Protein AF-A0A0V1HFT9-F1 (afdb_monomer_lite)

InterPro domains:
  IPR051173 Voltage-dependent calcium channel subunit alpha-2/delta [PTHR10166] (4-482)

Foldseek 3Di:
DDDPADFQKDKDKDFDADPNHTDGIDIDIDTVVVVCVVPDCLNQPLPKDKWKAFLQQFTSDDQQQQQDDPRHGDPCSRVQHPLNSWDALPWFDDPQDTPDDRDSVDPVSNVQNQLPVFADQPDKDWTWTWAAQQGRHDQLFIDIFTWIKGKHRDPPHRMMMIMTHGPLAPDADDQDDPPPVQPPLPQDCLLLPDDQKAFAQPDDQFQDDPPCVVDDRSRVLSVQVVVCNVPVDRDPRRVVNVVLNSLVSVVSVVCSCVQVVCVVVCPPPLLLQWFKKWKFWSSRMIGMDGHDRPFWDQDDDPPPDPDDDPDPPPDPPDDQAAADDCCVVPRRRSSDSLNSVQVSPPVFAKFKAWDPRYKIFGHPPDPSQPQPPVRIFTKMKIKHWDWDADPVRDIHTTIMIMTIGTVSSVQVVVCVVVVNQQEAPHPDWDFDAGLLQFTCATRDDPPDPDRSPRHRDRNVPPPPPDDVPVVVVVVVVCVSCRSRDDDD

Secondary structure (DSSP, 8-state):
--------EEEEEEEEEETTEEEEEEEEEEEHHHHHHHS-HHHH-SS-EEEEE-TTSBEEE-TT---EETTEEPTTGGG-BHHHHS-BTT--EETTEESSPP-TT-HHHHHHHH-SS--STT--EEEEEEEE-S-TT--S-EEEEEEEEEEEEPTTSS-EEEEEEEGGG---PPPSPTTSS-TTSS--GGGG-SSSEEE-TT--SSPPPTT-TTS-HHHHHHHHHHHHHHHSS--GGGGGGHHHHHHHHHHHHHTTTHHHHHHHT--S-GGGTEEEEEEEETTSEEEEEE---TTEEPPPPTT-------------S--SSPPPPHHHH--SGGGSHHHHHHTT-TT-PPEEEEEEEEEEEEPTT-SS-TT-TTSEEEEEEEEEEEEEE-TTS-EEEEEEEEEEEEHHHHHHHHHHHTTT-SSTT-SS--EEE-TTSBEEEEPPPTT---GGGTTTSBGGGS-----TTHHHHHHHHHHHHTTT----

pLDDT: mean 77.64, std 15.95, range [25.2, 95.81]

Structure (mmCIF, N/CA/C/O backbone):
data_AF-A0A0V1HFT9-F1
#
_entry.id   AF-A0A0V1HFT9-F1
#
loop_
_atom_site.group_PDB
_atom_site.id
_atom_site.type_symbol
_atom_site.label_atom_id
_atom_site.label_alt_id
_atom_site.label_comp_id
_atom_site.label_asym_id
_atom_site.label_entity_id
_atom_site.label_seq_id
_atom_site.pdbx_PDB_ins_code
_atom_site.Cartn_x
_atom_site.Cartn_y
_atom_site.Cartn_z
_atom_site.occupancy
_atom_site.B_iso_or_equiv
_atom_site.auth_seq_id
_atom_site.auth_comp_id
_atom_site.auth_asym_id
_atom_site.auth_atom_id
_atom_site.pdbx_PDB_model_num
ATOM 1 N N . LEU A 1 1 ? 16.742 17.425 6.602 1.00 25.20 1 LEU A N 1
ATOM 2 C CA . LEU A 1 1 ? 17.777 16.704 7.379 1.00 25.20 1 LEU A CA 1
ATOM 3 C C . LEU A 1 1 ? 17.781 15.254 6.920 1.00 25.20 1 LEU A C 1
ATOM 5 O O . LEU A 1 1 ? 17.008 14.452 7.423 1.00 25.20 1 LEU A O 1
ATOM 9 N N . PHE A 1 2 ? 18.576 14.947 5.895 1.00 28.16 2 PHE A N 1
ATOM 10 C CA . PHE A 1 2 ? 18.801 13.571 5.465 1.00 28.16 2 PHE A CA 1
ATOM 11 C C . PHE A 1 2 ? 19.602 12.878 6.567 1.00 28.16 2 PHE A C 1
ATOM 13 O O . PHE A 1 2 ? 20.740 13.265 6.831 1.00 28.16 2 PHE A O 1
ATOM 20 N N . SER A 1 3 ? 19.019 11.889 7.245 1.00 28.28 3 SER A N 1
ATOM 21 C CA . SER A 1 3 ? 19.842 10.941 7.991 1.00 28.28 3 SER A CA 1
ATOM 22 C C . SER A 1 3 ? 20.821 10.331 6.993 1.00 28.28 3 SER A C 1
ATOM 24 O O . SER A 1 3 ? 20.383 9.889 5.930 1.00 28.28 3 SER A O 1
ATOM 26 N N . GLN A 1 4 ? 22.115 10.318 7.310 1.00 36.06 4 GLN A N 1
ATOM 27 C CA . GLN A 1 4 ? 23.112 9.516 6.602 1.00 36.06 4 GLN A CA 1
ATOM 28 C C . GLN A 1 4 ? 22.692 8.039 6.674 1.00 36.06 4 GLN A C 1
ATOM 30 O O . GLN A 1 4 ? 23.063 7.310 7.588 1.00 36.06 4 GLN A O 1
ATOM 35 N N . GLY A 1 5 ? 21.825 7.622 5.756 1.00 50.22 5 GLY A N 1
ATOM 36 C CA . GLY A 1 5 ? 21.406 6.246 5.559 1.00 50.22 5 GLY A CA 1
ATOM 37 C C . GLY A 1 5 ? 22.239 5.651 4.437 1.00 50.22 5 GLY A C 1
ATOM 38 O O . GLY A 1 5 ? 22.484 6.313 3.431 1.00 50.22 5 GLY A O 1
ATOM 39 N N . ALA A 1 6 ? 22.695 4.413 4.608 1.00 59.25 6 ALA A N 1
ATOM 40 C CA . ALA A 1 6 ? 23.321 3.676 3.521 1.00 59.25 6 ALA A CA 1
ATOM 41 C C . ALA A 1 6 ? 22.320 3.534 2.359 1.00 59.25 6 ALA A C 1
ATOM 43 O O . ALA A 1 6 ? 21.200 3.062 2.557 1.00 59.25 6 ALA A O 1
ATOM 44 N N . VAL A 1 7 ? 22.721 3.960 1.160 1.00 70.06 7 VAL A N 1
ATOM 45 C CA . VAL A 1 7 ? 21.919 3.856 -0.067 1.00 70.06 7 VAL A CA 1
ATOM 46 C C . VAL A 1 7 ? 22.499 2.740 -0.928 1.00 70.06 7 VAL A C 1
ATOM 48 O O . VAL A 1 7 ? 23.716 2.641 -1.073 1.00 70.06 7 VAL A O 1
ATOM 51 N N . LEU A 1 8 ? 21.634 1.888 -1.485 1.00 76.31 8 LEU A N 1
ATOM 52 C CA . LEU A 1 8 ? 22.060 0.862 -2.432 1.00 76.31 8 LEU A CA 1
ATOM 53 C C . LEU A 1 8 ? 22.387 1.481 -3.790 1.00 76.31 8 LEU A C 1
ATOM 55 O O . LEU A 1 8 ? 21.601 2.253 -4.348 1.00 76.31 8 LEU A O 1
ATOM 59 N N . VAL A 1 9 ? 23.529 1.078 -4.334 1.00 82.44 9 VAL A N 1
ATOM 60 C CA . VAL A 1 9 ? 24.065 1.569 -5.600 1.00 82.44 9 VAL A CA 1
ATOM 61 C C . VAL A 1 9 ? 24.451 0.375 -6.461 1.00 82.44 9 VAL A C 1
ATOM 63 O O . VAL A 1 9 ? 25.120 -0.539 -5.980 1.00 82.44 9 VAL A O 1
ATOM 66 N N . ALA A 1 10 ? 24.054 0.399 -7.730 1.00 78.38 10 ALA A N 1
ATOM 67 C CA . ALA A 1 10 ? 24.589 -0.499 -8.744 1.00 78.38 10 ALA A CA 1
ATOM 68 C C . ALA A 1 10 ? 25.705 0.225 -9.499 1.00 78.38 10 ALA A C 1
ATOM 70 O O . ALA A 1 10 ? 25.502 1.335 -9.989 1.00 78.38 10 ALA A O 1
ATOM 71 N N . THR A 1 11 ? 26.874 -0.402 -9.607 1.00 79.62 11 THR A N 1
ATOM 72 C CA . THR A 1 11 ? 28.014 0.155 -10.342 1.00 79.62 11 THR A CA 1
ATOM 73 C C . THR A 1 11 ? 28.309 -0.714 -11.550 1.00 79.62 11 THR A C 1
ATOM 75 O O . THR A 1 11 ? 28.636 -1.890 -11.404 1.00 79.62 11 THR A O 1
ATOM 78 N N . VAL A 1 12 ? 28.229 -0.130 -12.742 1.00 78.81 12 VAL A N 1
ATOM 79 C CA . VAL A 1 12 ? 28.719 -0.751 -13.974 1.00 78.81 12 VAL A CA 1
ATOM 80 C C . VAL A 1 12 ? 30.182 -0.369 -14.139 1.00 78.81 12 VAL A C 1
ATOM 82 O O . VAL A 1 12 ? 30.527 0.808 -14.058 1.00 78.81 12 VAL A O 1
ATOM 85 N N . ALA A 1 13 ? 31.044 -1.357 -14.359 1.00 83.69 13 ALA A N 1
ATOM 86 C CA . ALA A 1 13 ? 32.485 -1.172 -14.450 1.00 83.69 13 ALA A CA 1
ATOM 87 C C . ALA A 1 13 ? 33.016 -1.660 -15.803 1.00 83.69 13 ALA A C 1
ATOM 89 O O . ALA A 1 13 ? 32.684 -2.758 -16.243 1.00 83.69 13 ALA A O 1
ATOM 90 N N . PHE A 1 14 ? 33.866 -0.856 -16.440 1.00 84.94 14 PHE A N 1
ATOM 91 C CA . PHE A 1 14 ? 34.505 -1.169 -17.716 1.00 84.94 14 PHE A CA 1
ATOM 92 C C . PHE A 1 14 ? 36.032 -1.162 -17.570 1.00 84.94 14 PHE A C 1
ATOM 94 O O . PHE A 1 14 ? 36.584 -0.196 -17.027 1.00 84.94 14 PHE A O 1
ATOM 101 N N . PRO A 1 15 ? 36.742 -2.202 -18.048 1.00 91.06 15 PRO A N 1
ATOM 102 C CA . PRO A 1 15 ? 38.197 -2.205 -18.046 1.00 91.06 15 PRO A CA 1
ATOM 103 C C . PRO A 1 15 ? 38.730 -1.214 -19.087 1.00 91.06 15 PRO A C 1
ATOM 105 O O . PRO A 1 15 ? 38.275 -1.177 -20.229 1.00 91.06 15 PRO A O 1
ATOM 108 N N . VAL A 1 16 ? 39.735 -0.433 -18.704 1.00 91.75 16 VAL A N 1
ATOM 109 C CA . VAL A 1 16 ? 40.476 0.452 -19.604 1.00 91.75 16 VAL A CA 1
ATOM 110 C C . VAL A 1 16 ? 41.733 -0.278 -20.047 1.00 91.75 16 VAL A C 1
ATOM 112 O O . VAL A 1 16 ? 42.623 -0.548 -19.239 1.00 91.75 16 VAL A O 1
ATOM 115 N N . VAL A 1 17 ? 41.811 -0.593 -21.336 1.00 92.62 17 VAL A N 1
ATOM 116 C CA . VAL A 1 17 ? 42.964 -1.251 -21.957 1.00 92.62 17 VAL A CA 1
ATOM 117 C C . VAL A 1 17 ? 43.566 -0.294 -22.980 1.00 92.62 17 VAL A C 1
ATOM 119 O O . VAL A 1 17 ? 42.849 0.251 -23.815 1.00 92.62 17 VAL A O 1
ATOM 122 N N . ALA A 1 18 ? 44.878 -0.066 -22.903 1.00 91.38 18 ALA A N 1
ATOM 123 C CA . ALA A 1 18 ? 45.607 0.774 -23.853 1.00 91.38 18 ALA A CA 1
ATOM 124 C C . ALA A 1 18 ? 46.942 0.122 -24.227 1.00 91.38 18 ALA A C 1
ATOM 126 O O . ALA A 1 18 ? 47.750 -0.185 -23.341 1.00 91.38 18 ALA A O 1
ATOM 127 N N . ASN A 1 19 ? 47.176 -0.036 -25.533 1.00 90.19 19 ASN A N 1
ATOM 128 C CA . ASN A 1 19 ? 48.292 -0.793 -26.118 1.00 90.19 19 ASN A CA 1
ATOM 129 C C . ASN A 1 19 ? 48.362 -2.225 -25.563 1.00 90.19 19 ASN A C 1
ATOM 131 O O . ASN A 1 19 ? 49.387 -2.614 -25.008 1.00 90.19 19 ASN A O 1
ATOM 135 N N . ASP A 1 20 ? 47.235 -2.946 -25.606 1.00 88.56 20 ASP A N 1
ATOM 136 C CA . ASP A 1 20 ? 47.078 -4.320 -25.092 1.00 88.56 20 ASP A CA 1
ATOM 137 C C . ASP A 1 20 ? 47.471 -4.516 -23.616 1.00 88.56 20 ASP A C 1
ATOM 139 O O . ASP A 1 20 ? 47.645 -5.631 -23.130 1.00 88.56 20 ASP A O 1
ATOM 143 N N . SER A 1 21 ? 47.580 -3.417 -22.869 1.00 91.38 21 SER A N 1
ATOM 144 C CA . SER A 1 21 ? 47.931 -3.404 -21.456 1.00 91.38 21 SER A CA 1
ATOM 145 C C . SER A 1 21 ? 46.777 -2.830 -20.644 1.00 91.38 21 SER A C 1
ATOM 147 O O . SER A 1 21 ? 46.258 -1.750 -20.945 1.00 91.38 21 SER A O 1
ATOM 149 N N . PHE A 1 22 ? 46.374 -3.562 -19.606 1.00 94.31 22 PHE A N 1
ATOM 150 C CA . PHE A 1 22 ? 45.382 -3.113 -18.636 1.00 94.31 22 PHE A CA 1
ATOM 151 C C . PHE A 1 22 ? 45.878 -1.860 -17.903 1.00 94.31 22 PHE A C 1
ATOM 153 O O . PHE A 1 22 ? 46.981 -1.840 -17.355 1.00 94.31 22 PHE A O 1
ATOM 160 N N . ARG A 1 23 ? 45.061 -0.805 -17.898 1.00 93.69 23 ARG A N 1
ATOM 161 C CA . ARG A 1 23 ? 45.379 0.496 -17.287 1.00 93.69 23 ARG A CA 1
ATOM 162 C C . ARG A 1 23 ? 44.550 0.797 -16.050 1.00 93.69 23 ARG A C 1
ATOM 164 O O . ARG A 1 23 ? 44.986 1.584 -15.218 1.00 93.69 23 ARG A O 1
ATOM 171 N N . GLY A 1 24 ? 43.375 0.194 -15.928 1.00 92.25 24 GLY A N 1
ATOM 172 C CA . GLY A 1 24 ? 42.487 0.416 -14.797 1.00 92.25 24 GLY A CA 1
ATOM 173 C C . GLY A 1 24 ? 41.043 0.070 -15.123 1.00 92.25 24 GLY A C 1
ATOM 174 O O . GLY A 1 24 ? 40.759 -0.600 -16.113 1.00 92.25 24 GLY A O 1
ATOM 175 N N . VAL A 1 25 ? 40.130 0.544 -14.282 1.00 93.12 25 VAL A N 1
ATOM 176 C CA . VAL A 1 25 ? 38.687 0.327 -14.410 1.00 93.12 25 VAL A CA 1
ATOM 177 C C . VAL A 1 25 ? 37.981 1.665 -14.248 1.00 93.12 25 VAL A C 1
ATOM 179 O O . VAL A 1 25 ? 38.280 2.411 -13.318 1.00 93.12 25 VAL A O 1
ATOM 182 N N . VAL A 1 26 ? 37.039 1.961 -15.139 1.00 91.38 26 VAL A N 1
ATOM 183 C CA . VAL A 1 26 ? 36.111 3.086 -14.986 1.00 91.38 26 VAL A CA 1
ATOM 184 C C . VAL A 1 26 ? 34.778 2.531 -14.514 1.00 91.38 26 VAL A C 1
ATOM 186 O O . VAL A 1 26 ? 34.257 1.593 -15.110 1.00 91.38 26 VAL A O 1
ATOM 189 N N . GLY A 1 27 ? 34.239 3.100 -13.439 1.00 85.25 27 GLY A N 1
ATOM 190 C CA . GLY A 1 27 ? 32.936 2.742 -12.891 1.00 85.25 27 GLY A CA 1
ATOM 191 C C . GLY A 1 27 ? 31.939 3.886 -13.035 1.00 85.25 27 GLY A C 1
ATOM 192 O O . GLY A 1 27 ? 32.286 5.038 -12.782 1.00 85.25 27 GLY A O 1
ATOM 193 N N . ALA A 1 28 ? 30.704 3.565 -13.406 1.00 84.69 28 ALA A N 1
ATOM 194 C CA . ALA A 1 28 ? 29.562 4.466 -13.337 1.00 84.69 28 ALA A CA 1
ATOM 195 C C . ALA A 1 28 ? 28.514 3.863 -12.399 1.00 84.69 28 ALA A C 1
ATOM 197 O O . ALA A 1 28 ? 28.135 2.701 -12.544 1.00 84.69 28 ALA A O 1
ATOM 198 N N . SER A 1 29 ? 28.070 4.653 -11.427 1.00 81.56 29 SER A N 1
ATOM 199 C CA . SER A 1 29 ? 27.176 4.223 -10.356 1.00 81.56 29 SER A CA 1
ATOM 200 C C . SER A 1 29 ? 25.797 4.855 -10.514 1.00 81.56 29 SER A C 1
ATOM 202 O O . SER A 1 29 ? 25.705 6.064 -10.706 1.00 81.56 29 SER A O 1
ATOM 204 N N . ALA A 1 30 ? 24.743 4.050 -10.391 1.00 80.50 30 ALA A N 1
ATOM 205 C CA . ALA A 1 30 ? 23.351 4.490 -10.371 1.00 80.50 30 ALA A CA 1
ATOM 206 C C . ALA A 1 30 ? 22.687 4.076 -9.054 1.00 80.50 30 ALA A C 1
ATOM 208 O O . ALA A 1 30 ? 22.981 3.008 -8.500 1.00 80.50 30 ALA A O 1
ATOM 209 N N . LEU A 1 31 ? 21.784 4.911 -8.542 1.00 83.19 31 LEU A N 1
ATOM 210 C CA . LEU A 1 31 ? 21.034 4.568 -7.335 1.00 83.19 31 LEU A CA 1
ATOM 211 C C . LEU A 1 31 ? 19.989 3.505 -7.683 1.00 83.19 31 LEU A C 1
ATOM 213 O O . LEU A 1 31 ? 19.251 3.649 -8.656 1.00 83.19 31 LEU A O 1
ATOM 217 N N . ILE A 1 32 ? 19.838 2.469 -6.854 1.00 78.50 32 ILE A N 1
ATOM 218 C CA . ILE A 1 32 ? 18.778 1.463 -7.069 1.00 78.50 32 ILE A CA 1
ATOM 219 C C . ILE A 1 32 ? 17.377 2.107 -7.042 1.00 78.50 32 ILE A C 1
ATOM 221 O O . ILE A 1 32 ? 16.451 1.629 -7.697 1.00 78.50 32 ILE A O 1
ATOM 225 N N . THR A 1 33 ? 17.220 3.235 -6.347 1.00 75.38 33 THR A N 1
ATOM 226 C CA . THR A 1 33 ? 15.979 4.022 -6.343 1.00 75.38 33 THR A CA 1
ATOM 227 C C . THR A 1 33 ? 15.624 4.597 -7.715 1.00 75.38 33 THR A C 1
ATOM 229 O O . THR A 1 33 ? 14.448 4.791 -7.998 1.00 75.38 33 THR A O 1
ATOM 232 N N . GLU A 1 34 ? 16.596 4.844 -8.596 1.00 77.06 34 GLU A N 1
ATOM 233 C CA . GLU A 1 34 ? 16.318 5.289 -9.970 1.00 77.06 34 GLU A CA 1
ATOM 234 C C . GLU A 1 34 ? 15.735 4.149 -10.812 1.00 77.06 34 GLU A C 1
ATOM 236 O O . GLU A 1 34 ? 14.819 4.369 -11.600 1.00 77.06 34 GLU A O 1
ATOM 241 N N . LEU A 1 35 ? 16.186 2.909 -10.587 1.00 71.88 35 LEU A N 1
ATOM 242 C CA . LEU A 1 35 ? 15.607 1.729 -11.240 1.00 71.88 35 LEU A CA 1
ATOM 243 C C . LEU A 1 35 ? 14.148 1.517 -10.812 1.00 71.88 35 LEU A C 1
ATOM 245 O O . LEU A 1 35 ? 13.301 1.195 -11.642 1.00 71.88 35 LEU A O 1
ATOM 249 N N . GLN A 1 36 ? 13.830 1.778 -9.539 1.00 70.56 36 GLN A N 1
ATOM 250 C CA . GLN A 1 36 ? 12.453 1.733 -9.029 1.00 70.56 36 GLN A CA 1
ATOM 251 C C . GLN A 1 36 ? 11.529 2.738 -9.731 1.00 70.56 36 GLN A C 1
ATOM 253 O O . GLN A 1 36 ? 10.351 2.450 -9.936 1.00 70.56 36 GLN A O 1
ATOM 258 N N . GLN A 1 37 ? 12.048 3.900 -10.139 1.00 74.25 37 GLN A N 1
ATOM 259 C CA . GLN A 1 37 ? 11.255 4.913 -10.841 1.00 74.25 37 GLN A CA 1
ATOM 260 C C . GLN A 1 37 ? 10.885 4.508 -12.274 1.00 74.25 37 GLN A C 1
ATOM 262 O O . GLN A 1 37 ? 9.925 5.052 -12.818 1.00 74.25 37 GLN A O 1
ATOM 267 N N . MET A 1 38 ? 11.598 3.554 -12.884 1.00 73.94 38 MET A N 1
ATOM 268 C CA . MET A 1 38 ? 11.296 3.071 -14.239 1.00 73.94 38 MET A CA 1
ATOM 269 C C . MET A 1 38 ? 10.081 2.135 -14.287 1.00 73.94 38 MET A C 1
ATOM 271 O O . MET A 1 38 ? 9.458 1.999 -15.338 1.00 73.94 38 MET A O 1
ATOM 275 N N . ALA A 1 39 ? 9.732 1.507 -13.163 1.00 77.75 39 ALA A N 1
ATOM 276 C CA . ALA A 1 39 ? 8.598 0.595 -13.043 1.00 77.75 39 ALA A CA 1
ATOM 277 C C . ALA A 1 39 ? 7.739 0.959 -11.818 1.00 77.75 39 ALA A C 1
ATOM 279 O O . ALA A 1 39 ? 7.680 0.218 -10.834 1.00 77.75 39 ALA A O 1
ATOM 280 N N . PRO A 1 40 ? 7.098 2.138 -11.836 1.00 81.69 40 PRO A N 1
ATOM 281 C CA . PRO A 1 40 ? 6.421 2.661 -10.666 1.00 81.69 40 PRO A CA 1
ATOM 282 C C . PRO A 1 40 ? 5.089 1.949 -10.417 1.00 81.69 40 PRO A C 1
ATOM 284 O O . PRO A 1 40 ? 4.390 1.527 -11.341 1.00 81.69 40 PRO A O 1
ATOM 287 N N . LEU A 1 41 ? 4.685 1.881 -9.151 1.00 81.62 41 LEU A N 1
ATOM 288 C CA . LEU A 1 41 ? 3.490 1.144 -8.737 1.00 81.62 41 LEU A CA 1
ATOM 289 C C . LEU A 1 41 ? 2.190 1.677 -9.364 1.00 81.62 41 LEU A C 1
ATOM 291 O O . LEU A 1 41 ? 1.328 0.873 -9.702 1.00 81.62 41 LEU A O 1
ATOM 295 N N . TYR A 1 42 ? 2.063 2.983 -9.648 1.00 83.12 42 TYR A N 1
ATOM 296 C CA . TYR A 1 42 ? 0.896 3.501 -10.391 1.00 83.12 42 TYR A CA 1
ATOM 297 C C . TYR A 1 42 ? 0.754 2.935 -11.808 1.00 83.12 42 TYR A C 1
ATOM 299 O O . TYR A 1 42 ? -0.328 3.010 -12.397 1.00 83.12 42 TYR A O 1
ATOM 307 N N . MET A 1 43 ? 1.828 2.390 -12.382 1.00 83.81 43 MET A N 1
ATOM 308 C CA . MET A 1 43 ? 1.769 1.658 -13.642 1.00 83.81 43 MET A CA 1
ATOM 309 C C . MET A 1 43 ? 1.564 0.164 -13.425 1.00 83.81 43 MET A C 1
ATOM 311 O O . MET A 1 43 ? 0.952 -0.466 -14.278 1.00 83.81 43 MET A O 1
ATOM 315 N N . LEU A 1 44 ? 2.067 -0.420 -12.334 1.00 85.94 44 LEU A N 1
ATOM 316 C CA . LEU A 1 44 ? 2.061 -1.871 -12.122 1.00 85.94 44 LEU A CA 1
ATOM 317 C C . LEU A 1 44 ? 0.831 -2.395 -11.365 1.00 85.94 44 LEU A C 1
ATOM 319 O O . LEU A 1 44 ? 0.425 -3.532 -11.591 1.00 85.94 44 LEU A O 1
ATOM 323 N N . GLY A 1 45 ? 0.198 -1.612 -10.502 1.00 84.44 45 GLY A N 1
ATOM 324 C CA . GLY A 1 45 ? -0.737 -2.167 -9.521 1.00 84.44 45 GLY A CA 1
ATOM 325 C C . GLY A 1 45 ? -0.100 -2.294 -8.141 1.00 84.44 45 GLY A C 1
ATOM 326 O O . GLY A 1 45 ? 1.116 -2.237 -7.986 1.00 84.44 45 GLY A O 1
ATOM 327 N N . THR A 1 46 ? -0.933 -2.510 -7.126 1.00 83.25 46 THR A N 1
ATOM 328 C CA . THR A 1 46 ? -0.506 -2.572 -5.718 1.00 83.25 46 THR A CA 1
ATOM 329 C C . THR A 1 46 ? 0.361 -3.785 -5.388 1.00 83.25 46 THR A C 1
ATOM 331 O O . THR A 1 46 ? 1.263 -3.679 -4.560 1.00 83.25 46 THR A O 1
ATOM 334 N N . HIS A 1 47 ? 0.081 -4.937 -6.002 1.00 86.50 47 HIS A N 1
ATOM 335 C CA . HIS A 1 47 ? 0.750 -6.207 -5.686 1.00 86.50 47 HIS A CA 1
ATOM 336 C C . HIS A 1 47 ? 1.664 -6.717 -6.798 1.00 86.50 47 HIS A C 1
ATOM 338 O O . HIS A 1 47 ? 2.428 -7.651 -6.579 1.00 86.50 47 HIS A O 1
ATOM 344 N N . SER A 1 48 ? 1.603 -6.114 -7.988 1.00 90.50 48 SER A N 1
ATOM 345 C CA . SER A 1 48 ? 2.570 -6.403 -9.047 1.00 90.50 48 SER A CA 1
ATOM 346 C C . SER A 1 48 ? 3.871 -5.668 -8.770 1.00 90.50 48 SER A C 1
ATOM 348 O O . SER A 1 48 ? 3.866 -4.531 -8.295 1.00 90.50 48 SER A O 1
ATOM 350 N N . TYR A 1 49 ? 4.988 -6.283 -9.123 1.00 90.62 49 TYR A N 1
ATOM 351 C CA . TYR A 1 49 ? 6.293 -5.674 -8.924 1.00 90.62 49 TYR A CA 1
ATOM 352 C C . TYR A 1 49 ? 7.299 -6.156 -9.952 1.00 90.62 49 TYR A C 1
ATOM 354 O O . TYR A 1 49 ? 7.165 -7.225 -10.546 1.00 90.62 49 TYR A O 1
ATOM 362 N N . THR A 1 50 ? 8.337 -5.352 -10.140 1.00 92.38 50 THR A N 1
ATOM 363 C CA . THR A 1 50 ? 9.502 -5.737 -10.924 1.00 92.38 50 THR A CA 1
ATOM 364 C C . THR A 1 50 ? 10.683 -6.043 -10.028 1.00 92.38 50 THR A C 1
ATOM 366 O O . THR A 1 50 ? 10.820 -5.476 -8.940 1.00 92.38 50 THR A O 1
ATOM 369 N N . PHE A 1 51 ? 11.565 -6.893 -10.526 1.00 91.88 51 PHE A N 1
ATOM 370 C CA . PHE A 1 51 ? 12.834 -7.200 -9.894 1.00 91.88 51 PHE A CA 1
ATOM 371 C C . PHE A 1 51 ? 13.895 -7.489 -10.954 1.00 91.88 51 PHE A C 1
ATOM 373 O O . PHE A 1 51 ? 13.578 -7.777 -12.111 1.00 91.88 51 PHE A O 1
ATOM 380 N N . ILE A 1 52 ? 15.159 -7.371 -10.565 1.00 91.00 52 ILE A N 1
ATOM 381 C CA . ILE A 1 52 ? 16.310 -7.607 -11.437 1.00 91.00 52 ILE A CA 1
ATOM 382 C C . ILE A 1 52 ? 17.182 -8.674 -10.796 1.00 91.00 52 ILE A C 1
ATOM 384 O O . ILE A 1 52 ? 17.497 -8.574 -9.607 1.00 91.00 52 ILE A O 1
ATOM 388 N N . VAL A 1 53 ? 17.602 -9.650 -11.598 1.00 91.81 53 VAL A N 1
ATOM 389 C CA . VAL A 1 53 ? 18.603 -10.643 -11.199 1.00 91.81 53 VAL A CA 1
ATOM 390 C C . VAL A 1 53 ? 19.838 -10.580 -12.089 1.00 91.81 53 VAL A C 1
ATOM 392 O O . VAL A 1 53 ? 19.753 -10.182 -13.255 1.00 91.81 53 VAL A O 1
ATOM 395 N N . ASP A 1 54 ? 20.981 -10.968 -11.535 1.00 90.38 54 ASP A N 1
ATOM 396 C CA . ASP A 1 54 ? 22.211 -11.190 -12.291 1.00 90.38 54 ASP A CA 1
ATOM 397 C C . ASP A 1 54 ? 22.244 -12.584 -12.950 1.00 90.38 54 ASP A C 1
ATOM 399 O O . ASP A 1 54 ? 21.316 -13.388 -12.823 1.00 90.38 54 ASP A O 1
ATOM 403 N N . ASN A 1 55 ? 23.345 -12.883 -13.641 1.00 90.06 55 ASN A N 1
ATOM 404 C CA . ASN A 1 55 ? 23.551 -14.157 -14.326 1.00 90.06 55 ASN A CA 1
ATOM 405 C C . ASN A 1 55 ? 23.851 -15.351 -13.405 1.00 90.06 55 ASN A C 1
ATOM 407 O O . ASN A 1 55 ? 24.019 -16.469 -13.888 1.00 90.06 55 ASN A O 1
ATOM 411 N N . ASN A 1 56 ? 23.926 -15.131 -12.093 1.00 90.69 56 ASN A N 1
ATOM 412 C CA . ASN A 1 56 ? 24.010 -16.188 -11.088 1.00 90.69 56 ASN A CA 1
ATOM 413 C C . ASN A 1 56 ? 22.639 -16.470 -10.449 1.00 90.69 56 ASN A C 1
ATOM 415 O O . ASN A 1 56 ? 22.496 -17.450 -9.715 1.00 90.69 56 ASN A O 1
ATOM 419 N N . GLY A 1 57 ? 21.622 -15.648 -10.737 1.00 90.19 57 GLY A N 1
ATOM 420 C CA . GLY A 1 57 ? 20.313 -15.690 -10.082 1.00 90.19 57 GLY A CA 1
ATOM 421 C C . GLY A 1 57 ? 20.241 -14.857 -8.798 1.00 90.19 57 GLY A C 1
ATOM 422 O O . GLY A 1 57 ? 19.255 -14.965 -8.064 1.00 90.19 57 GLY A O 1
ATOM 423 N N . TYR A 1 58 ? 21.248 -14.022 -8.524 1.00 91.19 58 TYR A N 1
ATOM 424 C CA . TYR A 1 58 ? 21.262 -13.136 -7.366 1.00 91.19 58 TYR A CA 1
ATOM 425 C C . TYR A 1 58 ? 20.450 -11.875 -7.617 1.00 91.19 58 TYR A C 1
ATOM 427 O O . TYR A 1 58 ? 20.500 -11.261 -8.685 1.00 91.19 58 TYR A O 1
ATOM 435 N N . VAL A 1 59 ? 19.707 -11.467 -6.596 1.00 89.62 59 VAL A N 1
ATOM 436 C CA . VAL A 1 59 ? 18.801 -10.326 -6.648 1.00 89.62 59 VAL A CA 1
ATOM 437 C C . VAL A 1 59 ? 19.590 -9.018 -6.579 1.00 89.62 59 VAL A C 1
ATOM 439 O O . VAL A 1 59 ? 20.173 -8.673 -5.553 1.00 89.62 59 VAL A O 1
ATOM 442 N N . VAL A 1 60 ? 19.539 -8.241 -7.661 1.00 87.75 60 VAL A N 1
ATOM 443 C CA . VAL A 1 60 ? 20.086 -6.875 -7.733 1.00 87.75 60 VAL A CA 1
ATOM 444 C C . VAL A 1 60 ? 19.078 -5.867 -7.179 1.00 87.75 60 VAL A C 1
ATOM 446 O O . VAL A 1 60 ? 19.430 -4.935 -6.456 1.00 87.75 60 VAL A O 1
ATOM 449 N N . HIS A 1 61 ? 17.800 -6.058 -7.507 1.00 87.62 61 HIS A N 1
ATOM 450 C CA . HIS A 1 61 ? 16.692 -5.234 -7.031 1.00 87.62 61 HIS A CA 1
ATOM 451 C C . HIS A 1 61 ? 15.458 -6.106 -6.835 1.00 87.62 61 HIS A C 1
ATOM 453 O O . HIS A 1 61 ? 15.128 -6.890 -7.713 1.00 87.62 61 HIS A O 1
ATOM 459 N N . HIS A 1 62 ? 14.778 -5.944 -5.701 1.00 87.69 62 HIS A N 1
ATOM 460 C CA . HIS A 1 62 ? 13.467 -6.527 -5.416 1.00 87.69 62 HIS A CA 1
ATOM 461 C C . HIS A 1 62 ? 12.787 -5.694 -4.313 1.00 87.69 62 HIS A C 1
ATOM 463 O O . HIS A 1 62 ? 13.491 -5.232 -3.408 1.00 87.69 62 HIS A O 1
ATOM 469 N N . PRO A 1 63 ? 11.453 -5.492 -4.311 1.00 85.62 63 PRO A N 1
ATOM 470 C CA . PRO A 1 63 ? 10.785 -4.671 -3.290 1.00 85.62 63 PRO A CA 1
ATOM 471 C C . PRO A 1 63 ? 10.969 -5.170 -1.851 1.00 85.62 63 PRO A C 1
ATOM 473 O O . PRO A 1 63 ? 10.933 -4.378 -0.911 1.00 85.62 63 PRO A O 1
ATOM 476 N N . GLN A 1 64 ? 11.170 -6.477 -1.670 1.00 80.69 64 GLN A N 1
ATOM 477 C CA . GLN A 1 64 ? 11.416 -7.095 -0.362 1.00 80.69 64 GLN A CA 1
ATOM 478 C C . GLN A 1 64 ? 12.901 -7.306 -0.047 1.00 80.69 64 GLN A C 1
ATOM 480 O O . GLN A 1 64 ? 13.215 -7.816 1.029 1.00 80.69 64 GLN A O 1
ATOM 485 N N . LEU A 1 65 ? 13.820 -6.885 -0.928 1.00 80.69 65 LEU A N 1
ATOM 486 C CA . LEU A 1 65 ? 15.247 -6.922 -0.622 1.00 80.69 65 LEU A CA 1
ATOM 487 C C . LEU A 1 65 ? 15.534 -5.972 0.546 1.00 80.69 65 LEU A C 1
ATOM 489 O O . LEU A 1 65 ? 15.353 -4.759 0.456 1.00 80.69 65 LEU A O 1
ATOM 493 N N . ARG A 1 66 ? 15.987 -6.545 1.664 1.00 77.88 66 ARG A N 1
ATOM 494 C CA . ARG A 1 66 ? 16.292 -5.827 2.911 1.00 77.88 66 ARG A CA 1
ATOM 495 C C . ARG A 1 66 ? 17.794 -5.880 3.170 1.00 77.88 66 ARG A C 1
ATOM 497 O O . ARG A 1 66 ? 18.233 -6.719 3.960 1.00 77.88 66 ARG A O 1
ATOM 504 N N . PRO A 1 67 ? 18.581 -5.007 2.521 1.00 75.12 67 PRO A N 1
ATOM 505 C CA . PRO A 1 67 ? 20.042 -5.044 2.588 1.00 75.12 67 PRO A CA 1
ATOM 506 C C . PRO A 1 67 ? 20.586 -4.676 3.969 1.00 75.12 67 PRO A C 1
ATOM 508 O O . PRO A 1 67 ? 21.695 -5.065 4.321 1.00 75.12 67 PRO A O 1
ATOM 511 N N . LEU A 1 68 ? 19.815 -3.922 4.756 1.00 75.75 68 LEU A N 1
ATOM 512 C CA . LEU A 1 68 ? 20.226 -3.410 6.055 1.00 75.75 68 LEU A CA 1
ATOM 513 C C . LEU A 1 68 ? 19.439 -4.084 7.183 1.00 75.75 68 LEU A C 1
ATOM 515 O O . LEU A 1 68 ? 18.241 -4.343 7.068 1.00 75.75 68 LEU A O 1
ATOM 519 N N . TYR A 1 69 ? 20.109 -4.312 8.306 1.00 69.44 69 TYR A N 1
ATOM 520 C CA . TYR A 1 69 ? 19.522 -4.658 9.593 1.00 69.44 69 TYR A CA 1
ATOM 521 C C . TYR A 1 69 ? 20.131 -3.763 10.670 1.00 69.44 69 TYR A C 1
ATOM 523 O O . TYR A 1 69 ? 21.351 -3.685 10.801 1.00 69.44 69 TYR A O 1
ATOM 531 N N . MET A 1 70 ? 19.287 -3.041 11.415 1.00 71.44 70 MET A N 1
ATOM 532 C CA . MET A 1 70 ? 19.726 -2.065 12.428 1.00 71.44 70 MET A CA 1
ATOM 533 C C . MET A 1 70 ? 20.788 -1.076 11.897 1.00 71.44 70 MET A C 1
ATOM 535 O O . MET A 1 70 ? 21.763 -0.760 12.576 1.00 71.44 70 MET A O 1
ATOM 539 N N . GLY A 1 71 ? 20.626 -0.625 10.647 1.00 74.44 71 GLY A N 1
ATOM 540 C CA . GLY A 1 71 ? 21.545 0.305 9.978 1.00 74.44 71 GLY A CA 1
ATOM 541 C C . GLY A 1 71 ? 22.848 -0.313 9.456 1.00 74.44 71 GLY A C 1
ATOM 542 O O . GLY A 1 71 ? 23.644 0.396 8.848 1.00 74.44 71 GLY A O 1
ATOM 543 N N . LYS A 1 72 ? 23.074 -1.618 9.646 1.00 76.06 72 LYS A N 1
ATOM 544 C CA . LYS A 1 72 ? 24.254 -2.337 9.145 1.00 76.06 72 LYS A CA 1
ATOM 545 C C . LYS A 1 72 ? 23.887 -3.230 7.970 1.00 76.06 72 LYS A C 1
ATOM 547 O O . LYS A 1 72 ? 22.810 -3.816 7.968 1.00 76.06 72 LYS A O 1
ATOM 552 N N . ALA A 1 73 ? 24.783 -3.361 6.995 1.00 77.12 73 ALA A N 1
ATOM 553 C CA . ALA A 1 73 ? 24.600 -4.314 5.906 1.00 77.12 73 ALA A CA 1
ATOM 554 C C . ALA A 1 73 ? 24.485 -5.740 6.463 1.00 77.12 73 ALA A C 1
ATOM 556 O O . ALA A 1 73 ? 25.296 -6.152 7.297 1.00 77.12 73 ALA A O 1
ATOM 557 N N . LYS A 1 74 ? 23.470 -6.481 6.018 1.00 75.56 74 LYS A N 1
ATOM 558 C CA . LYS A 1 74 ? 23.351 -7.905 6.327 1.00 75.56 74 LYS A CA 1
ATOM 559 C C . LYS A 1 74 ? 24.484 -8.664 5.628 1.00 75.56 74 LYS A C 1
ATOM 561 O O . LYS A 1 74 ? 24.815 -8.319 4.495 1.00 75.56 74 LYS A O 1
ATOM 566 N N . PRO A 1 75 ? 25.071 -9.699 6.246 1.00 74.06 75 PRO A N 1
ATOM 567 C CA . PRO A 1 75 ? 25.966 -10.601 5.529 1.00 74.06 75 PRO A CA 1
ATOM 568 C C . PRO A 1 75 ? 25.283 -11.134 4.265 1.00 74.06 75 PRO A C 1
ATOM 570 O O . PRO A 1 75 ? 24.085 -11.405 4.294 1.00 74.06 75 PRO A O 1
ATOM 573 N N . HIS A 1 76 ? 26.035 -11.264 3.170 1.00 75.44 76 HIS A N 1
ATOM 574 C CA . HIS A 1 76 ? 25.561 -11.878 1.920 1.00 75.44 76 HIS A CA 1
ATOM 575 C C . HIS A 1 76 ? 24.337 -11.213 1.265 1.00 75.44 76 HIS A C 1
ATOM 577 O O . HIS A 1 76 ? 23.718 -11.802 0.385 1.00 75.44 76 HIS A O 1
ATOM 583 N N . TYR A 1 77 ? 23.994 -9.967 1.624 1.00 73.56 77 TYR A N 1
ATOM 584 C CA . TYR A 1 77 ? 22.847 -9.275 1.015 1.00 73.56 77 TYR A CA 1
ATOM 585 C C . TYR A 1 77 ? 22.969 -9.113 -0.511 1.00 73.56 77 TYR A C 1
ATOM 587 O O . TYR A 1 77 ? 21.960 -8.983 -1.195 1.00 73.56 77 TYR A O 1
ATOM 595 N N . ASN A 1 78 ? 24.203 -9.085 -1.021 1.00 78.75 78 ASN A N 1
ATOM 596 C CA . ASN A 1 78 ? 24.559 -8.928 -2.430 1.00 78.75 78 ASN A CA 1
ATOM 597 C C . ASN A 1 78 ? 24.635 -10.259 -3.196 1.00 78.75 78 ASN A C 1
ATOM 599 O O . ASN A 1 78 ? 24.842 -10.242 -4.403 1.00 78.75 78 ASN A O 1
ATOM 603 N N . SER A 1 79 ? 24.503 -11.390 -2.505 1.00 85.56 79 SER A N 1
ATOM 604 C CA . SER A 1 79 ? 24.465 -12.738 -3.082 1.00 85.56 79 SER A CA 1
ATOM 605 C C . SER A 1 79 ? 23.193 -13.477 -2.660 1.00 85.56 79 SER A C 1
ATOM 607 O O . SER A 1 79 ? 23.204 -14.693 -2.508 1.00 85.56 79 SER A O 1
ATOM 609 N N . MET A 1 80 ? 22.129 -12.720 -2.381 1.00 85.12 80 MET A N 1
ATOM 610 C CA . MET A 1 80 ? 20.820 -13.250 -2.021 1.00 85.12 80 MET A CA 1
ATOM 611 C C . MET A 1 80 ? 20.142 -13.792 -3.270 1.00 85.12 80 MET A C 1
ATOM 613 O O . MET A 1 80 ? 19.996 -13.074 -4.263 1.00 85.12 80 MET A O 1
ATOM 617 N N . ASP A 1 81 ? 19.715 -15.040 -3.206 1.00 87.75 81 ASP A N 1
ATOM 618 C CA . ASP A 1 81 ? 19.093 -15.711 -4.330 1.00 87.75 81 ASP A CA 1
ATOM 619 C C . ASP A 1 81 ? 17.623 -15.333 -4.528 1.00 87.75 81 ASP A C 1
ATOM 621 O O . ASP A 1 81 ? 16.907 -15.079 -3.559 1.00 87.75 81 ASP A O 1
ATOM 625 N N . ILE A 1 82 ? 17.124 -15.358 -5.767 1.00 88.62 82 ILE A N 1
ATOM 626 C CA . ILE A 1 82 ? 15.690 -15.152 -6.015 1.00 88.62 82 ILE A CA 1
ATOM 627 C C . ILE A 1 82 ? 14.820 -16.229 -5.349 1.00 88.62 82 ILE A C 1
ATOM 629 O O . ILE A 1 82 ? 13.769 -15.899 -4.805 1.00 88.62 82 ILE A O 1
ATOM 633 N N . MET A 1 83 ? 15.267 -17.488 -5.321 1.00 84.56 83 MET A N 1
ATOM 634 C CA . MET A 1 83 ? 14.523 -18.593 -4.697 1.00 84.56 83 MET A CA 1
ATOM 635 C C . MET A 1 83 ? 14.624 -18.588 -3.164 1.00 84.56 83 MET A C 1
ATOM 637 O O . MET A 1 83 ? 13.814 -19.220 -2.492 1.00 84.56 83 MET A O 1
ATOM 641 N N . GLU A 1 84 ? 15.591 -17.859 -2.599 1.00 81.75 84 GLU A N 1
ATOM 642 C CA . GLU A 1 84 ? 15.661 -17.569 -1.160 1.00 81.75 84 GLU A CA 1
ATOM 643 C C . GLU A 1 84 ? 14.784 -16.367 -0.783 1.00 81.75 84 GLU A C 1
ATOM 645 O O . GLU A 1 84 ? 14.188 -16.341 0.294 1.00 81.75 84 GLU A O 1
ATOM 650 N N . MET A 1 85 ? 14.718 -15.360 -1.661 1.00 83.62 85 MET A N 1
ATOM 651 C CA . MET A 1 85 ? 13.932 -14.144 -1.456 1.00 83.62 85 MET A CA 1
ATOM 652 C C . MET A 1 85 ? 12.429 -14.419 -1.514 1.00 83.62 85 MET A C 1
ATOM 654 O O . MET A 1 85 ? 11.683 -13.975 -0.641 1.00 83.62 85 MET A O 1
ATOM 658 N N . GLU A 1 86 ? 11.983 -15.116 -2.558 1.00 86.31 86 GLU A N 1
ATOM 659 C CA . GLU A 1 86 ? 10.577 -15.437 -2.778 1.00 86.31 86 GLU A CA 1
ATOM 660 C C . GLU A 1 86 ? 10.270 -16.834 -2.247 1.00 86.31 86 GLU A C 1
ATOM 662 O O . GLU A 1 86 ? 10.375 -17.839 -2.951 1.00 86.31 86 GLU A O 1
ATOM 667 N N . VAL A 1 87 ? 9.884 -16.898 -0.973 1.00 80.50 87 VAL A N 1
ATOM 668 C CA . VAL A 1 87 ? 9.609 -18.185 -0.339 1.00 80.50 87 VAL A CA 1
ATOM 669 C C . VAL A 1 87 ? 8.306 -18.780 -0.865 1.00 80.50 87 VAL A C 1
ATOM 671 O O . VAL A 1 87 ? 7.258 -18.127 -0.869 1.00 80.50 87 VAL A O 1
ATOM 674 N N . LEU A 1 88 ? 8.380 -20.045 -1.273 1.00 81.69 88 LEU A N 1
ATOM 675 C CA . LEU A 1 88 ? 7.245 -20.833 -1.732 1.00 81.69 88 LEU A CA 1
ATOM 676 C C . LEU A 1 88 ? 6.186 -21.034 -0.643 1.00 81.69 88 LEU A C 1
ATOM 678 O O . LEU A 1 88 ? 6.500 -21.271 0.521 1.00 81.69 88 LEU A O 1
ATOM 682 N N . ALA A 1 89 ? 4.918 -20.994 -1.043 1.00 80.06 89 ALA A N 1
ATOM 683 C CA . ALA A 1 89 ? 3.780 -21.109 -0.133 1.00 80.06 89 ALA A CA 1
ATOM 684 C C . ALA A 1 89 ? 3.517 -22.517 0.420 1.00 80.06 89 ALA A C 1
ATOM 686 O O . ALA A 1 89 ? 2.763 -22.652 1.379 1.00 80.06 89 ALA A O 1
ATOM 687 N N . ASP A 1 90 ? 4.056 -23.559 -0.209 1.00 74.50 90 ASP A N 1
ATOM 688 C CA . ASP A 1 90 ? 3.969 -24.943 0.268 1.00 74.50 90 ASP A CA 1
ATOM 689 C C . ASP A 1 90 ? 5.085 -25.295 1.263 1.00 74.50 90 ASP A C 1
ATOM 691 O O . ASP A 1 90 ? 5.086 -26.388 1.833 1.00 74.50 90 ASP A O 1
ATOM 695 N N . ASN A 1 91 ? 6.022 -24.374 1.490 1.00 66.38 91 ASN A N 1
ATOM 696 C CA . ASN A 1 91 ? 7.074 -24.552 2.469 1.00 66.38 91 ASN A CA 1
ATOM 697 C C . ASN A 1 91 ? 6.525 -24.361 3.889 1.00 66.38 91 ASN A C 1
ATOM 699 O O . ASN A 1 91 ? 5.633 -23.550 4.135 1.00 66.38 91 ASN A O 1
ATOM 703 N N . TYR A 1 92 ? 7.078 -25.108 4.835 1.00 66.88 92 TYR A N 1
ATOM 704 C CA . TYR A 1 92 ? 6.728 -25.032 6.249 1.00 66.88 92 TYR A CA 1
ATOM 705 C C . TYR A 1 92 ? 7.994 -25.149 7.093 1.00 66.88 92 TYR A C 1
ATOM 707 O O . TYR A 1 92 ? 9.052 -25.544 6.605 1.00 66.88 92 TYR A O 1
ATOM 715 N N . LEU A 1 93 ? 7.904 -24.783 8.370 1.00 61.19 93 LEU A N 1
ATOM 716 C CA . LEU A 1 93 ? 9.030 -24.907 9.288 1.00 61.19 93 LEU A CA 1
ATOM 717 C C . LEU A 1 93 ? 9.029 -26.287 9.950 1.00 61.19 93 LEU A C 1
ATOM 719 O O . LEU A 1 93 ? 8.060 -26.678 10.601 1.00 61.19 93 LEU A O 1
ATOM 723 N N . GLU A 1 94 ? 10.149 -26.992 9.849 1.00 59.97 94 GLU A N 1
ATOM 724 C CA . GLU A 1 94 ? 10.425 -28.225 10.578 1.00 59.97 94 GLU A CA 1
ATOM 725 C C . GLU A 1 94 ? 11.674 -28.019 11.441 1.00 59.97 94 GLU A C 1
ATOM 727 O O . GLU A 1 94 ? 12.756 -27.704 10.948 1.00 59.97 94 GLU A O 1
ATOM 732 N N . ASN A 1 95 ? 11.522 -28.127 12.766 1.00 63.62 95 ASN A N 1
ATOM 733 C CA . ASN A 1 95 ? 12.603 -27.912 13.740 1.00 63.62 95 ASN A CA 1
ATOM 734 C C . ASN A 1 95 ? 13.350 -26.567 13.581 1.00 63.62 95 ASN A C 1
ATOM 736 O O . ASN A 1 95 ? 14.548 -26.476 13.841 1.00 63.62 95 ASN A O 1
ATOM 740 N N . GLY A 1 96 ? 12.641 -25.514 13.161 1.00 58.12 96 GLY A N 1
ATOM 741 C CA . GLY A 1 96 ? 13.203 -24.169 12.985 1.00 58.12 96 GLY A CA 1
ATOM 742 C C . GLY A 1 96 ? 13.966 -23.953 11.674 1.00 58.12 96 GLY A C 1
ATOM 743 O O . GLY A 1 96 ? 14.558 -22.893 11.501 1.00 58.12 96 GLY A O 1
ATOM 744 N N . SER A 1 97 ? 13.946 -24.920 10.754 1.00 56.97 97 SER A N 1
ATOM 745 C CA . SER A 1 97 ? 14.458 -24.785 9.383 1.00 56.97 97 SER A CA 1
ATOM 746 C C . SER A 1 97 ? 13.324 -24.961 8.373 1.00 56.97 97 SER A C 1
ATOM 748 O O . SER A 1 97 ? 12.299 -25.557 8.697 1.00 56.97 97 SER A O 1
ATOM 750 N N . LEU A 1 98 ? 13.489 -24.439 7.154 1.00 62.22 98 LEU A N 1
ATOM 751 C CA . LEU A 1 98 ? 12.558 -24.728 6.059 1.00 62.22 98 LEU A CA 1
ATOM 752 C C . LEU A 1 98 ? 12.582 -26.230 5.765 1.00 62.22 98 LEU A C 1
ATOM 754 O O . LEU A 1 98 ? 13.654 -26.803 5.566 1.00 62.22 98 LEU A O 1
ATOM 758 N N . ALA A 1 99 ? 11.408 -26.854 5.762 1.00 66.88 99 ALA A N 1
ATOM 759 C CA . ALA A 1 99 ? 11.262 -28.282 5.516 1.00 66.88 99 ALA A CA 1
ATOM 760 C C . ALA A 1 99 ? 11.601 -28.636 4.067 1.00 66.88 99 ALA A C 1
ATOM 762 O O . ALA A 1 99 ? 12.271 -29.636 3.813 1.00 66.88 99 ALA A O 1
ATOM 763 N N . ASN A 1 100 ? 11.199 -27.776 3.127 1.00 70.25 100 ASN A N 1
ATOM 764 C CA . ASN A 1 100 ? 11.597 -27.891 1.733 1.00 70.25 100 ASN A CA 1
ATOM 765 C C . ASN A 1 100 ? 12.847 -27.028 1.508 1.00 70.25 100 ASN A C 1
ATOM 767 O O . ASN A 1 100 ? 12.776 -25.803 1.679 1.00 70.25 100 ASN A O 1
ATOM 771 N N . PRO A 1 101 ? 13.990 -27.628 1.125 1.00 74.00 101 PRO A N 1
ATOM 772 C CA . PRO A 1 101 ? 15.168 -26.875 0.718 1.00 74.00 101 PRO A CA 1
ATOM 773 C C . PRO A 1 101 ? 14.848 -25.929 -0.440 1.00 74.00 101 PRO A C 1
ATOM 775 O O . PRO A 1 101 ? 13.960 -26.195 -1.251 1.00 74.00 101 PRO A O 1
ATOM 778 N N . VAL A 1 102 ? 15.605 -24.839 -0.535 1.00 75.69 102 VAL A N 1
ATOM 779 C CA . VAL A 1 102 ? 15.502 -23.909 -1.661 1.00 75.69 102 VAL A CA 1
ATOM 780 C C . VAL A 1 102 ? 15.879 -24.636 -2.956 1.00 75.69 102 VAL A C 1
ATOM 782 O O . VAL A 1 102 ? 16.958 -25.223 -3.057 1.00 75.69 102 VAL A O 1
ATOM 785 N N . ASP A 1 103 ? 14.992 -24.592 -3.951 1.00 83.69 103 ASP A N 1
ATOM 786 C CA . ASP A 1 103 ? 15.232 -25.182 -5.269 1.00 83.69 103 ASP A CA 1
ATOM 787 C C . ASP A 1 103 ? 16.053 -24.231 -6.152 1.00 83.69 103 ASP A C 1
ATOM 789 O O . ASP A 1 103 ? 15.525 -23.440 -6.938 1.00 83.69 103 ASP A O 1
ATOM 793 N N . TYR A 1 104 ? 17.378 -24.308 -6.021 1.00 86.44 104 TYR A N 1
ATOM 794 C CA . TYR A 1 104 ? 18.308 -23.545 -6.858 1.00 86.44 104 TYR A CA 1
ATOM 795 C C . TYR A 1 104 ? 18.363 -24.035 -8.320 1.00 86.44 104 TYR A C 1
ATOM 797 O O . TYR A 1 104 ? 18.997 -23.369 -9.137 1.00 86.44 104 TYR A O 1
ATOM 805 N N . ASP A 1 105 ? 17.718 -25.152 -8.683 1.00 86.69 105 ASP A N 1
ATOM 806 C CA . ASP A 1 105 ? 17.638 -25.649 -10.070 1.00 86.69 105 ASP A CA 1
ATOM 807 C C . ASP A 1 105 ? 16.268 -25.372 -10.717 1.00 86.69 105 ASP A C 1
ATOM 809 O O . ASP A 1 105 ? 15.953 -25.890 -11.793 1.00 86.69 105 ASP A O 1
ATOM 813 N N . SER A 1 106 ? 15.451 -24.517 -10.090 1.00 89.44 106 SER A N 1
ATOM 814 C CA . SER A 1 106 ? 14.114 -24.221 -10.591 1.00 89.44 106 SER A CA 1
ATOM 815 C C . SER A 1 106 ? 14.149 -23.659 -12.015 1.00 89.44 106 SER A C 1
ATOM 817 O O . SER A 1 106 ? 15.000 -22.842 -12.389 1.00 89.44 106 SER A O 1
ATOM 819 N N . ASP A 1 107 ? 13.175 -24.073 -12.828 1.00 89.38 107 ASP A N 1
ATOM 820 C CA . ASP A 1 107 ? 13.044 -23.613 -14.210 1.00 89.38 107 ASP A CA 1
ATOM 821 C C . ASP A 1 107 ? 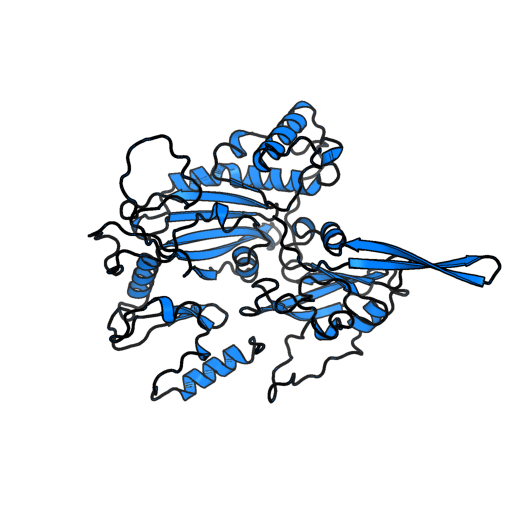13.006 -22.084 -14.300 1.00 89.38 107 ASP A C 1
ATOM 823 O O . ASP A 1 107 ? 13.713 -21.504 -15.125 1.00 89.38 107 ASP A O 1
ATOM 827 N N . LEU A 1 108 ? 12.228 -21.429 -13.431 1.00 89.62 108 LEU A N 1
ATOM 828 C CA . LEU A 1 108 ? 12.142 -19.970 -13.372 1.00 89.62 108 LEU A CA 1
ATOM 829 C C . LEU A 1 108 ? 13.528 -19.356 -13.149 1.00 89.62 108 LEU A C 1
ATOM 831 O O . LEU A 1 108 ? 13.962 -18.511 -13.933 1.00 89.62 108 LEU A O 1
ATOM 835 N N . ARG A 1 109 ? 14.250 -19.813 -12.122 1.00 92.06 109 ARG A N 1
ATOM 836 C CA . ARG A 1 109 ? 15.561 -19.267 -11.769 1.00 92.06 109 ARG A CA 1
ATOM 837 C C . ARG A 1 109 ? 16.594 -19.491 -12.871 1.00 92.06 109 ARG A C 1
ATOM 839 O O . ARG A 1 109 ? 17.318 -18.553 -13.197 1.00 92.06 109 ARG A O 1
ATOM 846 N N . ARG A 1 110 ? 16.621 -20.667 -13.510 1.00 90.00 110 ARG A N 1
ATOM 847 C CA . ARG A 1 110 ? 17.505 -20.936 -14.661 1.00 90.00 110 ARG A CA 1
ATOM 848 C C . ARG A 1 110 ? 17.273 -19.962 -15.815 1.00 90.00 110 ARG A C 1
ATOM 850 O O . ARG A 1 110 ? 18.230 -19.438 -16.373 1.00 90.00 110 ARG A O 1
ATOM 857 N N . HIS A 1 111 ? 16.014 -19.684 -16.155 1.00 88.44 111 HIS A N 1
ATOM 858 C CA . HIS A 1 111 ? 15.695 -18.777 -17.263 1.00 88.44 111 HIS A CA 1
ATOM 859 C C . HIS A 1 111 ? 15.967 -17.309 -16.924 1.00 88.44 111 HIS A C 1
ATOM 861 O O . HIS A 1 111 ? 16.338 -16.533 -17.806 1.00 88.44 111 HIS A O 1
ATOM 867 N N . LEU A 1 112 ? 15.782 -16.926 -15.660 1.00 89.81 112 LEU A N 1
ATOM 868 C CA . LEU A 1 112 ? 16.139 -15.598 -15.177 1.00 89.81 112 LEU A CA 1
ATOM 869 C C . LEU A 1 112 ? 17.663 -15.386 -15.195 1.00 89.81 112 LEU A C 1
ATOM 871 O O . LEU A 1 112 ? 18.116 -14.341 -15.657 1.00 89.81 112 LEU A O 1
ATOM 875 N N . ALA A 1 113 ? 18.442 -16.379 -14.758 1.00 90.06 113 ALA A N 1
ATOM 876 C CA . ALA A 1 113 ? 19.904 -16.313 -14.711 1.00 90.06 113 ALA A CA 1
ATOM 877 C C . ALA A 1 113 ? 20.570 -16.412 -16.097 1.00 90.06 113 ALA A C 1
ATOM 879 O O . ALA A 1 113 ? 21.624 -15.824 -16.308 1.00 90.06 113 ALA A O 1
ATOM 880 N N . ASP A 1 114 ? 19.971 -17.114 -17.064 1.00 84.31 114 ASP A N 1
ATOM 881 C CA . ASP A 1 114 ? 20.579 -17.256 -18.395 1.00 84.31 114 ASP A CA 1
ATOM 882 C C . ASP A 1 114 ? 20.752 -15.903 -19.107 1.00 84.31 114 ASP A C 1
ATOM 884 O O . ASP A 1 114 ? 21.752 -15.693 -19.786 1.00 84.31 114 ASP A O 1
ATOM 888 N N . GLY A 1 115 ? 19.807 -14.963 -18.952 1.00 65.81 115 GLY A N 1
ATOM 889 C CA . GLY A 1 115 ? 19.898 -13.576 -19.450 1.00 65.81 115 GLY A CA 1
ATOM 890 C C . GLY A 1 115 ? 20.002 -13.391 -20.977 1.00 65.81 115 GLY A C 1
ATOM 891 O O . GLY A 1 115 ? 19.717 -12.308 -21.487 1.00 65.81 115 GLY A O 1
ATOM 892 N N . VAL A 1 116 ? 20.367 -14.436 -21.725 1.00 61.00 116 VAL A N 1
ATOM 893 C CA . VAL A 1 116 ? 20.763 -14.402 -23.138 1.00 61.00 116 VAL A CA 1
ATOM 894 C C . VAL A 1 116 ? 19.713 -15.067 -24.035 1.00 61.00 116 VAL A C 1
ATOM 896 O O . VAL A 1 116 ? 19.413 -14.526 -25.106 1.00 61.00 116 VAL A O 1
ATOM 899 N N . SER A 1 117 ? 19.091 -16.177 -23.610 1.00 56.31 117 SER A N 1
ATOM 900 C CA . SER A 1 117 ? 18.049 -16.884 -24.387 1.00 56.31 117 SER A CA 1
ATOM 901 C C . SER A 1 117 ? 16.634 -16.316 -24.199 1.00 56.31 117 SER A C 1
ATOM 903 O O . SER A 1 117 ? 15.675 -16.810 -24.788 1.00 56.31 117 SER A O 1
ATOM 905 N N . SER A 1 118 ? 16.478 -15.253 -23.409 1.00 55.06 118 SER A N 1
ATOM 906 C CA . SER A 1 118 ? 15.197 -14.664 -22.992 1.00 55.06 118 SER A CA 1
ATOM 907 C C . SER A 1 118 ? 14.790 -13.428 -23.810 1.00 55.06 118 SER A C 1
ATOM 909 O O . SER A 1 118 ? 14.267 -12.452 -23.271 1.00 55.06 118 SER A O 1
ATOM 911 N N . LYS A 1 119 ? 15.048 -13.428 -25.127 1.00 55.94 119 LYS A N 1
ATOM 912 C CA . LYS A 1 119 ? 14.777 -12.258 -25.987 1.00 55.94 119 LYS A CA 1
ATOM 913 C C . LYS A 1 119 ? 13.288 -11.984 -26.223 1.00 55.94 119 LYS A C 1
ATOM 915 O O . LYS A 1 119 ? 12.955 -10.816 -26.452 1.00 55.94 119 LYS A O 1
ATOM 920 N N . ASP A 1 120 ? 12.429 -12.995 -26.079 1.00 55.94 120 ASP A N 1
ATOM 921 C CA . ASP A 1 120 ? 10.976 -12.899 -26.247 1.00 55.94 120 ASP A CA 1
ATOM 922 C C . ASP A 1 120 ? 10.226 -13.330 -24.969 1.00 55.94 120 ASP A C 1
ATOM 924 O O . ASP A 1 120 ? 10.598 -14.313 -24.329 1.00 55.94 120 ASP A O 1
ATOM 928 N N . PHE A 1 121 ? 9.128 -12.637 -24.625 1.00 64.31 121 PHE A N 1
ATOM 929 C CA . PHE A 1 121 ? 8.211 -12.968 -23.511 1.00 64.31 121 PHE A CA 1
ATOM 930 C C . PHE A 1 121 ? 7.378 -14.246 -23.778 1.00 64.31 121 PHE A C 1
ATOM 932 O O . PHE A 1 121 ? 6.168 -14.277 -23.543 1.00 64.31 121 PHE A O 1
ATOM 939 N N . LEU A 1 122 ? 7.979 -15.291 -24.347 1.00 64.25 122 LEU A N 1
ATOM 940 C CA . LEU A 1 122 ? 7.250 -16.476 -24.810 1.00 64.25 122 LEU A CA 1
ATOM 941 C C . LEU A 1 122 ? 6.906 -17.425 -23.665 1.00 64.25 122 LEU A C 1
ATOM 943 O O . LEU A 1 122 ? 5.802 -17.969 -23.630 1.00 64.25 122 LEU A O 1
ATOM 947 N N . ARG A 1 123 ? 7.833 -17.621 -22.721 1.00 79.00 123 ARG A N 1
ATOM 948 C CA . ARG A 1 123 ? 7.640 -18.540 -21.599 1.00 79.00 123 ARG A CA 1
ATOM 949 C C . ARG A 1 123 ? 7.215 -17.768 -20.356 1.00 79.00 123 ARG A C 1
ATOM 951 O O . ARG A 1 123 ? 7.873 -16.815 -19.953 1.00 79.00 123 ARG A O 1
ATOM 958 N N . LYS A 1 124 ? 6.103 -18.196 -19.761 1.00 85.75 124 LYS A N 1
ATOM 959 C CA . LYS A 1 124 ? 5.606 -17.699 -18.477 1.00 85.75 124 LYS A CA 1
ATOM 960 C C . LYS A 1 124 ? 5.836 -18.766 -17.424 1.00 85.75 124 LYS A C 1
ATOM 962 O O . LYS A 1 124 ? 5.672 -19.953 -17.711 1.00 85.75 124 LYS A O 1
ATOM 967 N N . PHE A 1 125 ? 6.167 -18.333 -16.222 1.00 90.19 125 PHE A N 1
ATOM 968 C CA . PHE A 1 125 ? 6.239 -19.204 -15.057 1.00 90.19 125 PHE A CA 1
ATOM 969 C C . PHE A 1 125 ? 5.202 -18.759 -14.046 1.00 90.19 125 PHE A C 1
ATOM 971 O O . PHE A 1 125 ? 4.917 -17.567 -13.951 1.00 90.19 125 PHE A O 1
ATOM 978 N N . SER A 1 126 ? 4.654 -19.710 -13.304 1.00 92.69 126 SER A N 1
ATOM 979 C CA . SER A 1 126 ? 3.731 -19.420 -12.217 1.00 92.69 126 SER A CA 1
ATOM 980 C C . SER A 1 126 ? 4.305 -19.967 -10.925 1.00 92.69 126 SER A C 1
ATOM 982 O O . SER A 1 126 ? 4.763 -21.108 -10.892 1.00 92.69 126 SER A O 1
ATOM 984 N N . GLN A 1 127 ? 4.275 -19.159 -9.872 1.00 91.19 127 GLN A N 1
ATOM 985 C CA . GLN A 1 127 ? 4.737 -19.560 -8.550 1.00 91.19 127 GLN A CA 1
ATOM 986 C C . GLN A 1 127 ? 3.829 -18.958 -7.487 1.00 91.19 127 GLN A C 1
ATOM 988 O O . GLN A 1 127 ? 3.395 -17.810 -7.597 1.00 91.19 127 GLN A O 1
ATOM 993 N N . LYS A 1 128 ? 3.519 -19.753 -6.465 1.00 90.50 128 LYS A N 1
ATOM 994 C CA . LYS A 1 128 ? 2.767 -19.293 -5.304 1.00 90.50 12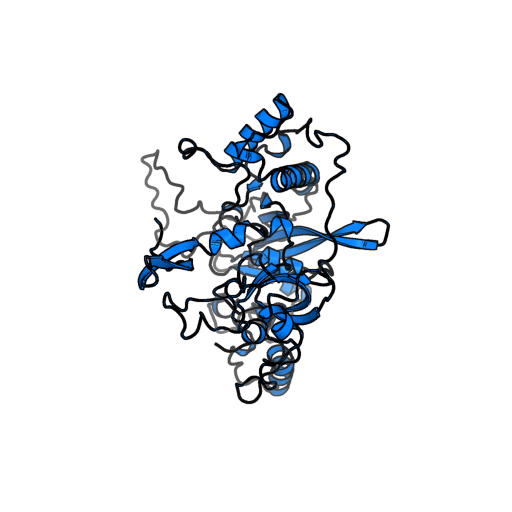8 LYS A CA 1
ATOM 995 C C . LYS A 1 128 ? 3.745 -18.986 -4.185 1.00 90.50 128 LYS A C 1
ATOM 997 O O . LYS A 1 128 ? 4.414 -19.896 -3.697 1.00 90.50 128 LYS A O 1
ATOM 1002 N N . ILE A 1 129 ? 3.809 -17.722 -3.794 1.00 86.00 129 ILE A N 1
ATOM 1003 C CA . ILE A 1 129 ? 4.802 -17.216 -2.847 1.00 86.00 129 ILE A CA 1
ATOM 1004 C C . ILE A 1 129 ? 4.140 -16.625 -1.606 1.00 86.00 129 ILE A C 1
ATOM 1006 O O . ILE A 1 129 ? 2.935 -16.351 -1.594 1.00 86.00 129 ILE A O 1
ATOM 1010 N N . ILE A 1 130 ? 4.947 -16.398 -0.576 1.00 82.50 130 ILE A N 1
ATOM 1011 C CA . ILE A 1 130 ? 4.562 -15.665 0.628 1.00 82.50 130 ILE A CA 1
ATOM 1012 C C . ILE A 1 130 ? 5.076 -14.225 0.528 1.00 82.50 130 ILE A C 1
ATOM 1014 O O . ILE A 1 130 ? 6.273 -13.985 0.387 1.00 82.50 130 ILE A O 1
ATOM 1018 N N . TRP A 1 131 ? 4.172 -13.252 0.633 1.00 83.00 131 TRP A N 1
ATOM 1019 C CA . TRP A 1 131 ? 4.458 -11.833 0.447 1.00 83.00 131 TRP A CA 1
ATOM 1020 C C . TRP A 1 131 ? 4.214 -11.008 1.714 1.00 83.00 131 TRP A C 1
ATOM 1022 O O . TRP A 1 131 ? 3.084 -10.854 2.175 1.00 83.00 131 TRP A O 1
ATOM 1032 N N . ALA A 1 132 ? 5.264 -10.397 2.261 1.00 81.44 132 ALA A N 1
ATOM 1033 C CA . ALA A 1 132 ? 5.166 -9.481 3.392 1.00 81.44 132 ALA A CA 1
ATOM 1034 C C . ALA A 1 132 ? 4.556 -8.120 3.011 1.00 81.44 132 ALA A C 1
ATOM 1036 O O . ALA A 1 132 ? 5.032 -7.445 2.094 1.00 81.44 132 ALA A O 1
ATOM 1037 N N . CYS A 1 133 ? 3.554 -7.678 3.779 1.00 79.38 133 CYS A N 1
ATOM 1038 C CA . CYS A 1 133 ? 2.798 -6.446 3.510 1.00 79.38 133 CYS A CA 1
ATOM 1039 C C . CYS A 1 133 ? 3.122 -5.266 4.443 1.00 79.38 133 CYS A C 1
ATOM 1041 O O . CYS A 1 133 ? 2.915 -4.118 4.053 1.00 79.38 133 CYS A O 1
ATOM 1043 N N . ASP A 1 134 ? 3.660 -5.495 5.647 1.00 69.19 134 ASP A N 1
ATOM 1044 C CA . ASP A 1 134 ? 3.888 -4.428 6.647 1.00 69.19 134 ASP A CA 1
ATOM 1045 C C . ASP A 1 134 ? 5.148 -3.562 6.390 1.00 69.19 134 ASP A C 1
ATOM 1047 O O . ASP A 1 134 ? 5.685 -2.920 7.298 1.00 69.19 134 ASP A O 1
ATOM 1051 N N . GLY A 1 135 ? 5.631 -3.521 5.146 1.00 65.12 135 GLY A N 1
ATOM 1052 C CA . GLY A 1 135 ? 6.777 -2.713 4.724 1.00 65.12 135 GLY A CA 1
ATOM 1053 C C . GLY A 1 135 ? 8.149 -3.351 4.981 1.00 65.12 135 GLY A C 1
ATOM 1054 O O . GLY A 1 135 ? 8.275 -4.481 5.446 1.00 65.12 135 GLY A O 1
ATOM 1055 N N . SER A 1 136 ? 9.215 -2.611 4.660 1.00 56.72 136 SER A N 1
ATOM 1056 C CA . SER A 1 136 ? 10.597 -3.125 4.605 1.00 56.72 136 SER A CA 1
ATOM 1057 C C . SER A 1 136 ? 11.179 -3.555 5.955 1.00 56.72 136 SER A C 1
ATOM 1059 O O . SER A 1 136 ? 12.120 -4.342 5.999 1.00 56.72 136 SER A O 1
ATOM 1061 N 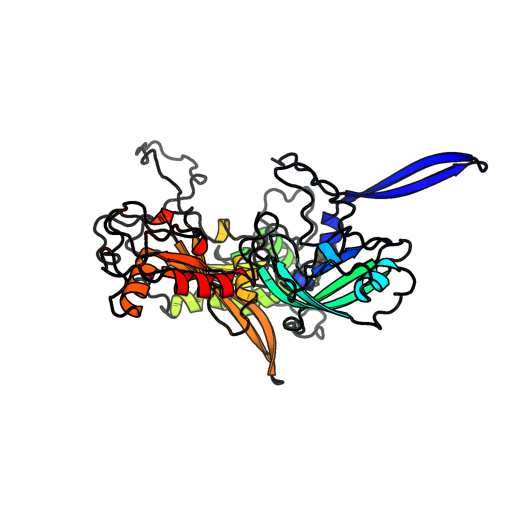N . ASN A 1 137 ? 10.638 -3.047 7.062 1.00 56.00 137 ASN A N 1
ATOM 1062 C CA . ASN A 1 137 ? 11.208 -3.245 8.399 1.00 56.00 137 ASN A CA 1
ATOM 1063 C C . ASN A 1 137 ? 10.362 -4.173 9.276 1.00 56.00 137 ASN A C 1
ATOM 1065 O O . ASN A 1 137 ? 10.681 -4.365 10.447 1.00 56.00 137 ASN A O 1
ATOM 1069 N N . ASN A 1 138 ? 9.280 -4.732 8.734 1.00 65.56 138 ASN A N 1
ATOM 1070 C CA . ASN A 1 138 ? 8.329 -5.520 9.499 1.00 65.56 138 ASN A CA 1
ATOM 1071 C C . ASN A 1 138 ? 7.890 -6.759 8.703 1.00 65.56 138 ASN A C 1
ATOM 1073 O O . ASN A 1 138 ? 7.792 -6.717 7.478 1.00 65.56 138 ASN A O 1
ATOM 1077 N N . LEU A 1 139 ? 7.710 -7.880 9.396 1.00 70.00 139 LEU A N 1
ATOM 1078 C CA . LEU A 1 139 ? 7.274 -9.172 8.838 1.00 70.00 139 LEU A CA 1
ATOM 1079 C C . LEU A 1 139 ? 6.075 -9.723 9.617 1.00 70.00 139 LEU A C 1
ATOM 1081 O O . LEU A 1 139 ? 5.896 -10.928 9.704 1.00 70.00 139 LEU A O 1
ATOM 1085 N N . ARG A 1 140 ? 5.285 -8.846 10.249 1.00 72.25 140 ARG A N 1
ATOM 1086 C CA . ARG A 1 140 ? 4.146 -9.273 11.070 1.00 72.25 140 ARG A CA 1
ATOM 1087 C C . ARG A 1 140 ? 3.077 -9.975 10.228 1.00 72.25 140 ARG A C 1
ATOM 1089 O O . ARG A 1 140 ? 2.560 -10.997 10.654 1.00 72.25 140 ARG A O 1
ATOM 1096 N N . ARG A 1 141 ? 2.763 -9.445 9.045 1.00 78.44 141 ARG A N 1
ATOM 1097 C CA . ARG A 1 141 ? 1.693 -9.943 8.173 1.00 78.44 141 ARG A CA 1
ATOM 1098 C C . ARG A 1 141 ? 2.219 -10.315 6.799 1.00 78.44 141 ARG A C 1
ATOM 1100 O O . ARG A 1 141 ? 2.914 -9.512 6.156 1.00 78.44 141 ARG A O 1
ATOM 1107 N N . VAL A 1 142 ? 1.863 -11.513 6.350 1.00 81.62 142 VAL A N 1
ATOM 1108 C CA . VAL A 1 142 ? 2.326 -12.097 5.094 1.00 81.62 142 VAL A CA 1
ATOM 1109 C C . VAL A 1 142 ? 1.170 -12.793 4.372 1.00 81.62 142 VAL A C 1
ATOM 1111 O O . VAL A 1 142 ? 0.442 -13.583 4.953 1.00 81.62 142 VAL A O 1
ATOM 1114 N N . TYR A 1 143 ? 0.995 -12.512 3.089 1.00 82.62 143 TYR A N 1
ATOM 1115 C CA . TYR A 1 143 ? -0.131 -13.007 2.300 1.00 82.62 143 TYR A CA 1
ATOM 1116 C C . TYR A 1 143 ? 0.351 -13.979 1.231 1.00 82.62 143 TYR A C 1
ATOM 1118 O O . TYR A 1 143 ? 1.487 -13.893 0.772 1.00 82.62 143 TYR A O 1
ATOM 1126 N N . LEU A 1 144 ? -0.513 -14.904 0.821 1.00 85.75 144 LEU A N 1
ATOM 1127 C CA . LEU A 1 144 ? -0.212 -15.775 -0.309 1.00 85.75 144 LEU A CA 1
ATOM 1128 C C . LEU A 1 144 ? -0.474 -15.029 -1.610 1.00 85.75 144 LEU A C 1
ATOM 1130 O O . LEU A 1 144 ? -1.557 -14.480 -1.790 1.00 85.75 144 LEU A O 1
ATOM 1134 N N . GLN A 1 145 ? 0.485 -15.076 -2.528 1.00 88.19 145 GLN A N 1
ATOM 1135 C CA . GLN A 1 145 ? 0.364 -14.442 -3.833 1.00 88.19 145 GLN A CA 1
ATOM 1136 C C . GLN A 1 145 ? 0.670 -15.458 -4.936 1.00 88.19 145 GLN A C 1
ATOM 1138 O O . GLN A 1 145 ? 1.751 -16.046 -4.968 1.00 88.19 145 GLN A O 1
ATOM 1143 N N . ASN A 1 146 ? -0.291 -15.679 -5.836 1.00 92.62 146 ASN A N 1
ATOM 1144 C CA . ASN A 1 146 ? -0.099 -16.497 -7.034 1.00 92.62 146 ASN A CA 1
ATOM 1145 C C . ASN A 1 146 ? 0.433 -15.604 -8.155 1.00 92.62 146 ASN A C 1
ATOM 1147 O O . ASN A 1 146 ? -0.341 -14.903 -8.806 1.00 92.62 146 ASN A O 1
ATOM 1151 N N . ASN A 1 147 ? 1.741 -15.624 -8.381 1.00 94.00 147 ASN A N 1
ATOM 1152 C CA . ASN A 1 147 ? 2.387 -14.784 -9.378 1.00 94.00 147 ASN A CA 1
ATOM 1153 C C . ASN A 1 147 ? 2.559 -15.499 -10.709 1.00 94.00 147 ASN A C 1
ATOM 1155 O O . ASN A 1 147 ? 2.995 -16.648 -10.756 1.00 94.00 147 ASN A O 1
ATOM 1159 N N . VAL A 1 148 ? 2.308 -14.764 -11.790 1.00 94.06 148 VAL A N 1
ATOM 1160 C CA . VAL A 1 148 ? 2.759 -15.088 -13.143 1.00 94.06 148 VAL A CA 1
ATOM 1161 C C . VAL A 1 148 ? 3.944 -14.187 -13.480 1.00 94.06 148 VAL A C 1
ATOM 1163 O O . VAL A 1 148 ? 3.824 -12.961 -13.483 1.00 94.06 148 VAL A O 1
ATOM 1166 N N . TYR A 1 149 ? 5.082 -14.799 -13.785 1.00 92.69 149 TYR A N 1
ATOM 1167 C CA . TYR A 1 149 ? 6.345 -14.125 -14.056 1.00 92.69 149 TYR A CA 1
ATOM 1168 C C . TYR A 1 149 ? 6.544 -13.939 -15.555 1.00 92.69 149 TYR A C 1
ATOM 1170 O O . TYR A 1 149 ? 6.512 -14.892 -16.342 1.00 92.69 149 TYR A O 1
ATOM 1178 N N . TYR A 1 150 ? 6.795 -12.691 -15.926 1.00 90.19 150 TYR A N 1
ATOM 1179 C CA . TYR A 1 150 ? 7.202 -12.247 -17.251 1.00 90.19 150 TYR A CA 1
ATOM 1180 C C . TYR A 1 150 ? 8.627 -11.728 -17.137 1.00 90.19 150 TYR A C 1
ATOM 1182 O O . TYR A 1 150 ? 8.915 -10.969 -16.221 1.00 90.19 150 TYR A O 1
ATOM 1190 N N . TYR A 1 151 ? 9.530 -12.098 -18.036 1.00 88.88 151 TYR A N 1
ATOM 1191 C CA . TYR A 1 151 ? 10.929 -11.703 -17.901 1.00 88.88 151 TYR A CA 1
ATOM 1192 C C . TYR A 1 151 ? 11.599 -11.488 -19.251 1.00 88.88 151 TYR A C 1
ATOM 1194 O O . TYR A 1 151 ? 11.139 -11.994 -20.277 1.00 88.88 151 TYR A O 1
ATOM 1202 N N . ARG A 1 152 ? 12.683 -10.711 -19.234 1.00 87.94 152 ARG A N 1
ATOM 1203 C CA . ARG A 1 152 ? 13.518 -10.429 -20.399 1.00 87.94 152 ARG A CA 1
ATOM 1204 C C . ARG A 1 152 ? 14.937 -10.057 -19.979 1.00 87.94 152 ARG A C 1
ATOM 1206 O O . ARG A 1 152 ? 15.117 -9.307 -19.019 1.00 87.94 152 ARG A O 1
ATOM 1213 N N . GLY A 1 153 ? 15.930 -10.512 -20.738 1.00 86.75 153 GLY A N 1
ATOM 1214 C CA . GLY A 1 153 ? 17.305 -10.026 -20.619 1.00 86.75 153 GLY A CA 1
ATOM 1215 C C . GLY A 1 153 ? 17.405 -8.523 -20.901 1.00 86.75 153 GLY A C 1
ATOM 1216 O O . GLY A 1 153 ? 16.776 -8.007 -21.832 1.00 86.75 153 GLY A O 1
ATOM 1217 N N . ILE A 1 154 ? 18.188 -7.807 -20.098 1.00 84.19 154 ILE A N 1
ATOM 1218 C CA . ILE A 1 154 ? 18.487 -6.390 -20.309 1.00 84.19 154 ILE A CA 1
ATOM 1219 C C . ILE A 1 154 ? 19.592 -6.295 -21.365 1.00 84.19 154 ILE A C 1
ATOM 1221 O O . ILE A 1 154 ? 20.678 -6.852 -21.217 1.00 84.19 154 ILE A O 1
ATOM 1225 N N . ASN A 1 155 ? 19.324 -5.563 -22.447 1.00 82.12 155 ASN A N 1
ATOM 1226 C CA . ASN A 1 155 ? 20.287 -5.409 -23.534 1.00 82.12 155 ASN A CA 1
ATOM 1227 C C . ASN A 1 155 ? 21.627 -4.852 -23.028 1.00 82.12 155 ASN A C 1
ATOM 1229 O O . ASN A 1 155 ? 21.659 -3.883 -22.271 1.00 82.12 155 ASN A O 1
ATOM 1233 N N . ASN A 1 156 ? 22.726 -5.421 -23.529 1.00 79.25 156 ASN A N 1
ATOM 1234 C CA . ASN A 1 156 ? 24.107 -5.056 -23.187 1.00 79.25 156 ASN A CA 1
ATOM 1235 C C . ASN A 1 156 ? 24.497 -5.292 -21.716 1.00 79.25 156 ASN A C 1
ATOM 1237 O O . ASN A 1 156 ? 25.510 -4.758 -21.265 1.00 79.25 156 ASN A O 1
ATOM 1241 N N . THR A 1 157 ? 23.737 -6.098 -20.973 1.00 79.81 157 THR A N 1
ATOM 1242 C CA . THR A 1 157 ? 24.130 -6.586 -19.647 1.00 79.81 157 THR A CA 1
ATOM 1243 C C . THR A 1 157 ? 23.918 -8.099 -19.561 1.00 79.81 157 THR A C 1
ATOM 1245 O O . THR A 1 157 ? 23.367 -8.716 -20.470 1.00 79.81 157 THR A O 1
ATOM 1248 N N . LEU A 1 158 ? 24.391 -8.705 -18.470 1.00 83.81 158 LEU A N 1
ATOM 1249 C CA . LEU A 1 158 ? 24.127 -10.109 -18.135 1.00 83.81 158 LEU A CA 1
ATOM 1250 C C . LEU A 1 158 ? 22.918 -10.260 -17.194 1.00 83.81 158 LEU A C 1
ATOM 1252 O O . LEU A 1 158 ? 22.736 -11.306 -16.585 1.00 83.81 158 LEU A O 1
ATOM 1256 N N . MET A 1 159 ? 22.133 -9.197 -17.010 1.00 87.19 159 MET A N 1
ATOM 1257 C CA . MET A 1 159 ? 21.033 -9.157 -16.048 1.00 87.19 159 MET A CA 1
ATOM 1258 C C . MET A 1 159 ? 19.691 -9.375 -16.741 1.00 87.19 159 MET A C 1
ATOM 1260 O O . MET A 1 159 ? 19.502 -8.975 -17.891 1.00 87.19 159 MET A O 1
ATOM 1264 N N . SER A 1 160 ? 18.726 -9.915 -16.004 1.00 88.94 160 SER A N 1
ATOM 1265 C CA . SER A 1 160 ? 17.338 -10.047 -16.451 1.00 88.94 160 SER A CA 1
ATOM 1266 C C . SER A 1 160 ? 16.417 -9.155 -15.634 1.00 88.94 160 SER A C 1
ATOM 1268 O O . SER A 1 160 ? 16.508 -9.112 -14.408 1.00 88.94 160 SER A O 1
ATOM 1270 N N . LEU A 1 161 ? 15.495 -8.477 -16.316 1.00 89.50 161 LEU A N 1
ATOM 1271 C CA . LEU A 1 161 ? 14.355 -7.802 -15.707 1.00 89.50 161 LEU A CA 1
ATOM 1272 C C . LEU A 1 161 ? 13.172 -8.768 -15.682 1.00 89.50 161 LEU A C 1
ATOM 1274 O O . LEU A 1 161 ? 12.810 -9.337 -16.714 1.00 89.50 161 LEU A O 1
ATOM 1278 N N . ALA A 1 162 ? 12.536 -8.898 -14.527 1.00 91.00 162 ALA A N 1
ATOM 1279 C CA . ALA A 1 162 ? 11.316 -9.663 -14.352 1.00 91.00 162 ALA A CA 1
ATOM 1280 C C . ALA A 1 162 ? 10.183 -8.782 -13.818 1.00 91.00 162 ALA A C 1
ATOM 1282 O O . ALA A 1 162 ? 10.407 -7.814 -13.093 1.00 91.00 162 ALA A O 1
ATOM 1283 N N . LEU A 1 163 ? 8.962 -9.139 -14.195 1.00 91.56 163 LEU A N 1
ATOM 1284 C CA . LEU A 1 163 ? 7.697 -8.579 -13.755 1.00 91.56 163 LEU A CA 1
ATOM 1285 C C . LEU A 1 163 ? 6.854 -9.730 -13.202 1.00 91.56 163 LEU A C 1
ATOM 1287 O O . LEU A 1 163 ? 6.445 -10.621 -13.951 1.00 91.56 163 LEU A O 1
ATOM 1291 N N . ALA A 1 164 ? 6.589 -9.690 -11.902 1.00 93.31 164 ALA A N 1
ATOM 1292 C CA . ALA A 1 164 ? 5.655 -10.580 -11.234 1.00 93.31 164 ALA A CA 1
ATOM 1293 C C . ALA A 1 164 ? 4.266 -9.931 -11.229 1.00 93.31 164 ALA A C 1
ATOM 1295 O O . ALA A 1 164 ? 4.093 -8.816 -10.726 1.00 93.31 164 ALA A O 1
ATOM 1296 N N . VAL A 1 165 ? 3.284 -10.621 -11.814 1.00 92.38 165 VAL A N 1
ATOM 1297 C CA . VAL A 1 165 ? 1.885 -10.181 -11.845 1.00 92.38 165 VAL A CA 1
ATOM 1298 C C . VAL A 1 165 ? 1.022 -11.199 -11.097 1.00 92.38 165 VAL A C 1
ATOM 1300 O O . VAL A 1 165 ? 0.875 -12.321 -11.591 1.00 92.38 165 VAL A O 1
ATOM 1303 N N . PRO A 1 166 ? 0.438 -10.831 -9.945 1.00 90.88 166 PRO A N 1
ATOM 1304 C CA . PRO A 1 166 ? -0.585 -11.631 -9.289 1.00 90.88 166 PRO A CA 1
ATOM 1305 C C . PRO A 1 166 ? -1.747 -11.968 -10.234 1.00 90.88 166 PRO A C 1
ATOM 1307 O O . PRO A 1 166 ? -2.229 -11.099 -10.968 1.00 90.88 166 PRO A O 1
ATOM 1310 N N . GLU A 1 167 ? -2.224 -13.213 -10.221 1.00 86.69 167 GLU A N 1
ATOM 1311 C CA . GLU A 1 167 ? -3.329 -13.656 -11.086 1.00 86.69 167 GLU A CA 1
ATOM 1312 C C . GLU A 1 167 ? -4.629 -12.869 -10.866 1.00 86.69 167 GLU A C 1
ATOM 1314 O O . GLU A 1 167 ? -5.362 -12.609 -11.823 1.00 86.69 167 GLU A O 1
ATOM 1319 N N . ASP A 1 168 ? -4.879 -12.460 -9.628 1.00 79.00 168 ASP A N 1
ATOM 1320 C CA . ASP A 1 168 ? -6.018 -11.662 -9.173 1.00 79.00 168 ASP A CA 1
ATOM 1321 C C . ASP A 1 168 ? -5.895 -10.165 -9.518 1.00 79.00 168 ASP A C 1
ATOM 1323 O O . ASP A 1 168 ? -6.888 -9.442 -9.525 1.00 79.00 168 ASP A O 1
ATOM 1327 N N . SER A 1 169 ? -4.703 -9.704 -9.904 1.00 78.81 169 SER A N 1
ATOM 1328 C CA . SER A 1 169 ? -4.427 -8.324 -10.337 1.00 78.81 169 SER A CA 1
ATOM 1329 C C . SER A 1 169 ? -4.251 -8.190 -11.858 1.00 78.81 169 SER A C 1
ATOM 1331 O O . SER A 1 169 ? -3.581 -7.272 -12.340 1.00 78.81 169 SER A O 1
ATOM 1333 N N . ARG A 1 170 ? -4.835 -9.107 -12.643 1.00 79.75 170 ARG A N 1
ATOM 1334 C CA . ARG A 1 170 ? -4.680 -9.139 -14.110 1.00 79.75 170 ARG A CA 1
ATOM 1335 C C . ARG A 1 170 ? -5.310 -7.936 -14.818 1.00 79.75 170 ARG A C 1
ATOM 1337 O O . ARG A 1 170 ? -4.786 -7.495 -15.842 1.00 79.75 170 ARG A O 1
ATOM 1344 N N . TYR A 1 171 ? -6.437 -7.439 -14.317 1.00 86.38 171 TYR A N 1
ATOM 1345 C CA . TYR A 1 171 ? -7.196 -6.368 -14.958 1.00 86.38 171 TYR A CA 1
ATOM 1346 C C . TYR A 1 171 ? -6.943 -5.017 -14.301 1.00 86.38 171 TYR A C 1
ATOM 1348 O O . TYR A 1 171 ? -6.704 -4.909 -13.099 1.00 86.38 171 TYR A O 1
ATOM 1356 N N . ARG A 1 172 ? -7.026 -3.961 -15.110 1.00 85.88 172 ARG A N 1
ATOM 1357 C CA . ARG A 1 172 ? -6.926 -2.573 -14.662 1.00 85.88 172 ARG A CA 1
ATOM 1358 C C . ARG A 1 172 ? -7.991 -1.743 -15.348 1.00 85.88 172 ARG A C 1
ATOM 1360 O O . ARG A 1 172 ? -8.356 -2.006 -16.491 1.00 85.88 172 ARG A O 1
ATOM 1367 N N . ILE A 1 173 ? -8.437 -0.703 -14.658 1.00 86.44 173 ILE A N 1
ATOM 1368 C CA . ILE A 1 173 ? -9.366 0.271 -15.224 1.00 86.44 173 ILE A CA 1
ATOM 1369 C C . ILE A 1 173 ? -8.627 1.033 -16.323 1.00 86.44 173 ILE A C 1
ATOM 1371 O O . ILE A 1 173 ? -7.636 1.708 -16.041 1.00 86.44 173 ILE A O 1
ATOM 1375 N N . ALA A 1 174 ? -9.098 0.923 -17.561 1.00 81.81 174 ALA A N 1
ATOM 1376 C CA . ALA A 1 174 ? -8.598 1.737 -18.657 1.00 81.81 174 ALA A CA 1
ATOM 1377 C C . ALA A 1 174 ? -9.075 3.185 -18.490 1.00 81.81 174 ALA A C 1
ATOM 1379 O O . ALA A 1 174 ? -10.185 3.435 -18.022 1.00 81.81 174 ALA A O 1
ATOM 1380 N N . LEU A 1 175 ? -8.237 4.142 -18.883 1.00 79.88 175 LEU A N 1
ATOM 1381 C CA . LEU A 1 175 ? -8.684 5.525 -18.999 1.00 79.88 175 LEU A CA 1
ATOM 1382 C C . LEU A 1 175 ? -9.678 5.641 -20.164 1.00 79.88 175 LEU A C 1
ATOM 1384 O O . LEU A 1 175 ? -9.480 4.962 -21.179 1.00 79.88 175 LEU A O 1
ATOM 1388 N N . PRO A 1 176 ? -10.729 6.478 -20.049 1.00 70.25 176 PRO A N 1
ATOM 1389 C CA . PRO A 1 176 ? -11.628 6.765 -21.159 1.00 70.25 176 PRO A CA 1
ATOM 1390 C C . PRO A 1 176 ? -10.815 7.142 -22.400 1.00 70.25 176 PRO A C 1
ATOM 1392 O O . PRO A 1 176 ? -9.906 7.967 -22.340 1.00 70.25 176 PRO A O 1
ATOM 1395 N N . SER A 1 177 ? -11.102 6.473 -23.512 1.00 55.22 177 SER A N 1
ATOM 1396 C CA . SER A 1 177 ? -10.255 6.427 -24.702 1.00 55.22 177 SER A CA 1
ATOM 1397 C C . SER A 1 177 ? -9.772 7.794 -25.207 1.00 55.22 177 SER A C 1
ATOM 1399 O O . SER A 1 177 ? -10.565 8.657 -25.586 1.00 55.22 177 SER A O 1
ATOM 1401 N N . THR A 1 178 ? -8.453 7.869 -25.327 1.00 51.59 178 THR A N 1
ATOM 1402 C CA . THR A 1 178 ? -7.534 8.496 -26.298 1.00 51.59 178 THR A CA 1
ATOM 1403 C C . THR A 1 178 ? -8.041 8.972 -27.682 1.00 51.59 178 THR A C 1
ATOM 1405 O O . THR A 1 178 ? -7.220 9.412 -28.484 1.00 51.59 178 THR A O 1
ATOM 1408 N N . TYR A 1 179 ? -9.336 8.906 -28.025 1.00 48.22 179 TYR A N 1
ATOM 1409 C CA . TYR A 1 179 ? -9.868 9.410 -29.309 1.00 48.22 179 TYR A CA 1
ATOM 1410 C C . TYR A 1 179 ? -9.959 10.937 -29.365 1.00 48.22 179 TYR A C 1
ATOM 1412 O O . TYR A 1 179 ? -9.967 11.517 -30.450 1.00 48.22 179 TYR A O 1
ATOM 1420 N N . SER A 1 180 ? -10.001 11.597 -28.207 1.00 52.28 180 SER A N 1
ATOM 1421 C CA . SER A 1 180 ? -9.682 13.016 -28.126 1.00 52.28 180 SER A CA 1
ATOM 1422 C C . SER A 1 180 ? -8.174 13.141 -27.904 1.00 52.28 180 SER A C 1
ATOM 1424 O O . SER A 1 180 ? -7.680 12.575 -26.929 1.00 52.28 180 SER A O 1
ATOM 1426 N N . PRO A 1 181 ? -7.435 13.921 -28.716 1.00 54.56 181 PRO A N 1
ATOM 1427 C CA . PRO A 1 181 ? -6.045 14.260 -28.407 1.00 54.56 181 PRO A CA 1
ATOM 1428 C C . PRO A 1 181 ? -5.901 15.021 -27.072 1.00 54.56 181 PRO A C 1
ATOM 1430 O O . PRO A 1 181 ? -4.780 15.238 -26.621 1.00 54.56 181 PRO A O 1
ATOM 1433 N N . TYR A 1 182 ? -7.025 15.412 -26.448 1.00 58.84 182 TYR A N 1
ATOM 1434 C CA . TYR A 1 182 ? -7.125 16.124 -25.175 1.00 58.84 182 TYR A CA 1
ATOM 1435 C C . TYR A 1 182 ? -8.288 15.552 -24.333 1.00 58.84 182 TYR A C 1
ATOM 1437 O O . TYR A 1 182 ? -9.382 16.130 -24.341 1.00 58.84 182 TYR A O 1
ATOM 1445 N N . PRO A 1 183 ? -8.119 14.410 -23.639 1.00 60.19 183 PRO A N 1
ATOM 1446 C CA . PRO A 1 183 ? -9.208 13.774 -22.886 1.00 60.19 183 PRO A CA 1
ATOM 1447 C C . PRO A 1 183 ? -9.724 14.644 -21.727 1.00 60.19 183 PRO A C 1
ATOM 1449 O O . PRO A 1 183 ? -10.905 14.597 -21.408 1.00 60.19 183 PRO A O 1
ATOM 1452 N N . PHE A 1 184 ? -8.878 15.523 -21.176 1.00 64.94 184 PHE A N 1
ATOM 1453 C CA . PHE A 1 184 ? -9.207 16.394 -20.040 1.00 64.94 184 PHE A CA 1
ATOM 1454 C C . PHE A 1 184 ? -9.102 17.888 -20.380 1.00 64.94 184 PHE A C 1
ATOM 1456 O O . PHE A 1 184 ? -8.514 18.656 -19.628 1.00 64.94 184 PHE A O 1
ATOM 1463 N N . LYS A 1 185 ? -9.628 18.345 -21.525 1.00 62.59 185 LYS A N 1
ATOM 1464 C CA . LYS A 1 185 ? -9.595 19.786 -21.860 1.00 62.59 185 LYS A CA 1
ATOM 1465 C C . LYS A 1 185 ? -10.452 20.639 -20.904 1.00 62.59 185 LYS A C 1
ATOM 1467 O O . LYS A 1 185 ? -10.105 21.782 -20.614 1.00 62.59 185 LYS A O 1
ATOM 1472 N N . ASN A 1 186 ? -11.534 20.057 -20.385 1.00 74.69 186 ASN A N 1
ATOM 1473 C CA . ASN A 1 186 ? -12.509 20.716 -19.514 1.00 74.69 186 ASN A CA 1
ATOM 1474 C C . ASN A 1 186 ? -12.345 20.253 -18.057 1.00 74.69 186 ASN A C 1
ATOM 1476 O O . ASN A 1 186 ? -13.207 19.564 -17.521 1.00 74.69 186 ASN A O 1
ATOM 1480 N N . ILE A 1 187 ? -11.219 20.601 -17.432 1.00 87.44 187 ILE A N 1
ATOM 1481 C CA . ILE A 1 187 ? -10.974 20.310 -16.012 1.00 87.44 187 ILE A CA 1
ATOM 1482 C C . ILE A 1 187 ? -11.852 21.234 -15.165 1.00 87.44 187 ILE A C 1
ATOM 1484 O O . ILE A 1 187 ? -11.738 22.457 -15.271 1.00 87.44 187 ILE A O 1
ATOM 1488 N N . ASP A 1 188 ? -12.687 20.676 -14.287 1.00 90.94 188 ASP A N 1
ATOM 1489 C CA . ASP A 1 188 ? -13.359 21.476 -13.263 1.00 90.94 188 ASP A CA 1
ATOM 1490 C C . ASP A 1 188 ? -12.450 21.610 -12.035 1.00 90.94 188 ASP A C 1
ATOM 1492 O O . ASP A 1 188 ? -12.266 20.693 -11.236 1.00 90.94 188 ASP A O 1
ATOM 1496 N N . PHE A 1 189 ? -11.874 22.799 -11.855 1.00 91.56 189 PHE A N 1
ATOM 1497 C CA . PHE A 1 189 ? -10.973 23.081 -10.737 1.00 91.56 189 PHE A CA 1
ATOM 1498 C C . PHE A 1 189 ? -11.648 23.028 -9.361 1.00 91.56 189 PHE A C 1
ATOM 1500 O O . PHE A 1 189 ? -10.943 23.026 -8.349 1.00 91.56 189 PHE A O 1
ATOM 1507 N N . LYS A 1 190 ? -12.982 22.919 -9.284 1.00 90.94 190 LYS A N 1
ATOM 1508 C CA . LYS A 1 190 ? -13.675 22.616 -8.024 1.00 90.94 190 LYS A CA 1
ATOM 1509 C C . LYS A 1 190 ? -13.272 21.259 -7.455 1.00 90.94 190 LYS A C 1
ATOM 1511 O O . LYS A 1 190 ? -13.297 21.106 -6.235 1.00 90.94 190 LYS A O 1
ATOM 1516 N N . TRP A 1 191 ? -12.824 20.313 -8.285 1.00 91.31 191 TRP A N 1
ATOM 1517 C CA . TRP A 1 191 ? -12.329 19.008 -7.826 1.00 91.31 191 TRP A CA 1
ATOM 1518 C C . TRP A 1 191 ? -11.141 19.120 -6.866 1.00 91.31 191 TRP A C 1
ATOM 1520 O O . TRP A 1 191 ? -10.956 18.234 -6.032 1.00 91.31 191 TRP A O 1
ATOM 1530 N N . PHE A 1 192 ? -10.367 20.204 -6.983 1.00 92.00 192 PHE A N 1
ATOM 1531 C CA . PHE A 1 192 ? -9.177 20.508 -6.184 1.00 92.00 192 PHE A CA 1
ATOM 1532 C C . PHE A 1 192 ? -9.412 21.661 -5.198 1.00 92.00 192 PHE A C 1
ATOM 1534 O O . PHE A 1 192 ? -8.461 22.261 -4.695 1.00 92.00 192 PHE A O 1
ATOM 1541 N N . SER A 1 193 ? -10.673 22.017 -4.944 1.00 88.25 193 SER A N 1
ATOM 1542 C CA . SER A 1 193 ? -11.015 23.053 -3.973 1.00 88.25 193 SER A CA 1
ATOM 1543 C C . SER A 1 193 ? -10.951 22.527 -2.535 1.00 88.25 193 SER A C 1
ATOM 1545 O O . SER A 1 193 ? -11.169 21.346 -2.270 1.00 88.25 193 SER A O 1
ATOM 1547 N N . GLY A 1 194 ? -10.637 23.418 -1.591 1.00 86.88 194 GLY A N 1
ATOM 1548 C CA . GLY A 1 194 ? -10.515 23.072 -0.176 1.00 86.88 194 GLY A CA 1
ATOM 1549 C C . GLY A 1 194 ? -9.239 22.295 0.165 1.00 86.88 194 GLY A C 1
ATOM 1550 O O . GLY A 1 194 ? -8.291 22.229 -0.614 1.00 86.88 194 GLY A O 1
ATOM 1551 N N . THR A 1 195 ? -9.210 21.733 1.374 1.00 88.12 195 THR A N 1
ATOM 1552 C CA . THR A 1 195 ? -8.021 21.096 1.970 1.00 88.12 195 THR A CA 1
ATOM 1553 C C . THR A 1 195 ? -8.184 19.591 2.203 1.00 88.12 195 THR A C 1
ATOM 1555 O O . THR A 1 195 ? -7.250 18.955 2.696 1.00 88.12 195 THR A O 1
ATOM 1558 N N . ASN A 1 196 ? -9.330 19.023 1.809 1.00 91.50 196 ASN A N 1
ATOM 1559 C CA . ASN A 1 196 ? -9.773 17.640 2.043 1.00 91.50 196 ASN A CA 1
ATOM 1560 C C . ASN A 1 196 ? -9.190 16.616 1.055 1.00 91.50 196 ASN A C 1
ATOM 1562 O O . ASN A 1 196 ? -9.765 15.560 0.795 1.00 91.50 196 ASN A O 1
ATOM 1566 N N . TRP A 1 197 ? -8.030 16.927 0.482 1.00 93.25 197 TRP A N 1
ATOM 1567 C CA . TRP A 1 197 ? -7.329 16.045 -0.435 1.00 93.25 197 TRP A CA 1
ATOM 1568 C C . TRP A 1 197 ? -5.813 16.221 -0.323 1.00 93.25 197 TRP A C 1
ATOM 1570 O O . TRP A 1 197 ? -5.323 17.278 0.081 1.00 93.25 197 TRP A O 1
ATOM 1580 N N . ARG A 1 198 ? -5.061 15.168 -0.636 1.00 92.44 198 ARG A N 1
ATOM 1581 C CA . ARG A 1 198 ? -3.593 15.153 -0.676 1.00 92.44 198 ARG A CA 1
ATOM 1582 C C . ARG A 1 198 ? -3.101 14.337 -1.856 1.00 92.44 198 ARG A C 1
ATOM 1584 O O . ARG A 1 198 ? -3.784 13.407 -2.296 1.00 92.44 198 ARG A O 1
ATOM 1591 N N . LEU A 1 199 ? -1.906 14.670 -2.325 1.00 92.19 199 LEU A N 1
ATOM 1592 C CA . LEU A 1 199 ? -1.173 13.878 -3.304 1.00 92.19 199 LEU A CA 1
ATOM 1593 C C . LEU A 1 199 ? -0.051 13.092 -2.635 1.00 92.19 199 LEU A C 1
ATOM 1595 O O . LEU A 1 199 ? 0.498 13.497 -1.611 1.00 92.19 199 LEU A O 1
ATOM 1599 N N . HIS A 1 200 ? 0.329 11.985 -3.266 1.00 91.12 200 HIS A N 1
ATOM 1600 C CA . HIS A 1 200 ? 1.484 11.204 -2.851 1.00 91.12 200 HIS A CA 1
ATOM 1601 C C . HIS A 1 200 ? 2.752 12.085 -2.771 1.00 91.12 200 HIS A C 1
ATOM 1603 O O . HIS A 1 200 ? 3.199 12.612 -3.798 1.00 91.12 200 HIS A O 1
ATOM 1609 N N . PRO A 1 201 ? 3.391 12.221 -1.592 1.00 87.06 201 PRO A N 1
ATOM 1610 C CA . PRO A 1 201 ? 4.453 13.198 -1.365 1.00 87.06 201 PRO A CA 1
ATOM 1611 C C . PRO A 1 201 ? 5.742 12.861 -2.106 1.00 87.06 201 PRO A C 1
ATOM 1613 O O . PRO A 1 201 ? 6.486 13.770 -2.450 1.00 87.06 201 PRO A O 1
ATOM 1616 N N . ASP A 1 202 ? 6.004 11.588 -2.408 1.00 83.81 202 ASP A N 1
ATOM 1617 C CA . ASP A 1 202 ? 7.226 11.180 -3.117 1.00 83.81 202 ASP A CA 1
ATOM 1618 C C . ASP A 1 202 ? 7.067 11.173 -4.646 1.00 83.81 202 ASP A C 1
ATOM 1620 O O . ASP A 1 202 ? 8.052 11.076 -5.373 1.00 83.81 202 ASP A O 1
ATOM 1624 N N . TRP A 1 203 ? 5.843 11.302 -5.171 1.00 85.00 203 TRP A N 1
ATOM 1625 C CA . TRP A 1 203 ? 5.607 11.210 -6.613 1.00 85.00 203 TRP A CA 1
ATOM 1626 C C . TRP A 1 203 ? 5.708 12.574 -7.281 1.00 85.00 203 TRP A C 1
ATOM 1628 O O . TRP A 1 203 ? 5.403 13.613 -6.689 1.00 85.00 203 TRP A O 1
ATOM 1638 N N . HIS A 1 204 ? 6.162 12.574 -8.528 1.00 80.56 204 HIS A N 1
ATOM 1639 C CA . HIS A 1 204 ? 6.301 13.776 -9.335 1.00 80.56 204 HIS A CA 1
ATOM 1640 C C . HIS A 1 204 ? 5.320 13.712 -10.498 1.00 80.56 204 HIS A C 1
ATOM 1642 O O . HIS A 1 204 ? 5.269 12.722 -11.218 1.00 80.56 204 HIS A O 1
ATOM 1648 N N . TYR A 1 205 ? 4.561 14.789 -10.676 1.00 80.88 205 TYR A N 1
ATOM 1649 C CA . TYR A 1 205 ? 3.679 14.977 -11.830 1.00 80.88 205 TYR A CA 1
ATOM 1650 C C . TYR A 1 205 ? 4.348 15.853 -12.895 1.00 80.88 205 TYR A C 1
ATOM 1652 O O . TYR A 1 205 ? 4.002 15.804 -14.065 1.00 80.88 205 TYR A O 1
ATOM 1660 N N . CYS A 1 206 ? 5.358 16.628 -12.501 1.00 81.62 206 CYS A N 1
ATOM 1661 C CA . CYS A 1 206 ? 6.188 17.444 -13.374 1.00 81.62 206 CYS A CA 1
ATOM 1662 C C . CYS A 1 206 ? 7.615 17.478 -12.823 1.00 81.62 206 CYS A C 1
ATOM 1664 O O . CYS A 1 206 ? 7.811 17.396 -11.607 1.00 81.62 206 CYS A O 1
ATOM 1666 N N . ARG A 1 207 ? 8.616 17.632 -13.698 1.00 76.19 207 ARG A N 1
ATOM 1667 C CA . ARG A 1 207 ? 9.973 17.990 -13.267 1.00 76.19 207 ARG A CA 1
ATOM 1668 C C . ARG A 1 207 ? 9.913 19.406 -12.698 1.00 76.19 207 ARG A C 1
ATOM 1670 O O . ARG A 1 207 ? 9.535 20.339 -13.408 1.00 76.19 207 ARG A O 1
ATOM 1677 N N . ILE A 1 208 ? 10.229 19.506 -11.415 1.00 63.62 208 ILE A N 1
ATOM 1678 C CA . ILE A 1 208 ? 10.254 20.746 -10.643 1.00 63.62 208 ILE A CA 1
ATOM 1679 C C . ILE A 1 208 ? 11.519 21.519 -11.041 1.00 63.62 208 ILE A C 1
ATOM 1681 O O . ILE A 1 208 ? 12.564 20.893 -11.239 1.00 63.62 208 ILE A O 1
ATOM 1685 N N . ASN A 1 209 ? 11.421 22.838 -11.219 1.00 55.28 209 ASN A N 1
ATOM 1686 C CA . ASN A 1 209 ? 12.592 23.686 -11.447 1.00 55.28 209 ASN A CA 1
ATOM 1687 C C . ASN A 1 209 ? 13.160 24.136 -10.088 1.00 55.28 209 ASN A C 1
ATOM 1689 O O . ASN A 1 209 ? 12.405 24.261 -9.125 1.00 55.28 209 ASN A O 1
ATOM 1693 N N . ASP A 1 210 ? 14.462 24.422 -9.998 1.00 45.38 210 ASP A N 1
ATOM 1694 C CA . ASP A 1 210 ? 15.169 24.719 -8.729 1.00 45.38 210 ASP A CA 1
ATOM 1695 C C . ASP A 1 210 ? 14.637 25.959 -7.953 1.00 45.38 210 ASP A C 1
ATOM 1697 O O . ASP A 1 210 ? 15.132 26.298 -6.882 1.00 45.38 210 ASP A O 1
ATOM 1701 N N . SER A 1 211 ? 13.616 26.651 -8.464 1.00 51.81 211 SER A N 1
ATOM 1702 C CA . SER A 1 211 ? 12.961 27.825 -7.872 1.00 51.81 211 SER A CA 1
ATOM 1703 C C . SER A 1 211 ? 11.620 27.556 -7.164 1.00 51.81 211 SER A C 1
ATOM 1705 O O . SER A 1 211 ? 11.063 28.481 -6.580 1.00 51.81 211 SER A O 1
ATOM 1707 N N . ASP A 1 212 ? 11.093 26.327 -7.182 1.00 56.91 212 ASP A N 1
ATOM 1708 C CA . ASP A 1 212 ? 9.709 26.016 -6.759 1.00 56.91 212 ASP A CA 1
ATOM 1709 C C . ASP A 1 212 ? 9.573 25.580 -5.278 1.00 56.91 212 ASP A C 1
ATOM 1711 O O . ASP A 1 212 ? 8.534 25.068 -4.859 1.00 56.91 212 ASP A O 1
ATOM 1715 N N . TYR A 1 213 ? 10.611 25.763 -4.453 1.00 60.66 213 TYR A N 1
ATOM 1716 C CA . TYR A 1 213 ? 10.666 25.225 -3.081 1.00 60.66 213 TYR A CA 1
ATOM 1717 C C . TYR A 1 213 ? 9.624 25.793 -2.100 1.00 60.66 213 TYR A C 1
ATOM 1719 O O . TYR A 1 213 ? 9.434 25.214 -1.031 1.00 60.66 213 TYR A O 1
ATOM 1727 N N . SER A 1 214 ? 8.966 26.913 -2.416 1.00 71.69 214 SER A N 1
ATOM 1728 C CA . SER A 1 214 ? 7.959 27.524 -1.535 1.00 71.69 214 SER A CA 1
ATOM 1729 C C . SER A 1 214 ? 6.540 26.985 -1.733 1.00 71.69 214 SER A C 1
ATOM 1731 O O . SER A 1 214 ? 5.651 27.364 -0.974 1.00 71.69 214 SER A O 1
ATOM 1733 N N . MET A 1 215 ? 6.315 26.120 -2.726 1.00 78.00 215 MET A N 1
ATOM 1734 C CA . MET A 1 215 ? 4.990 25.616 -3.086 1.00 78.00 215 MET A CA 1
ATOM 1735 C C . MET A 1 215 ? 4.778 24.168 -2.652 1.00 78.00 215 MET A C 1
ATOM 1737 O O . MET A 1 215 ? 5.672 23.325 -2.751 1.00 78.00 215 MET A O 1
ATOM 1741 N N . THR A 1 216 ? 3.558 23.850 -2.224 1.00 84.12 216 THR A N 1
ATOM 1742 C CA . THR A 1 216 ? 3.151 22.457 -1.998 1.00 84.12 216 THR A CA 1
ATOM 1743 C C . THR A 1 216 ? 3.000 21.708 -3.325 1.00 84.12 216 THR A C 1
ATOM 1745 O O . THR A 1 216 ? 2.793 22.303 -4.388 1.00 84.12 216 THR A O 1
ATOM 1748 N N . LYS A 1 217 ? 3.077 20.371 -3.282 1.00 83.12 217 LYS A N 1
ATOM 1749 C CA . LYS A 1 217 ? 2.900 19.536 -4.482 1.00 83.12 217 LYS A CA 1
ATOM 1750 C C . LYS A 1 217 ? 1.500 19.681 -5.071 1.00 83.12 217 LYS A C 1
ATOM 1752 O O . LYS A 1 217 ? 1.348 19.688 -6.290 1.00 83.12 217 LYS A O 1
ATOM 1757 N N . GLU A 1 218 ? 0.501 19.822 -4.212 1.00 89.06 218 GLU A N 1
ATOM 1758 C CA . GLU A 1 218 ? -0.892 20.073 -4.557 1.00 89.06 218 GLU A CA 1
ATOM 1759 C C . GLU A 1 218 ? -1.050 21.395 -5.318 1.00 89.06 218 GLU A C 1
ATOM 1761 O O . GLU A 1 218 ? -1.644 21.418 -6.397 1.00 89.06 218 GLU A O 1
ATOM 1766 N N . GLU A 1 219 ? -0.469 22.484 -4.809 1.00 87.44 219 GLU A N 1
ATOM 1767 C CA . GLU A 1 219 ? -0.518 23.791 -5.473 1.00 87.44 219 GLU A CA 1
ATOM 1768 C C . GLU A 1 219 ? 0.210 23.765 -6.818 1.00 87.44 219 GLU A C 1
ATOM 1770 O O . GLU A 1 219 ? -0.337 24.216 -7.828 1.00 87.44 219 GLU A O 1
ATOM 1775 N N . ALA A 1 220 ? 1.418 23.193 -6.856 1.00 86.69 220 ALA A N 1
ATOM 1776 C CA . ALA A 1 220 ? 2.189 23.054 -8.086 1.00 86.69 220 ALA A CA 1
ATOM 1777 C C . ALA A 1 220 ? 1.425 22.231 -9.136 1.00 86.69 220 ALA A C 1
ATOM 1779 O O . ALA A 1 220 ? 1.401 22.590 -10.316 1.00 86.69 220 ALA A O 1
ATOM 1780 N N . PHE A 1 221 ? 0.758 21.150 -8.725 1.00 89.56 221 PHE A N 1
ATOM 1781 C CA . PHE A 1 221 ? -0.078 20.352 -9.617 1.00 89.56 221 PHE A CA 1
ATOM 1782 C C . PHE A 1 221 ? -1.229 21.183 -10.197 1.00 89.56 221 PHE A C 1
ATOM 1784 O O . PHE A 1 221 ? -1.382 21.245 -11.417 1.00 89.56 221 PHE A O 1
ATOM 1791 N N . VAL A 1 222 ? -1.990 21.889 -9.354 1.00 90.75 222 VAL A N 1
ATOM 1792 C CA . VAL A 1 222 ? -3.131 22.711 -9.795 1.00 90.75 222 VAL A CA 1
ATOM 1793 C C . VAL A 1 222 ? -2.700 23.811 -10.770 1.00 90.75 222 VAL A C 1
ATOM 1795 O O . VAL A 1 222 ? -3.380 24.022 -11.776 1.00 90.75 222 VAL A O 1
ATOM 1798 N N . ILE A 1 223 ? -1.569 24.484 -10.531 1.00 87.75 223 ILE A N 1
ATOM 1799 C CA . ILE A 1 223 ? -1.035 25.500 -11.457 1.00 87.75 223 ILE A CA 1
ATOM 1800 C C . ILE A 1 223 ? -0.709 24.887 -12.822 1.00 87.75 223 ILE A C 1
ATOM 1802 O O . ILE A 1 223 ? -1.128 25.422 -13.851 1.00 87.75 223 ILE A O 1
ATOM 1806 N N . ASN A 1 224 ? -0.021 23.743 -12.843 1.00 87.50 224 ASN A N 1
ATOM 1807 C CA . ASN A 1 224 ? 0.299 23.055 -14.093 1.00 87.50 224 ASN A CA 1
ATOM 1808 C C . ASN A 1 224 ? -0.970 22.613 -14.840 1.00 87.50 224 ASN A C 1
ATOM 1810 O O . ASN A 1 224 ? -1.029 22.710 -16.066 1.00 87.50 224 ASN A O 1
ATOM 1814 N N . MET A 1 225 ? -2.007 22.175 -14.121 1.00 89.31 225 MET A N 1
ATOM 1815 C CA . MET A 1 225 ? -3.271 21.769 -14.737 1.00 89.31 225 MET A CA 1
ATOM 1816 C C . MET A 1 225 ? -4.075 22.956 -15.284 1.00 89.31 225 MET A C 1
ATOM 1818 O O . MET A 1 225 ? -4.715 22.815 -16.325 1.00 89.31 225 MET A O 1
ATOM 1822 N N . ARG A 1 226 ? -4.005 24.144 -14.663 1.00 88.75 226 ARG A N 1
ATOM 1823 C CA . ARG A 1 226 ? -4.562 25.387 -15.244 1.00 88.75 226 ARG A CA 1
ATOM 1824 C C . ARG A 1 226 ? -3.897 25.719 -16.570 1.00 88.75 226 ARG A C 1
ATOM 1826 O O . ARG A 1 226 ? -4.590 25.893 -17.567 1.00 88.75 226 ARG A O 1
ATOM 1833 N N . HIS A 1 227 ? -2.566 25.686 -16.605 1.00 86.12 227 HIS A N 1
ATOM 1834 C CA . HIS A 1 227 ? -1.819 25.890 -17.843 1.00 86.12 227 HIS A CA 1
ATOM 1835 C C . HIS A 1 227 ? -2.183 24.854 -18.920 1.00 86.12 227 HIS A C 1
ATOM 1837 O O . HIS A 1 227 ? -2.341 25.198 -20.094 1.00 86.12 227 HIS A O 1
ATOM 1843 N N . TYR A 1 228 ? -2.359 23.587 -18.531 1.00 86.00 228 TYR A N 1
ATOM 1844 C CA . TYR A 1 228 ? -2.808 22.538 -19.445 1.00 86.00 228 TYR A CA 1
ATOM 1845 C C . TYR A 1 228 ? -4.213 22.812 -20.000 1.00 86.00 228 TYR A C 1
ATOM 1847 O O . TYR A 1 228 ? -4.415 22.686 -21.205 1.00 86.00 228 TYR A O 1
ATOM 1855 N N . SER A 1 229 ? -5.160 23.236 -19.160 1.00 87.12 229 SER A N 1
ATOM 1856 C CA . SER A 1 229 ? -6.529 23.566 -19.581 1.00 87.12 229 SER A CA 1
ATOM 1857 C C . SER A 1 229 ? -6.576 24.760 -20.546 1.00 87.12 229 SER A C 1
ATOM 1859 O O . SER A 1 229 ? -7.314 24.724 -21.530 1.00 87.12 229 SER A O 1
ATOM 1861 N N . GLU A 1 230 ? -5.735 25.776 -20.330 1.00 86.31 230 GLU A N 1
ATOM 1862 C CA . GLU A 1 230 ? -5.637 26.962 -21.193 1.00 86.31 230 GLU A CA 1
ATOM 1863 C C . GLU A 1 230 ? -4.980 26.663 -22.549 1.00 86.31 230 GLU A C 1
ATOM 1865 O O . GLU A 1 230 ? -5.455 27.104 -23.597 1.00 86.31 230 GLU A O 1
ATOM 1870 N N . THR A 1 231 ? -3.874 25.916 -22.546 1.00 85.12 231 THR A N 1
ATOM 1871 C CA . THR A 1 231 ? -3.068 25.669 -23.757 1.00 85.12 231 THR A CA 1
ATOM 1872 C C . THR A 1 231 ? -3.472 24.407 -24.514 1.00 85.12 231 THR A C 1
ATOM 1874 O O . THR A 1 231 ? -3.085 24.221 -25.672 1.00 85.12 231 THR A O 1
ATOM 1877 N N . GLY A 1 232 ? -4.202 23.507 -23.856 1.00 79.69 232 GLY A N 1
ATOM 1878 C CA . GLY A 1 232 ? -4.446 22.146 -24.313 1.00 79.69 232 GLY A CA 1
ATOM 1879 C C . GLY A 1 232 ? -3.180 21.291 -24.391 1.00 79.69 232 GLY A C 1
ATOM 1880 O O . GLY A 1 232 ? -3.206 20.258 -25.042 1.00 79.69 232 GLY A O 1
ATOM 1881 N N . ARG A 1 233 ? -2.037 21.688 -23.816 1.00 81.00 233 ARG A N 1
ATOM 1882 C CA . ARG A 1 233 ? -0.780 20.928 -23.943 1.00 81.00 233 ARG A CA 1
ATOM 1883 C C . ARG A 1 233 ? -0.113 20.710 -22.597 1.00 81.00 233 ARG A C 1
ATOM 1885 O O . ARG A 1 233 ? 0.132 21.657 -21.859 1.00 81.00 233 ARG A O 1
ATOM 1892 N N . ILE A 1 234 ? 0.198 19.451 -22.289 1.00 82.31 234 ILE A N 1
ATOM 1893 C CA . ILE A 1 234 ? 1.008 19.120 -21.117 1.00 82.31 234 ILE A CA 1
ATOM 1894 C C . ILE A 1 234 ? 2.392 19.739 -21.323 1.00 82.31 234 ILE A C 1
ATOM 1896 O O . ILE A 1 234 ? 3.010 19.579 -22.382 1.00 82.31 234 ILE A O 1
ATOM 1900 N N . ALA A 1 235 ? 2.869 20.481 -20.323 1.00 83.06 235 ALA A N 1
ATOM 1901 C CA . ALA A 1 235 ? 4.163 21.142 -20.390 1.00 83.06 235 ALA A CA 1
ATOM 1902 C C . ALA A 1 235 ? 5.292 20.114 -20.589 1.00 83.06 235 ALA A C 1
ATOM 1904 O O . ALA A 1 235 ? 5.230 18.986 -20.097 1.00 83.06 235 ALA A O 1
ATOM 1905 N N . ARG A 1 236 ? 6.355 20.489 -21.314 1.00 84.25 236 ARG A N 1
ATOM 1906 C CA . ARG A 1 236 ? 7.441 19.553 -21.679 1.00 84.25 236 ARG A CA 1
ATOM 1907 C C . ARG A 1 236 ? 8.103 18.898 -20.466 1.00 84.25 236 ARG A C 1
ATOM 1909 O O . ARG A 1 236 ? 8.472 17.731 -20.527 1.00 84.25 236 ARG A O 1
ATOM 1916 N N . ASN A 1 237 ? 8.233 19.631 -19.365 1.00 84.38 237 ASN A N 1
ATOM 1917 C CA . ASN A 1 237 ? 8.774 19.133 -18.100 1.00 84.38 237 ASN A CA 1
ATOM 1918 C C . ASN A 1 237 ? 7.837 18.134 -17.391 1.00 84.38 237 ASN A C 1
ATOM 1920 O O . ASN A 1 237 ? 8.291 17.414 -16.507 1.00 84.38 237 ASN A O 1
ATOM 1924 N N . CYS A 1 238 ? 6.569 18.048 -17.790 1.00 86.81 238 CYS A N 1
ATOM 1925 C CA . CYS A 1 238 ? 5.579 17.100 -17.278 1.00 86.81 238 CYS A CA 1
ATOM 1926 C C . CYS A 1 238 ? 5.344 15.901 -18.212 1.00 86.81 238 CYS A C 1
ATOM 1928 O O . CYS A 1 238 ? 4.696 14.937 -17.817 1.00 86.81 238 CYS A O 1
ATOM 1930 N N . ALA A 1 239 ? 5.885 15.924 -19.437 1.00 84.75 239 ALA A N 1
ATOM 1931 C CA . ALA A 1 239 ? 5.575 14.940 -20.478 1.00 84.75 239 ALA A CA 1
ATOM 1932 C C . ALA A 1 239 ? 5.847 13.482 -20.058 1.00 84.75 239 ALA A C 1
ATOM 1934 O O . ALA A 1 239 ? 5.071 12.592 -20.406 1.00 84.75 239 ALA A O 1
ATOM 1935 N N . LEU A 1 240 ? 6.896 13.241 -19.261 1.00 84.44 240 LEU A N 1
ATOM 1936 C CA . LEU A 1 240 ? 7.237 11.910 -18.734 1.00 84.44 240 LEU A CA 1
ATOM 1937 C C . LEU A 1 240 ? 6.169 11.335 -17.790 1.00 84.44 240 LEU A C 1
ATOM 1939 O O . LEU A 1 240 ? 6.095 10.123 -17.619 1.00 84.44 240 LEU A O 1
ATOM 1943 N N . TYR A 1 241 ? 5.332 12.190 -17.205 1.00 87.31 241 TYR A N 1
ATOM 1944 C CA . TYR A 1 241 ? 4.322 11.823 -16.216 1.00 87.31 241 TYR A CA 1
ATOM 1945 C C . TYR A 1 241 ? 2.896 11.920 -16.769 1.00 87.31 241 TYR A C 1
ATOM 1947 O O . TYR A 1 241 ? 1.943 11.863 -15.998 1.00 87.31 241 TYR A O 1
ATOM 1955 N N . THR A 1 242 ? 2.733 12.041 -18.093 1.00 86.44 242 THR A N 1
ATOM 1956 C CA . THR A 1 242 ? 1.425 12.192 -18.759 1.00 86.44 242 THR A CA 1
ATOM 1957 C C . THR A 1 242 ? 0.421 11.133 -18.306 1.00 86.44 242 THR A C 1
ATOM 1959 O O . THR A 1 242 ? -0.670 11.482 -17.872 1.00 86.44 242 THR A O 1
ATOM 1962 N N . TYR A 1 243 ? 0.818 9.856 -18.299 1.00 86.25 243 TYR A N 1
ATOM 1963 C CA . TYR A 1 243 ? -0.045 8.762 -17.844 1.00 86.25 243 TYR A CA 1
ATOM 1964 C C . TYR A 1 243 ? -0.525 8.951 -16.396 1.00 86.25 243 TYR A C 1
ATOM 1966 O O . TYR A 1 243 ? -1.703 8.769 -16.098 1.00 86.25 243 TYR A O 1
ATOM 1974 N N . LEU A 1 244 ? 0.381 9.339 -15.492 1.00 89.12 244 LEU A N 1
ATOM 1975 C CA . LEU A 1 244 ? 0.050 9.566 -14.087 1.00 89.12 244 LEU A CA 1
ATOM 1976 C C . LEU A 1 244 ? -0.866 10.786 -13.918 1.00 89.12 244 LEU A C 1
ATOM 1978 O O . LEU A 1 244 ? -1.818 10.721 -13.147 1.00 89.12 244 LEU A O 1
ATOM 1982 N N . ILE A 1 245 ? -0.606 11.874 -14.649 1.00 90.19 245 ILE A N 1
ATOM 1983 C CA . ILE A 1 245 ? -1.445 13.081 -14.646 1.00 90.19 245 ILE A CA 1
ATOM 1984 C C . ILE A 1 245 ? -2.861 12.747 -15.113 1.00 90.19 245 ILE A C 1
ATOM 1986 O O . ILE A 1 245 ? -3.825 13.070 -14.428 1.00 90.19 245 ILE A O 1
ATOM 1990 N N . GLU A 1 246 ? -2.994 12.094 -16.265 1.00 88.75 246 GLU A N 1
ATOM 1991 C CA . GLU A 1 246 ? -4.291 11.723 -16.836 1.00 88.75 246 GLU A CA 1
ATOM 1992 C C . GLU A 1 246 ? -5.061 10.787 -15.907 1.00 88.75 246 GLU A C 1
ATOM 1994 O O . GLU A 1 246 ? -6.264 10.955 -15.702 1.00 88.75 246 GLU A O 1
ATOM 1999 N N . ARG A 1 247 ? -4.359 9.842 -15.275 1.0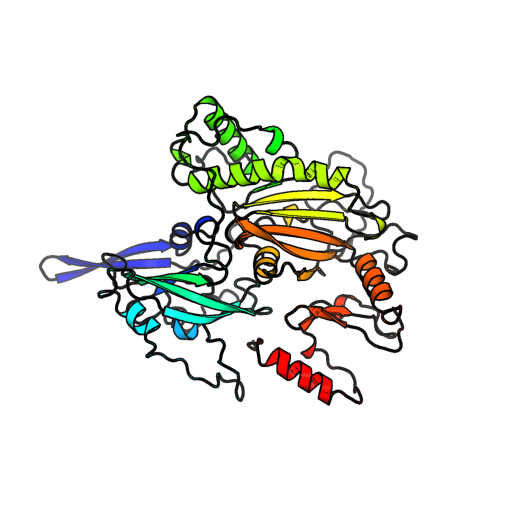0 89.81 247 ARG A N 1
ATOM 2000 C CA . ARG A 1 247 ? -4.965 8.962 -14.281 1.00 89.81 247 ARG A CA 1
ATOM 2001 C C . ARG A 1 247 ? -5.421 9.705 -13.034 1.00 89.81 247 ARG A C 1
ATOM 2003 O O . ARG A 1 247 ? -6.515 9.440 -12.549 1.00 89.81 247 ARG A O 1
ATOM 2010 N N . LEU A 1 248 ? -4.624 10.650 -12.549 1.00 92.19 248 LEU A N 1
ATOM 2011 C CA . LEU A 1 248 ? -4.985 11.484 -11.411 1.00 92.19 248 LEU A CA 1
ATOM 2012 C C . LEU A 1 248 ? -6.202 12.370 -11.713 1.00 92.19 248 LEU A C 1
ATOM 2014 O O . LEU A 1 248 ? -7.064 12.524 -10.853 1.00 92.19 248 LEU A O 1
ATOM 2018 N N . LEU A 1 249 ? -6.289 12.937 -12.920 1.00 91.88 249 LEU A N 1
ATOM 2019 C CA . LEU A 1 249 ? -7.437 13.740 -13.355 1.00 91.88 249 LEU A CA 1
ATOM 2020 C C . LEU A 1 249 ? -8.715 12.900 -13.436 1.00 91.88 249 LEU A C 1
ATOM 2022 O O . LEU A 1 249 ? -9.746 13.333 -12.929 1.00 91.88 249 LEU A O 1
ATOM 2026 N N . PHE A 1 250 ? -8.628 11.688 -13.990 1.00 91.00 250 PHE A N 1
ATOM 2027 C CA . PHE A 1 250 ? -9.734 10.729 -13.983 1.00 91.00 250 PHE A CA 1
ATOM 2028 C C . PHE A 1 250 ? -10.190 10.399 -12.556 1.00 91.00 250 PHE A C 1
ATOM 2030 O O . PHE A 1 250 ? -11.372 10.508 -12.234 1.00 91.00 250 PHE A O 1
ATOM 2037 N N . ASP A 1 251 ? -9.246 10.050 -11.679 1.00 92.56 251 ASP A N 1
ATOM 2038 C CA . ASP A 1 251 ? -9.541 9.731 -10.283 1.00 92.56 251 ASP A CA 1
ATOM 2039 C C . ASP A 1 251 ? -10.175 10.944 -9.564 1.00 92.56 251 ASP A C 1
ATOM 2041 O O . ASP A 1 251 ? -11.117 10.784 -8.784 1.00 92.56 251 ASP A O 1
ATOM 2045 N N . ALA A 1 252 ? -9.716 12.169 -9.852 1.00 93.31 252 ALA A N 1
ATOM 2046 C CA . ALA A 1 252 ? -10.254 13.405 -9.283 1.00 93.31 252 ALA A CA 1
ATOM 2047 C C . ALA A 1 252 ? -11.680 13.720 -9.758 1.00 93.31 252 ALA A C 1
ATOM 2049 O O . ALA A 1 252 ? -12.493 14.149 -8.935 1.00 93.31 252 ALA A O 1
ATOM 2050 N N . GLU A 1 253 ? -11.982 13.488 -11.037 1.00 91.88 253 GLU A N 1
ATOM 2051 C CA . GLU A 1 253 ? -13.311 13.655 -11.636 1.00 91.88 253 GLU A CA 1
ATOM 2052 C C . GLU A 1 253 ? -14.316 12.676 -11.022 1.00 91.88 253 GLU A C 1
ATOM 2054 O O . GLU A 1 253 ? -15.349 13.093 -10.489 1.00 91.88 253 GLU A O 1
ATOM 2059 N N . VAL A 1 254 ? -13.982 11.382 -11.019 1.00 91.44 254 VAL A N 1
ATOM 2060 C CA . VAL A 1 254 ? -14.852 10.311 -10.503 1.00 91.44 254 VAL A CA 1
ATOM 2061 C C . VAL A 1 254 ? -15.151 10.501 -9.015 1.00 91.44 254 VAL A C 1
ATOM 2063 O O . VAL A 1 254 ? -16.262 10.236 -8.560 1.00 91.44 254 VAL A O 1
ATOM 2066 N N . THR A 1 255 ? -14.181 10.998 -8.246 1.00 92.81 255 THR A N 1
ATOM 2067 C CA . THR A 1 255 ? -14.324 11.198 -6.793 1.00 92.81 255 THR A CA 1
ATOM 2068 C C . THR A 1 255 ? -14.776 12.609 -6.401 1.00 92.81 255 THR A C 1
ATOM 2070 O O . THR A 1 255 ? -14.867 12.916 -5.213 1.00 92.81 255 THR A O 1
ATOM 2073 N N . SER A 1 256 ? -15.088 13.476 -7.368 1.00 91.19 256 SER A N 1
ATOM 2074 C CA . SER A 1 256 ? -15.343 14.909 -7.148 1.00 91.19 256 SER A CA 1
ATOM 2075 C C . SER A 1 256 ? -16.516 15.225 -6.214 1.00 91.19 256 SER A C 1
ATOM 2077 O O . SER A 1 256 ? -16.466 16.208 -5.478 1.00 91.19 256 SER A O 1
ATOM 2079 N N . GLN A 1 257 ? -17.566 14.400 -6.214 1.00 88.19 257 GLN A N 1
ATOM 2080 C CA . GLN A 1 257 ? -18.767 14.610 -5.391 1.00 88.19 257 GLN A CA 1
ATOM 2081 C C . GLN A 1 257 ? -18.737 13.846 -4.063 1.00 88.19 257 GLN A C 1
ATOM 2083 O O . GLN A 1 257 ? -19.675 13.938 -3.270 1.00 88.19 257 GLN A O 1
ATOM 2088 N N . MET A 1 258 ? -17.672 13.087 -3.802 1.00 87.44 258 MET A N 1
ATOM 2089 C CA . MET A 1 258 ? -17.635 12.145 -2.688 1.00 87.44 258 MET A CA 1
ATOM 2090 C C . MET A 1 258 ? -17.656 12.840 -1.325 1.00 87.44 258 MET A C 1
ATOM 2092 O O . MET A 1 258 ? -18.377 12.403 -0.432 1.00 87.44 258 MET A O 1
ATOM 2096 N N . ASP A 1 259 ? -16.954 13.968 -1.192 1.00 83.50 259 ASP A N 1
ATOM 2097 C CA . ASP A 1 259 ? -16.928 14.749 0.048 1.00 83.50 259 ASP A CA 1
ATOM 2098 C C . ASP A 1 259 ? -18.342 15.237 0.410 1.00 83.50 259 ASP A C 1
ATOM 2100 O O . ASP A 1 259 ? -18.783 15.126 1.553 1.00 83.50 259 ASP A O 1
ATOM 2104 N N . SER A 1 260 ? -19.097 15.706 -0.593 1.00 83.69 260 SER A N 1
ATOM 2105 C CA . SER A 1 260 ? -20.489 16.134 -0.414 1.00 83.69 260 SER A CA 1
ATOM 2106 C C . SER A 1 260 ? -21.407 14.959 -0.096 1.00 83.69 260 SER A C 1
ATOM 2108 O O . SER A 1 260 ? -22.259 15.091 0.776 1.00 83.69 260 SER A O 1
ATOM 2110 N N . ALA A 1 261 ? -21.224 13.810 -0.751 1.00 85.19 261 ALA A N 1
ATOM 2111 C CA . ALA A 1 261 ? -22.013 12.611 -0.484 1.00 85.19 261 ALA A CA 1
ATOM 2112 C C . ALA A 1 261 ? -21.826 12.117 0.961 1.00 85.19 261 ALA A C 1
ATOM 2114 O O . ALA A 1 261 ? -22.808 11.841 1.649 1.00 85.19 261 ALA A O 1
ATOM 2115 N N . TRP A 1 262 ? -20.587 12.080 1.460 1.00 85.19 262 TRP A N 1
ATOM 2116 C CA . TRP A 1 262 ? -20.304 11.687 2.843 1.00 85.19 262 TRP A CA 1
ATOM 2117 C C . TRP A 1 262 ? -20.913 12.639 3.874 1.00 85.19 262 TRP A C 1
ATOM 2119 O O . TRP A 1 262 ? -21.427 12.176 4.892 1.00 85.19 262 TRP A O 1
ATOM 2129 N N . ILE A 1 263 ? -20.899 13.946 3.600 1.00 79.88 263 ILE A N 1
ATOM 2130 C CA . ILE A 1 263 ? -21.488 14.961 4.484 1.00 79.88 263 ILE A CA 1
ATOM 2131 C C . ILE A 1 263 ? -23.025 14.916 4.435 1.00 79.88 263 ILE A C 1
ATOM 2133 O O . ILE A 1 263 ? -23.675 14.910 5.479 1.00 79.88 263 ILE A O 1
ATOM 2137 N N . GLN A 1 264 ? -23.618 14.885 3.237 1.00 75.44 264 GLN A N 1
ATOM 2138 C CA . GLN A 1 264 ? -25.070 14.984 3.041 1.00 75.44 264 GLN A CA 1
ATOM 2139 C C . GLN A 1 264 ? -25.820 13.737 3.489 1.00 75.44 264 GLN A C 1
ATOM 2141 O O . GLN A 1 264 ? -26.910 13.850 4.044 1.00 75.44 264 GLN A O 1
ATOM 2146 N N . GLU A 1 265 ? -25.269 12.545 3.256 1.00 66.19 265 GLU A N 1
ATOM 2147 C CA . GLU A 1 265 ? -25.999 11.321 3.571 1.00 66.19 265 GLU A CA 1
ATOM 2148 C C . GLU A 1 265 ? -26.126 11.072 5.081 1.00 66.19 265 GLU A C 1
ATOM 2150 O O . GLU A 1 265 ? -26.861 10.166 5.471 1.00 66.19 265 GLU A O 1
ATOM 2155 N N . SER A 1 266 ? -25.457 11.839 5.957 1.00 54.22 266 SER A N 1
ATOM 2156 C CA . SER A 1 266 ? -25.469 11.649 7.424 1.00 54.22 266 SER A CA 1
ATOM 2157 C C . SER A 1 266 ? -25.191 10.198 7.871 1.00 54.22 266 SER A C 1
ATOM 2159 O O . SER A 1 266 ? -25.443 9.822 9.013 1.00 54.22 266 SER A O 1
ATOM 2161 N N . ARG A 1 267 ? -24.646 9.359 6.970 1.00 54.50 267 ARG A N 1
ATOM 2162 C CA . ARG A 1 267 ? -24.394 7.918 7.171 1.00 54.50 267 ARG A CA 1
ATOM 2163 C C . ARG A 1 267 ? -23.326 7.651 8.224 1.00 54.50 267 ARG A C 1
ATOM 2165 O O . ARG A 1 267 ? -23.174 6.520 8.690 1.00 54.50 267 ARG A O 1
ATOM 2172 N N . LEU A 1 268 ? -22.600 8.695 8.595 1.00 61.97 268 LEU A N 1
ATOM 2173 C CA . LEU A 1 268 ? -21.578 8.698 9.617 1.00 61.97 268 LEU A CA 1
ATOM 2174 C C . LEU A 1 268 ? -22.247 9.126 10.921 1.00 61.97 268 LEU A C 1
ATOM 2176 O O . LEU A 1 268 ? -22.253 10.285 11.313 1.00 61.97 268 LEU A O 1
ATOM 2180 N N . ASP A 1 269 ? -22.909 8.149 11.534 1.00 65.19 269 ASP A N 1
ATOM 2181 C CA . ASP A 1 269 ? -23.565 8.291 12.827 1.00 65.19 269 ASP A CA 1
ATOM 2182 C C . ASP A 1 269 ? -22.516 8.652 13.889 1.00 65.19 269 ASP A C 1
ATOM 2184 O O . ASP A 1 269 ? -21.662 7.823 14.216 1.00 65.19 269 ASP A O 1
ATOM 2188 N N . GLU A 1 270 ? -22.585 9.875 14.432 1.00 67.56 270 GLU A N 1
ATOM 2189 C CA . GLU A 1 270 ? -21.718 10.360 15.520 1.00 67.56 270 GLU A CA 1
ATOM 2190 C C . GLU A 1 270 ? -21.657 9.353 16.684 1.00 67.56 270 GLU A C 1
ATOM 2192 O O . GLU A 1 270 ? -20.615 9.210 17.323 1.00 67.56 270 GLU A O 1
ATOM 2197 N N . ARG A 1 271 ? -22.739 8.595 16.930 1.00 67.81 271 ARG A N 1
ATOM 2198 C CA . ARG A 1 271 ? -22.806 7.572 17.991 1.00 67.81 271 ARG A CA 1
ATOM 2199 C C . ARG A 1 271 ? -21.876 6.393 17.738 1.00 67.81 271 ARG A C 1
ATOM 2201 O O . ARG A 1 271 ? -21.439 5.745 18.680 1.00 67.81 271 ARG A O 1
ATOM 2208 N N . LYS A 1 272 ? -21.540 6.118 16.477 1.00 80.19 272 LYS A N 1
ATOM 2209 C CA . LYS A 1 272 ? -20.565 5.080 16.113 1.00 80.19 272 LYS A CA 1
ATOM 2210 C C . LYS A 1 272 ? -19.124 5.539 16.343 1.00 80.19 272 LYS A C 1
ATOM 2212 O O . LYS A 1 272 ? -18.214 4.747 16.124 1.00 80.19 272 LYS A O 1
ATOM 2217 N N . GLY A 1 273 ? -18.907 6.795 16.749 1.00 86.19 273 GLY A N 1
ATOM 2218 C CA . GLY A 1 273 ? -17.585 7.355 17.028 1.00 86.19 273 GLY A CA 1
ATOM 2219 C C . GLY A 1 273 ? -16.672 7.422 15.810 1.00 86.19 273 GLY A C 1
ATOM 2220 O O . GLY A 1 273 ? -15.455 7.470 15.973 1.00 86.19 273 GLY A O 1
ATOM 2221 N N . VAL A 1 274 ? -17.231 7.391 14.597 1.00 89.62 274 VAL A N 1
ATOM 2222 C CA . VAL A 1 274 ? -16.471 7.602 13.362 1.00 89.62 274 VAL A CA 1
ATOM 2223 C C . VAL A 1 274 ? -16.190 9.092 13.239 1.00 89.62 274 VAL A C 1
ATOM 2225 O O . VAL A 1 274 ? -17.124 9.887 13.203 1.00 89.62 274 VAL A O 1
ATOM 2228 N N . HIS A 1 275 ? -14.918 9.470 13.168 1.00 88.25 275 HIS A N 1
ATOM 2229 C CA . HIS A 1 275 ? -14.511 10.877 13.078 1.00 88.25 275 HIS A CA 1
ATOM 2230 C C . HIS A 1 275 ? -13.774 11.230 11.791 1.00 88.25 275 HIS A C 1
ATOM 2232 O O . HIS A 1 275 ? -13.462 12.395 11.548 1.00 88.25 275 HIS A O 1
ATOM 2238 N N . LEU A 1 276 ? -13.451 10.234 10.975 1.00 91.06 276 LEU A N 1
ATOM 2239 C CA . LEU A 1 276 ? -12.800 10.443 9.698 1.00 91.06 276 LEU A CA 1
ATOM 2240 C C . LEU A 1 276 ? -13.229 9.353 8.728 1.00 91.06 276 LEU A C 1
ATOM 2242 O O . LEU A 1 276 ? -13.251 8.176 9.085 1.00 91.06 276 LEU A O 1
ATOM 2246 N N . VAL A 1 277 ? -13.498 9.743 7.492 1.00 92.81 277 VAL A N 1
ATOM 2247 C CA . VAL A 1 277 ? -13.591 8.833 6.348 1.00 92.81 277 VAL A CA 1
ATOM 2248 C C . VAL A 1 277 ? -12.604 9.254 5.281 1.00 92.81 277 VAL A C 1
ATOM 2250 O O . VAL A 1 277 ? -12.288 10.438 5.154 1.00 92.81 277 VAL A O 1
ATOM 2253 N N . TYR A 1 278 ? -12.097 8.291 4.524 1.00 94.62 278 TYR A N 1
ATOM 2254 C CA . TYR A 1 278 ? -11.128 8.553 3.473 1.00 94.62 278 TYR A CA 1
ATOM 2255 C C . TYR A 1 278 ? -11.225 7.561 2.323 1.00 94.62 278 TYR A C 1
ATOM 2257 O O . TYR A 1 278 ? -11.746 6.452 2.447 1.00 94.62 278 TYR A O 1
ATOM 2265 N N . LEU A 1 279 ? -10.669 7.983 1.195 1.00 95.38 279 LEU A N 1
ATOM 2266 C CA . LEU A 1 279 ? -10.442 7.178 0.011 1.00 95.38 279 LEU A CA 1
ATOM 2267 C C . LEU A 1 279 ? -9.038 7.474 -0.497 1.00 95.38 279 LEU A C 1
ATOM 2269 O O . LEU A 1 279 ? -8.694 8.631 -0.730 1.00 95.38 279 LEU A O 1
ATOM 2273 N N . ALA A 1 280 ? -8.252 6.430 -0.708 1.00 95.81 280 ALA A N 1
ATOM 2274 C CA . ALA A 1 280 ? -6.969 6.502 -1.384 1.00 95.81 280 ALA A CA 1
ATOM 2275 C C . ALA A 1 280 ? -7.086 5.809 -2.744 1.00 95.81 280 ALA A C 1
ATOM 2277 O O . ALA A 1 280 ? -7.626 4.708 -2.851 1.00 95.81 280 ALA A O 1
ATOM 2278 N N . THR A 1 281 ? -6.591 6.461 -3.787 1.00 93.81 281 THR A N 1
ATOM 2279 C CA . THR A 1 281 ? -6.645 5.982 -5.174 1.00 93.81 281 THR A CA 1
ATOM 2280 C C . THR A 1 281 ? -5.302 5.429 -5.633 1.00 93.81 281 THR A C 1
ATOM 2282 O O . THR A 1 281 ? -4.251 5.694 -5.041 1.00 93.81 281 THR A O 1
ATOM 2285 N N . HIS A 1 282 ? -5.336 4.719 -6.757 1.00 88.94 282 HIS A N 1
ATOM 2286 C CA . HIS A 1 282 ? -4.146 4.198 -7.414 1.00 88.94 282 HIS A CA 1
ATOM 2287 C C . HIS A 1 282 ? -3.219 5.291 -7.983 1.00 88.94 282 HIS A C 1
ATOM 2289 O O . HIS A 1 282 ? -2.016 5.067 -8.101 1.00 88.94 282 HIS A O 1
ATOM 2295 N N . ALA A 1 283 ? -3.741 6.477 -8.328 1.00 90.31 283 ALA A N 1
ATOM 2296 C CA . ALA A 1 283 ? -2.931 7.598 -8.820 1.00 90.31 283 ALA A CA 1
ATOM 2297 C C . ALA A 1 283 ? -2.222 8.394 -7.716 1.00 90.31 283 ALA A C 1
ATOM 2299 O O . ALA A 1 283 ? -1.550 9.379 -8.011 1.00 90.31 283 ALA A O 1
ATOM 2300 N N . GLY A 1 284 ? -2.392 8.016 -6.448 1.00 91.69 284 GLY A N 1
ATOM 2301 C CA . GLY A 1 284 ? -1.834 8.767 -5.329 1.00 91.69 284 GLY A CA 1
ATOM 2302 C C . GLY A 1 284 ? -2.700 9.939 -4.856 1.00 91.69 284 GLY A C 1
ATOM 2303 O O . GLY A 1 284 ? -2.236 10.704 -4.014 1.00 91.69 284 GLY A O 1
ATOM 2304 N N . LEU A 1 285 ? -3.944 10.078 -5.339 1.00 94.31 285 LEU A N 1
ATOM 2305 C CA . LEU A 1 285 ? -4.943 10.972 -4.736 1.00 94.31 285 LEU A CA 1
ATOM 2306 C C . LEU A 1 285 ? -5.514 10.330 -3.479 1.00 94.31 285 LEU A C 1
ATOM 2308 O O . LEU A 1 285 ? -6.028 9.212 -3.537 1.00 94.31 285 LEU A O 1
ATOM 2312 N N . THR A 1 286 ? -5.487 11.064 -2.375 1.00 95.25 286 THR A N 1
ATOM 2313 C CA . THR A 1 286 ? -6.204 10.711 -1.149 1.00 95.25 286 THR A CA 1
ATOM 2314 C C . THR A 1 286 ? -7.224 11.797 -0.843 1.00 95.25 286 THR A C 1
ATOM 2316 O O . THR A 1 286 ? -6.831 12.949 -0.688 1.00 95.25 286 THR A O 1
ATOM 2319 N N . ARG A 1 287 ? -8.510 11.450 -0.746 1.00 94.38 287 ARG A N 1
ATOM 2320 C CA . ARG A 1 287 ? -9.588 12.330 -0.263 1.00 94.38 287 ARG A CA 1
ATOM 2321 C C . ARG A 1 287 ? -10.005 11.921 1.137 1.00 94.38 287 ARG A C 1
ATOM 2323 O O . ARG A 1 287 ? -9.986 10.732 1.454 1.00 94.38 287 ARG A O 1
ATOM 2330 N N . PHE A 1 288 ? -10.382 12.880 1.968 1.00 93.19 288 PHE A N 1
ATOM 2331 C CA . PHE A 1 288 ? -10.823 12.602 3.330 1.00 93.19 288 PHE A CA 1
ATOM 2332 C C . PHE A 1 288 ? -11.780 13.671 3.843 1.00 93.19 288 PHE A C 1
ATOM 2334 O O . PHE A 1 288 ? -11.670 14.840 3.492 1.00 93.19 288 PHE A O 1
ATOM 2341 N N . VAL A 1 289 ? -12.680 13.272 4.734 1.00 90.75 289 VAL A N 1
ATOM 2342 C CA . VAL A 1 289 ? -13.565 14.183 5.460 1.00 90.75 289 VAL A CA 1
ATOM 2343 C C . VAL A 1 289 ? -13.429 13.899 6.945 1.00 90.75 289 VAL A C 1
ATOM 2345 O O . VAL A 1 289 ? -13.588 12.760 7.388 1.00 90.75 289 VAL A O 1
ATOM 2348 N N . SER A 1 290 ? -13.128 14.953 7.696 1.00 88.31 290 SER A N 1
ATOM 2349 C CA . SER A 1 290 ? -13.032 14.934 9.153 1.00 88.31 290 SER A CA 1
ATOM 2350 C C . SER A 1 290 ? -14.333 15.433 9.760 1.00 88.31 290 SER A C 1
ATOM 2352 O O . SER A 1 290 ? -14.951 16.363 9.242 1.00 88.31 290 SER A O 1
ATOM 2354 N N . MET A 1 291 ? -14.743 14.811 10.858 1.00 83.25 291 MET A N 1
ATOM 2355 C CA . MET A 1 291 ? -15.969 15.135 11.574 1.00 83.25 291 MET A CA 1
ATOM 2356 C C . MET A 1 291 ? -15.648 15.432 13.031 1.00 83.25 291 MET A C 1
ATOM 2358 O O . MET A 1 291 ? -15.033 14.624 13.738 1.00 83.25 291 MET A O 1
ATOM 2362 N N . ASP A 1 292 ? -16.114 16.586 13.489 1.00 79.44 292 ASP A N 1
ATOM 2363 C CA . ASP A 1 292 ? -15.967 16.983 14.877 1.00 79.44 292 ASP A CA 1
ATOM 2364 C C . ASP A 1 292 ? -17.005 16.264 15.736 1.00 79.44 292 ASP A C 1
ATOM 2366 O O . ASP A 1 292 ? -18.194 16.580 15.738 1.00 79.44 292 ASP A O 1
ATOM 2370 N N . LEU A 1 293 ? -16.544 15.274 16.495 1.00 81.75 293 LEU A N 1
ATOM 2371 C CA . LEU A 1 293 ? -17.372 14.589 17.475 1.00 81.75 293 LEU A CA 1
ATOM 2372 C C . LEU A 1 293 ? -17.566 15.497 18.698 1.00 81.75 293 LEU A C 1
ATOM 2374 O O . LEU A 1 293 ? -16.601 15.944 19.318 1.00 81.75 293 LEU A O 1
ATOM 2378 N N . LYS A 1 294 ? -18.825 15.743 19.080 1.00 79.25 294 LYS A N 1
ATOM 2379 C CA . LYS A 1 294 ? -19.199 16.707 20.139 1.00 79.25 294 LYS A CA 1
ATOM 2380 C C . LYS A 1 294 ? -18.513 16.458 21.479 1.00 79.25 294 LYS A C 1
ATOM 2382 O O . LYS A 1 294 ? -18.150 17.417 22.159 1.00 79.25 294 LYS A O 1
ATOM 2387 N N . ASP A 1 295 ? -18.309 15.195 21.834 1.00 80.75 295 ASP A N 1
ATOM 2388 C CA . ASP A 1 295 ? -17.723 14.772 23.109 1.00 80.75 295 ASP A CA 1
ATOM 2389 C C . ASP A 1 295 ? -16.205 14.561 23.044 1.00 80.75 295 ASP A C 1
ATOM 2391 O O . ASP A 1 295 ? -15.600 14.061 23.992 1.00 80.75 295 ASP A O 1
ATOM 2395 N N . VAL A 1 296 ? -15.575 14.954 21.940 1.00 82.69 296 VAL A N 1
ATOM 2396 C CA . VAL A 1 296 ? -14.154 14.739 21.679 1.00 82.69 296 VAL A CA 1
ATOM 2397 C C . VAL A 1 296 ? -13.409 16.067 21.691 1.00 82.69 296 VAL A C 1
ATOM 2399 O O . VAL A 1 296 ? -13.929 17.108 21.290 1.00 82.69 296 VAL A O 1
ATOM 2402 N N . GLN A 1 297 ? -12.176 16.033 22.184 1.00 79.06 297 GLN A N 1
ATOM 2403 C CA . GLN A 1 297 ? -11.218 17.123 22.091 1.00 79.06 297 GLN A CA 1
ATOM 2404 C C . GLN A 1 297 ? -10.059 16.676 21.201 1.00 79.06 297 GLN A C 1
ATOM 2406 O O . GLN A 1 297 ? -9.138 15.984 21.647 1.00 79.06 297 GLN A O 1
ATOM 2411 N N . TYR A 1 298 ? -10.109 17.075 19.930 1.00 75.00 298 TYR A N 1
ATOM 2412 C CA . TYR A 1 298 ? -8.956 16.970 19.042 1.00 75.00 298 TYR A CA 1
ATOM 2413 C C . TYR A 1 298 ? -7.961 18.051 19.439 1.00 75.00 298 TYR A C 1
ATOM 2415 O O . TYR A 1 298 ? -8.275 19.239 19.400 1.00 75.00 298 TYR A O 1
ATOM 2423 N N . GLN A 1 299 ? -6.776 17.641 19.870 1.00 66.38 299 GLN A N 1
ATOM 2424 C CA . GLN A 1 299 ? -5.724 18.589 20.206 1.00 66.38 299 GLN A CA 1
ATOM 2425 C C . GLN A 1 299 ? -4.898 18.918 18.958 1.00 66.38 299 GLN A C 1
ATOM 2427 O O . GLN A 1 299 ? -4.689 18.026 18.132 1.00 66.38 299 GLN A O 1
ATOM 2432 N N . PRO A 1 300 ? -4.446 20.175 18.793 1.00 55.97 300 PRO A N 1
ATOM 2433 C CA . PRO A 1 300 ? -3.635 20.570 17.649 1.00 55.97 300 PRO A CA 1
ATOM 2434 C C . PRO A 1 300 ? -2.298 19.821 17.639 1.00 55.97 300 PRO A C 1
ATOM 2436 O O . PRO A 1 300 ? -1.720 19.534 18.690 1.00 55.97 300 PRO A O 1
ATOM 2439 N N . ASP A 1 301 ? -1.790 19.529 16.439 1.00 54.62 301 ASP A N 1
ATOM 2440 C CA . ASP A 1 301 ? -0.468 18.930 16.274 1.00 54.62 301 ASP A CA 1
ATOM 2441 C C . ASP A 1 301 ? 0.585 19.828 16.951 1.00 54.62 301 ASP A C 1
ATOM 2443 O O . ASP A 1 301 ? 0.592 21.046 16.771 1.00 54.62 301 ASP A O 1
ATOM 2447 N N . VAL A 1 302 ? 1.516 19.235 17.704 1.00 51.94 302 VAL A N 1
ATOM 2448 C CA . VAL A 1 302 ? 2.525 19.942 18.530 1.00 51.94 302 VAL A CA 1
ATOM 2449 C C . VAL A 1 302 ? 3.392 20.943 17.729 1.00 51.94 302 VAL A C 1
ATOM 2451 O O . VAL A 1 302 ? 4.077 21.775 18.312 1.00 51.94 302 VAL A O 1
ATOM 2454 N N . GLN A 1 303 ? 3.338 20.922 16.393 1.00 46.00 303 GLN A N 1
ATOM 2455 C CA . GLN A 1 303 ? 4.099 21.806 15.502 1.00 46.00 303 GLN A CA 1
ATOM 2456 C C . GLN A 1 303 ? 3.376 23.094 15.053 1.00 46.00 303 GLN A C 1
ATOM 2458 O O . GLN A 1 303 ? 4.025 23.940 14.446 1.00 46.00 303 GLN A O 1
ATOM 2463 N N . THR A 1 304 ? 2.074 23.283 15.307 1.00 43.31 304 THR A N 1
ATOM 2464 C CA . THR A 1 304 ? 1.310 24.432 14.751 1.00 43.31 304 THR A CA 1
ATOM 2465 C C . THR A 1 304 ? 1.237 25.689 15.624 1.00 43.31 304 THR A C 1
ATOM 2467 O O . THR A 1 304 ? 0.470 26.595 15.315 1.00 43.31 304 THR A O 1
ATOM 2470 N N . TRP A 1 305 ? 2.043 25.812 16.677 1.00 42.62 305 TRP A N 1
ATOM 2471 C CA . TRP A 1 305 ? 2.057 27.034 17.487 1.00 42.62 305 TRP A CA 1
ATOM 2472 C C . TRP A 1 305 ? 3.069 28.050 16.935 1.00 42.62 305 TRP A C 1
ATOM 2474 O O . TRP A 1 305 ? 4.230 28.062 17.337 1.00 42.62 305 TRP A O 1
ATOM 2484 N N . GLN A 1 306 ? 2.629 28.920 16.019 1.00 40.22 306 GLN A N 1
ATOM 2485 C CA . GLN A 1 306 ? 3.194 30.270 15.931 1.00 40.22 306 GLN A CA 1
ATOM 2486 C C . GLN A 1 306 ? 2.499 31.115 16.999 1.00 40.22 306 GLN A C 1
ATOM 2488 O O . GLN A 1 306 ? 1.283 31.286 16.980 1.00 40.22 306 GLN A O 1
ATOM 2493 N N . SER A 1 307 ? 3.276 31.553 17.986 1.00 37.81 307 SER A N 1
ATOM 2494 C CA . SER A 1 307 ? 2.803 32.322 19.130 1.00 37.81 307 SER A CA 1
ATOM 2495 C C . SER A 1 307 ? 2.562 33.781 18.741 1.00 37.81 307 SER A C 1
ATOM 2497 O O . SER A 1 307 ? 3.467 34.601 18.867 1.00 37.81 307 SER A O 1
ATOM 2499 N N . ASP A 1 308 ? 1.342 34.100 18.328 1.00 44.81 308 ASP A N 1
ATOM 2500 C CA . ASP A 1 308 ? 0.814 35.464 18.376 1.00 44.81 308 ASP A CA 1
ATOM 2501 C C . ASP A 1 308 ? -0.327 35.501 19.397 1.00 44.81 308 ASP A C 1
ATOM 2503 O O . ASP A 1 308 ? -1.497 35.477 19.040 1.00 44.81 308 ASP A O 1
ATOM 2507 N N . ASP A 1 309 ? 0.021 35.452 20.686 1.00 39.75 309 ASP A N 1
ATOM 2508 C CA . ASP A 1 309 ? -0.622 36.268 21.724 1.00 39.75 309 ASP A CA 1
ATOM 2509 C C . ASP A 1 309 ? -0.008 35.998 23.106 1.00 39.75 309 ASP A C 1
ATOM 2511 O O . ASP A 1 309 ? 0.210 34.859 23.519 1.00 39.75 309 ASP A O 1
ATOM 2515 N N . ASN A 1 310 ? 0.234 37.078 23.852 1.00 41.50 310 ASN A N 1
ATOM 2516 C CA . ASN A 1 310 ? 0.740 37.103 25.232 1.00 41.50 310 ASN A CA 1
ATOM 2517 C C . ASN A 1 310 ? -0.312 36.616 26.255 1.00 41.50 310 ASN A C 1
ATOM 2519 O O . ASN A 1 310 ? -0.628 37.304 27.229 1.00 41.50 310 ASN A O 1
ATOM 2523 N N . ARG A 1 311 ? -0.872 35.421 26.054 1.00 38.34 311 ARG A N 1
ATOM 2524 C CA . ARG A 1 311 ? -1.678 34.722 27.061 1.00 38.34 311 ARG A CA 1
ATOM 2525 C C . ARG A 1 311 ? -1.128 33.320 27.268 1.00 38.34 311 ARG A C 1
ATOM 2527 O O . ARG A 1 311 ? -1.514 32.368 26.601 1.00 38.34 311 ARG A O 1
ATOM 2534 N N . THR A 1 312 ? -0.221 33.215 28.229 1.00 40.06 312 THR A N 1
ATOM 2535 C CA . THR A 1 312 ? 0.188 31.962 28.859 1.00 40.06 312 THR A CA 1
ATOM 2536 C C . THR A 1 312 ? -0.980 31.392 29.666 1.00 40.06 312 THR A C 1
ATOM 2538 O O . THR A 1 312 ? -1.069 31.579 30.876 1.00 40.06 312 THR A O 1
ATOM 2541 N N . GLU A 1 313 ? -1.888 30.683 28.999 1.00 40.09 313 GLU A N 1
ATOM 2542 C CA . GLU A 1 313 ? -2.503 29.520 29.636 1.00 40.09 313 GLU A CA 1
ATOM 2543 C C . GLU A 1 313 ? -1.503 28.370 29.492 1.00 40.09 313 GLU A C 1
ATOM 2545 O O . GLU A 1 313 ? -1.192 27.928 28.386 1.00 40.09 313 GLU A O 1
ATOM 2550 N N . GLU A 1 314 ? -0.917 27.942 30.611 1.00 36.84 314 GLU A N 1
ATOM 2551 C CA . GLU A 1 314 ? -0.022 26.788 30.646 1.00 36.84 314 GLU A CA 1
ATOM 2552 C C . GLU A 1 314 ? -0.786 25.542 30.170 1.00 36.84 314 GLU A C 1
ATOM 2554 O O . GLU A 1 314 ? -1.660 25.016 30.861 1.00 36.84 314 GLU A O 1
ATOM 2559 N N . LEU A 1 315 ? -0.459 25.071 28.962 1.00 41.50 315 LEU A N 1
ATOM 2560 C CA . LEU A 1 315 ? -0.900 23.775 28.451 1.00 41.50 315 LEU A CA 1
ATOM 2561 C C . LEU A 1 315 ? -0.488 22.669 29.444 1.00 41.50 315 LEU A C 1
ATOM 2563 O O . LEU A 1 315 ? 0.622 22.725 29.979 1.00 41.50 315 LEU A O 1
ATOM 2567 N N . PRO A 1 316 ? -1.312 21.626 29.668 1.00 42.78 316 PRO A N 1
ATOM 2568 C CA . PRO A 1 316 ? -0.922 20.493 30.501 1.00 42.78 316 PRO A CA 1
ATOM 2569 C C . PRO A 1 316 ? 0.384 19.877 29.978 1.00 42.78 316 PRO A C 1
ATOM 2571 O O . PRO A 1 316 ? 0.431 19.309 28.889 1.00 42.78 316 PRO A O 1
ATOM 2574 N N . VAL A 1 317 ? 1.450 19.984 30.772 1.00 47.19 317 VAL A N 1
ATOM 2575 C CA . VAL A 1 317 ? 2.857 19.757 30.381 1.00 47.19 317 VAL A CA 1
ATOM 2576 C C . VAL A 1 317 ? 3.199 18.286 30.060 1.00 47.19 317 VAL A C 1
ATOM 2578 O O . VAL A 1 317 ? 4.338 17.963 29.745 1.00 47.19 317 VAL A O 1
ATOM 2581 N N . THR A 1 318 ? 2.246 17.352 30.075 1.00 49.78 318 THR A N 1
ATOM 2582 C CA . THR A 1 318 ? 2.527 15.934 29.773 1.00 49.78 318 THR A CA 1
ATOM 2583 C C . THR A 1 318 ? 1.404 15.274 28.981 1.00 49.78 318 THR A C 1
ATOM 2585 O O . THR A 1 318 ? 0.661 14.422 29.471 1.00 49.78 318 THR A O 1
ATOM 2588 N N . LEU A 1 319 ? 1.277 15.654 27.711 1.00 54.03 319 LEU A N 1
ATOM 2589 C CA . LEU A 1 319 ? 0.455 14.896 26.778 1.00 54.03 319 LEU A CA 1
ATOM 2590 C C . LEU A 1 319 ? 1.230 13.700 26.223 1.00 54.03 319 LEU A C 1
ATOM 2592 O O . LEU A 1 319 ? 2.079 13.831 25.344 1.00 54.03 319 LEU A O 1
ATOM 2596 N N . ASP A 1 320 ? 0.923 12.516 26.745 1.00 60.81 320 ASP A N 1
ATOM 2597 C CA . ASP A 1 320 ? 1.427 11.264 26.193 1.00 60.81 320 ASP A CA 1
ATOM 2598 C C . ASP A 1 320 ? 0.660 10.938 24.897 1.00 60.81 320 ASP A C 1
ATOM 2600 O O . ASP A 1 320 ? -0.522 10.580 24.942 1.00 60.81 320 ASP A O 1
ATOM 2604 N N . LYS A 1 321 ? 1.346 11.070 23.749 1.00 72.00 321 LYS A N 1
ATOM 2605 C CA . LYS A 1 321 ? 0.900 10.646 22.403 1.00 72.00 321 LYS A CA 1
ATOM 2606 C C . LYS A 1 321 ? -0.325 11.395 21.832 1.00 72.00 321 LYS A C 1
ATOM 2608 O O . LYS A 1 321 ? -1.422 10.832 21.792 1.00 72.00 321 LYS A O 1
ATOM 2613 N N . PRO A 1 322 ? -0.160 12.635 21.333 1.00 77.69 322 PRO A N 1
ATOM 2614 C CA . PRO A 1 322 ? -1.256 13.400 20.736 1.00 77.69 322 PRO A CA 1
ATOM 2615 C C . PRO A 1 322 ? -1.796 12.759 19.447 1.00 77.69 322 PRO A C 1
ATOM 2617 O O . PRO A 1 322 ? -1.109 11.998 18.759 1.00 77.69 322 PRO A O 1
ATOM 2620 N N . TYR A 1 323 ? -3.044 13.086 19.110 1.00 84.31 323 TYR A N 1
ATOM 2621 C CA . TYR A 1 323 ? -3.660 12.672 17.855 1.00 84.31 323 TYR A CA 1
ATOM 2622 C C . TYR A 1 323 ? -3.015 13.384 16.665 1.00 84.31 323 TYR A C 1
ATOM 2624 O O . TYR A 1 323 ? -3.148 14.592 16.517 1.00 84.31 323 TYR A O 1
ATOM 2632 N N . PHE A 1 324 ? -2.389 12.609 15.780 1.00 84.88 324 PHE A N 1
ATOM 2633 C CA . PHE A 1 324 ? -1.977 13.083 14.462 1.00 84.88 324 PHE A CA 1
ATOM 2634 C C . PHE A 1 324 ? -3.041 12.754 13.421 1.00 84.88 324 PHE A C 1
ATOM 2636 O O . PHE A 1 324 ? -3.425 11.587 13.262 1.00 84.88 324 PHE A O 1
ATOM 2643 N N . HIS A 1 325 ? -3.464 13.768 12.672 1.00 87.38 325 HIS A N 1
ATOM 2644 C CA . HIS A 1 325 ? -4.481 13.623 11.635 1.00 87.38 325 HIS A CA 1
ATOM 2645 C C . HIS A 1 325 ? -4.067 12.614 10.545 1.00 87.38 325 HIS A C 1
ATOM 2647 O O . HIS A 1 325 ? -2.908 12.590 10.119 1.00 87.38 325 HIS A O 1
ATOM 2653 N N . PHE A 1 326 ? -5.008 11.803 10.050 1.00 89.00 326 PHE A N 1
ATOM 2654 C CA . PHE A 1 326 ? -4.755 10.791 9.009 1.00 89.00 326 PHE A CA 1
ATOM 2655 C C . PHE A 1 326 ? -4.030 11.355 7.787 1.00 89.00 326 PHE A C 1
ATOM 2657 O O . PHE A 1 326 ? -3.028 10.793 7.363 1.00 89.00 326 PHE A O 1
ATOM 2664 N N . SER A 1 327 ? -4.461 12.513 7.280 1.00 87.25 327 SER A N 1
ATOM 2665 C CA . SER A 1 327 ? -3.846 13.158 6.108 1.00 87.25 327 SER A CA 1
ATOM 2666 C C . SER A 1 327 ? -2.387 13.587 6.305 1.00 87.25 327 SER A C 1
ATOM 2668 O O . SER A 1 327 ? -1.730 13.952 5.336 1.00 87.25 327 SER A O 1
ATOM 2670 N N . LYS A 1 328 ? -1.877 13.554 7.542 1.00 86.94 328 LYS A N 1
ATOM 2671 C CA . LYS A 1 328 ? -0.463 13.772 7.874 1.00 86.94 328 LYS A CA 1
ATOM 2672 C C . LYS A 1 328 ? 0.278 12.462 8.151 1.00 86.94 328 LYS A C 1
ATOM 2674 O O . LYS A 1 328 ? 1.476 12.385 7.901 1.00 86.94 328 LYS A O 1
ATOM 2679 N N . ARG A 1 329 ? -0.418 11.439 8.661 1.00 87.88 329 ARG A N 1
ATOM 2680 C CA . ARG A 1 329 ? 0.153 10.111 8.955 1.00 87.88 329 ARG A CA 1
ATOM 2681 C C . ARG A 1 329 ? 0.268 9.206 7.735 1.00 87.88 329 ARG A C 1
ATOM 2683 O O . ARG A 1 329 ? 1.244 8.477 7.620 1.00 87.88 329 ARG A O 1
ATOM 2690 N N . HIS A 1 330 ? -0.741 9.236 6.875 1.00 88.94 330 HIS A N 1
ATOM 2691 C CA . HIS A 1 330 ? -0.913 8.347 5.736 1.00 88.94 330 HIS A CA 1
ATOM 2692 C C . HIS A 1 330 ? -0.968 9.178 4.461 1.00 88.94 330 HIS A C 1
ATOM 2694 O O . HIS A 1 330 ? -2.029 9.458 3.907 1.00 88.94 330 HIS A O 1
ATOM 2700 N N . THR A 1 331 ? 0.202 9.632 4.031 1.00 86.50 331 THR A N 1
ATOM 2701 C CA . THR A 1 331 ? 0.342 10.538 2.887 1.00 86.50 331 THR A CA 1
ATOM 2702 C C . THR A 1 331 ? 0.620 9.792 1.588 1.00 86.50 331 THR A C 1
ATOM 2704 O O . THR A 1 331 ? 0.422 10.350 0.513 1.00 86.50 331 THR A O 1
ATOM 2707 N N . ARG A 1 332 ? 1.056 8.529 1.652 1.00 90.12 332 ARG A N 1
ATOM 2708 C CA . ARG A 1 332 ? 1.612 7.804 0.499 1.00 90.12 332 ARG A CA 1
ATOM 2709 C C . ARG A 1 332 ? 0.643 6.833 -0.183 1.00 90.12 332 ARG A C 1
ATOM 2711 O O . ARG A 1 332 ? 1.071 5.943 -0.905 1.00 90.12 332 ARG A O 1
ATOM 2718 N N . ALA A 1 333 ? -0.667 6.999 0.014 1.00 90.69 333 ALA A N 1
ATOM 2719 C CA . ALA A 1 333 ? -1.712 6.236 -0.682 1.00 90.69 333 ALA A CA 1
ATOM 2720 C C . ALA A 1 333 ? -1.401 4.721 -0.794 1.00 90.69 333 ALA A C 1
ATOM 2722 O O . ALA A 1 333 ? -1.356 4.036 0.222 1.00 90.69 333 ALA A O 1
ATOM 2723 N N . LEU A 1 334 ? -1.159 4.192 -1.999 1.00 89.88 334 LEU A N 1
ATOM 2724 C CA . LEU A 1 334 ? -0.877 2.767 -2.237 1.00 89.88 334 LEU A CA 1
ATOM 2725 C C . LEU A 1 334 ? 0.419 2.226 -1.619 1.00 89.88 334 LEU A C 1
ATOM 2727 O O . LEU A 1 334 ? 0.551 1.010 -1.478 1.00 89.88 334 LEU A O 1
ATOM 2731 N N . ASP A 1 335 ? 1.372 3.083 -1.253 1.00 88.06 335 ASP A N 1
ATOM 2732 C CA . ASP A 1 335 ? 2.587 2.644 -0.569 1.00 88.06 335 ASP A CA 1
ATOM 2733 C C . ASP A 1 335 ? 2.320 2.309 0.900 1.00 88.06 335 ASP A C 1
ATOM 2735 O O . ASP A 1 335 ? 3.106 1.579 1.518 1.00 88.06 335 ASP A O 1
ATOM 2739 N N . GLU A 1 336 ? 1.197 2.786 1.437 1.00 90.19 336 GLU A N 1
ATOM 2740 C CA . GLU A 1 336 ? 0.776 2.585 2.814 1.00 90.19 336 GLU A CA 1
ATOM 2741 C C . GLU A 1 336 ? 0.295 1.153 3.071 1.00 90.19 336 GLU A C 1
ATOM 2743 O O . GLU A 1 336 ? -0.342 0.496 2.243 1.00 90.19 336 GLU A O 1
ATOM 2748 N N . VAL A 1 337 ? 0.560 0.677 4.289 1.00 89.44 337 VAL A N 1
ATOM 2749 C CA . VAL A 1 337 ? 0.211 -0.685 4.715 1.00 89.44 337 VAL A CA 1
ATOM 2750 C C . VAL A 1 337 ? -1.302 -0.909 4.691 1.00 89.44 337 VAL A C 1
ATOM 2752 O O . VAL A 1 337 ? -1.743 -1.975 4.271 1.00 89.44 337 VAL A O 1
ATOM 2755 N N . PHE A 1 338 ? -2.108 0.083 5.091 1.00 91.44 338 PHE A N 1
ATOM 2756 C CA . PHE A 1 338 ? -3.570 -0.056 5.089 1.00 91.44 338 PHE A CA 1
ATOM 2757 C C . PHE A 1 338 ? -4.107 -0.325 3.676 1.00 91.44 338 PHE A C 1
ATOM 2759 O O . PHE A 1 338 ? -4.995 -1.159 3.510 1.00 91.44 338 PHE A O 1
ATOM 2766 N N . TYR A 1 339 ? -3.529 0.330 2.661 1.00 93.31 339 TYR A N 1
ATOM 2767 C CA . TYR A 1 339 ? -3.923 0.156 1.270 1.00 93.31 339 TYR A CA 1
ATOM 2768 C C . TYR A 1 339 ? -3.541 -1.245 0.797 1.00 93.31 339 TYR A C 1
ATOM 2770 O O . TYR A 1 339 ? -4.387 -1.995 0.311 1.00 93.31 339 TYR A O 1
ATOM 2778 N N . LYS A 1 340 ? -2.273 -1.630 0.993 1.00 90.19 340 LYS A N 1
ATOM 2779 C CA . LYS A 1 340 ? -1.748 -2.942 0.585 1.00 90.19 340 LYS A CA 1
ATOM 2780 C C . LYS A 1 340 ? -2.516 -4.096 1.219 1.00 90.19 340 LYS A C 1
ATOM 2782 O O . LYS A 1 340 ? -2.836 -5.039 0.500 1.00 90.19 340 LYS A O 1
ATOM 2787 N N . ARG A 1 341 ? -2.839 -3.999 2.517 1.00 89.81 341 ARG A N 1
ATOM 2788 C CA . ARG A 1 341 ? -3.626 -5.001 3.256 1.00 89.81 341 ARG A CA 1
ATOM 2789 C C . ARG A 1 341 ? -5.066 -5.076 2.764 1.00 89.81 341 ARG A C 1
ATOM 2791 O O . ARG A 1 341 ? -5.535 -6.169 2.489 1.00 89.81 341 ARG A O 1
ATOM 2798 N N . ALA A 1 342 ? -5.757 -3.945 2.610 1.00 92.25 342 ALA A N 1
ATOM 2799 C CA . ALA A 1 342 ? -7.143 -3.942 2.130 1.00 92.25 342 ALA A CA 1
ATOM 2800 C C . ALA A 1 342 ? -7.273 -4.579 0.739 1.00 92.25 342 ALA A C 1
ATOM 2802 O O . ALA A 1 342 ? -8.227 -5.300 0.467 1.00 92.25 342 ALA A O 1
ATOM 2803 N N . MET A 1 343 ? -6.278 -4.361 -0.119 1.00 89.75 343 MET A N 1
ATOM 2804 C CA . MET A 1 343 ? -6.229 -4.935 -1.462 1.00 89.75 343 MET A CA 1
ATOM 2805 C C . MET A 1 343 ? -6.038 -6.455 -1.483 1.00 89.75 343 MET A C 1
ATOM 2807 O O . MET A 1 343 ? -6.322 -7.059 -2.507 1.00 89.75 343 MET A O 1
ATOM 2811 N N . GLN A 1 344 ? -5.592 -7.088 -0.391 1.00 86.75 344 GLN A N 1
ATOM 2812 C CA . GLN A 1 344 ? -5.514 -8.558 -0.297 1.00 86.75 344 GLN A CA 1
ATOM 2813 C C . GLN A 1 344 ? -6.907 -9.205 -0.200 1.00 86.75 344 GLN A C 1
ATOM 2815 O O . GLN A 1 344 ? -7.068 -10.390 -0.473 1.00 86.75 344 GLN A O 1
ATOM 2820 N N . PHE A 1 345 ? -7.926 -8.427 0.176 1.00 84.94 345 PHE A N 1
ATOM 2821 C CA . PHE A 1 345 ? -9.294 -8.888 0.398 1.00 84.94 345 PHE A CA 1
ATOM 2822 C C . PHE A 1 345 ? -10.219 -8.394 -0.713 1.00 84.94 345 PHE A C 1
ATOM 2824 O O . PHE A 1 345 ? -11.082 -7.532 -0.528 1.00 84.94 345 PHE A O 1
ATOM 2831 N N . LEU A 1 346 ? -10.044 -8.971 -1.903 1.00 76.56 346 LEU A N 1
ATOM 2832 C CA . LEU A 1 346 ? -10.854 -8.662 -3.087 1.00 76.56 346 LEU A CA 1
ATOM 2833 C C . LEU A 1 346 ? -12.318 -9.133 -2.959 1.00 76.56 346 LEU A C 1
ATOM 2835 O O . LEU A 1 346 ? -13.177 -8.744 -3.736 1.00 76.56 346 LEU A O 1
ATOM 2839 N N . ASN A 1 347 ? -12.660 -9.906 -1.931 1.00 77.00 347 ASN A N 1
ATOM 2840 C CA . ASN A 1 347 ? -14.052 -10.212 -1.585 1.00 77.00 347 ASN A CA 1
ATOM 2841 C C . ASN A 1 347 ? -14.813 -9.007 -0.983 1.00 77.00 347 ASN A C 1
ATOM 2843 O O . ASN A 1 347 ? -16.022 -9.091 -0.757 1.00 77.00 347 ASN A O 1
ATOM 2847 N N . GLY A 1 348 ? -14.132 -7.882 -0.731 1.00 74.00 348 GLY A N 1
ATOM 2848 C CA . GLY A 1 348 ? -14.737 -6.675 -0.175 1.00 74.00 348 GLY A CA 1
ATOM 2849 C C . GLY A 1 348 ? -14.941 -6.731 1.340 1.00 74.00 348 GLY A C 1
ATOM 2850 O O . GLY A 1 348 ? -15.817 -6.043 1.867 1.00 74.00 348 GLY A O 1
ATOM 2851 N N . GLU A 1 349 ? -14.163 -7.536 2.054 1.00 88.62 349 GLU A N 1
ATOM 2852 C CA . GLU A 1 349 ? -14.160 -7.524 3.515 1.00 88.62 349 GLU A CA 1
ATOM 2853 C C . GLU A 1 349 ? -13.416 -6.304 4.077 1.00 88.62 349 GLU A C 1
ATOM 2855 O O . GLU A 1 349 ? -12.574 -5.687 3.420 1.00 88.62 349 GLU A O 1
ATOM 2860 N N . PHE A 1 350 ? -13.765 -5.929 5.309 1.00 91.38 350 PHE A N 1
ATOM 2861 C CA . PHE A 1 350 ? -13.045 -4.893 6.039 1.00 91.38 350 PHE A CA 1
ATOM 2862 C C . PHE A 1 350 ? -11.844 -5.492 6.764 1.00 91.38 350 PHE A C 1
ATOM 2864 O O . PHE A 1 350 ? -11.979 -6.442 7.533 1.00 91.38 350 PHE A O 1
ATOM 2871 N N . VAL A 1 351 ? -10.690 -4.858 6.593 1.00 92.06 351 VAL A N 1
ATOM 2872 C CA . VAL A 1 351 ? -9.478 -5.119 7.363 1.00 92.06 351 VAL A CA 1
ATOM 2873 C C . VAL A 1 351 ? -9.360 -4.077 8.463 1.00 92.06 351 VAL A C 1
ATOM 2875 O O . VAL A 1 351 ? -9.322 -2.871 8.193 1.00 92.06 351 VAL A O 1
ATOM 2878 N N . PHE A 1 352 ? -9.271 -4.550 9.703 1.00 92.56 352 PHE A N 1
ATOM 2879 C CA . PHE A 1 352 ? -9.136 -3.697 10.875 1.00 92.56 352 PHE A CA 1
ATOM 2880 C C . PHE A 1 352 ? -7.677 -3.595 11.340 1.00 92.56 352 PHE A C 1
ATOM 2882 O O . PHE A 1 352 ? -6.897 -4.549 11.266 1.00 92.56 352 PHE A O 1
ATOM 2889 N N . ASP A 1 353 ? -7.299 -2.418 11.831 1.00 91.31 353 ASP A N 1
ATOM 2890 C CA . ASP A 1 353 ? -6.045 -2.204 12.557 1.00 91.31 353 ASP A CA 1
ATOM 2891 C C . ASP A 1 353 ? -6.248 -1.188 13.677 1.00 91.31 353 ASP A C 1
ATOM 2893 O O . ASP A 1 353 ? -7.122 -0.318 13.600 1.00 91.31 353 ASP A O 1
ATOM 2897 N N . VAL A 1 354 ? -5.415 -1.282 14.710 1.00 90.69 354 VAL A N 1
ATOM 2898 C CA . VAL A 1 354 ? -5.479 -0.400 15.878 1.00 90.69 354 VAL A CA 1
ATOM 2899 C C . VAL A 1 354 ? -4.207 0.415 15.984 1.00 90.69 354 VAL A C 1
ATOM 2901 O O . VAL A 1 354 ? -3.097 -0.122 15.964 1.00 90.69 354 VAL A O 1
ATOM 2904 N N . ASN A 1 355 ? -4.362 1.721 16.167 1.00 87.81 355 ASN A N 1
ATOM 2905 C CA . ASN A 1 355 ? -3.261 2.632 16.412 1.00 87.81 355 ASN A CA 1
ATOM 2906 C C . ASN A 1 355 ? -3.180 2.987 17.905 1.00 87.81 355 ASN A C 1
ATOM 2908 O O . ASN A 1 355 ? -3.921 3.831 18.397 1.00 87.81 355 ASN A O 1
ATOM 2912 N N . ILE A 1 356 ? -2.228 2.362 18.604 1.00 83.56 356 ILE A N 1
ATOM 2913 C CA . ILE A 1 356 ? -1.944 2.587 20.034 1.00 83.56 356 ILE A CA 1
ATOM 2914 C C . ILE A 1 356 ? -0.974 3.752 20.304 1.00 83.56 356 ILE A C 1
ATOM 2916 O O . ILE A 1 356 ? -0.614 4.008 21.455 1.00 83.56 356 ILE A O 1
ATOM 2920 N N . THR A 1 357 ? -0.461 4.406 19.257 1.00 80.69 357 THR A N 1
ATOM 2921 C CA . THR A 1 357 ? 0.499 5.515 19.382 1.00 80.69 357 THR A CA 1
ATOM 2922 C C . THR A 1 357 ? -0.164 6.882 19.327 1.00 80.69 357 THR A C 1
ATOM 2924 O O . THR A 1 357 ? 0.544 7.872 19.450 1.00 80.69 357 THR A O 1
ATOM 2927 N N . ASN A 1 358 ? -1.485 6.937 19.148 1.00 80.44 358 ASN A N 1
ATOM 2928 C CA . ASN A 1 358 ? -2.264 8.165 19.065 1.00 80.44 358 ASN A CA 1
ATOM 2929 C C . ASN A 1 358 ? -3.441 8.077 20.035 1.00 80.44 358 ASN A C 1
ATOM 2931 O O . ASN A 1 358 ? -4.245 7.148 19.941 1.00 80.44 358 ASN A O 1
ATOM 2935 N N . ASN A 1 359 ? -3.565 9.069 20.910 1.00 82.38 359 ASN A N 1
ATOM 2936 C CA . ASN A 1 359 ? -4.700 9.209 21.807 1.00 82.38 359 ASN A CA 1
ATOM 2937 C C . ASN A 1 359 ? -5.583 10.377 21.369 1.00 82.38 359 ASN A C 1
ATOM 2939 O O . ASN A 1 359 ? -5.106 11.471 21.068 1.00 82.38 359 ASN A O 1
ATOM 2943 N N . ILE A 1 360 ? -6.885 10.135 21.392 1.00 84.69 360 ILE A N 1
ATOM 2944 C CA . ILE A 1 360 ? -7.936 11.136 21.279 1.00 84.69 360 ILE A CA 1
ATOM 2945 C C . ILE A 1 360 ? -8.548 11.308 22.671 1.00 84.69 360 ILE A C 1
ATOM 2947 O O . ILE A 1 360 ? -8.875 10.327 23.340 1.00 84.69 360 ILE A O 1
ATOM 2951 N N . TYR A 1 361 ? -8.691 12.551 23.122 1.00 83.69 361 TYR A N 1
ATOM 2952 C CA . TYR A 1 361 ? -9.198 12.856 24.458 1.00 83.69 361 TYR A CA 1
ATOM 2953 C C . TYR A 1 361 ? -10.703 13.092 24.416 1.00 83.69 361 TYR A C 1
ATOM 2955 O O . TYR A 1 361 ? -11.226 13.721 23.495 1.00 83.69 361 TYR A O 1
ATOM 2963 N N . LEU A 1 362 ? -11.399 12.587 25.426 1.00 81.44 362 LEU A N 1
ATOM 2964 C CA . LEU A 1 362 ? -12.836 12.750 25.588 1.00 81.44 362 LEU A CA 1
ATOM 2965 C C . LEU A 1 362 ? -13.122 13.845 26.610 1.00 81.44 362 LEU A C 1
ATOM 2967 O O . LEU A 1 362 ? -12.394 14.013 27.590 1.00 81.44 362 LEU A O 1
ATOM 2971 N N . LYS A 1 363 ? -14.208 14.585 26.397 1.00 80.38 363 LYS A N 1
ATOM 2972 C CA . LYS A 1 363 ? -14.692 15.576 27.359 1.00 80.38 363 LYS A CA 1
ATOM 2973 C C . LYS A 1 363 ? -15.127 14.865 28.644 1.00 80.38 363 LYS A C 1
ATOM 2975 O O . LYS A 1 363 ? -15.819 13.846 28.602 1.00 80.38 363 LYS A O 1
ATOM 2980 N N . ASN A 1 364 ? -14.735 15.422 29.790 1.00 68.56 364 ASN A N 1
ATOM 2981 C CA . ASN A 1 364 ? -15.106 14.888 31.100 1.00 68.56 364 ASN A CA 1
ATOM 2982 C C . ASN A 1 364 ? -16.631 14.748 31.220 1.00 68.56 364 ASN A C 1
ATOM 2984 O O . ASN A 1 364 ? -17.364 15.705 30.979 1.00 68.56 364 ASN A O 1
ATOM 2988 N N . GLY A 1 365 ? -17.099 13.562 31.619 1.00 63.16 365 GLY A N 1
ATOM 2989 C CA . GLY A 1 365 ? -18.526 13.289 31.812 1.00 63.16 365 GLY A CA 1
ATOM 2990 C C . GLY A 1 365 ? -19.320 12.996 30.534 1.00 63.16 365 GLY A C 1
ATOM 2991 O O . GLY A 1 365 ? -20.549 13.011 30.595 1.00 63.16 365 GLY A O 1
ATOM 2992 N N . SER A 1 366 ? -18.661 12.715 29.399 1.00 69.50 366 SER A N 1
ATOM 2993 C CA . SER A 1 366 ? -19.342 12.220 28.192 1.00 69.50 366 SER A CA 1
ATOM 2994 C C . SER A 1 366 ? -20.212 10.999 28.518 1.00 69.50 366 SER A C 1
ATOM 2996 O O . SER A 1 366 ? -19.724 9.981 29.010 1.00 69.50 366 SER A O 1
ATOM 2998 N N . GLN A 1 367 ? -21.512 11.105 28.231 1.00 70.31 367 GLN A N 1
ATOM 2999 C CA . GLN A 1 367 ? -22.459 9.987 28.338 1.00 70.31 367 GLN A CA 1
ATOM 3000 C C . GLN A 1 367 ? -22.465 9.115 27.078 1.00 70.31 367 GLN A C 1
ATOM 3002 O O . GLN A 1 367 ? -22.937 7.982 27.125 1.00 70.31 367 GLN A O 1
ATOM 3007 N N . THR A 1 368 ? -21.929 9.633 25.969 1.00 73.38 368 THR A N 1
ATOM 3008 C CA . THR A 1 368 ? -21.875 8.945 24.674 1.00 73.38 368 THR A CA 1
ATOM 3009 C C . THR A 1 368 ? -20.904 7.765 24.697 1.00 73.38 368 THR A C 1
ATOM 3011 O O . THR A 1 368 ? -21.154 6.770 24.031 1.00 73.38 368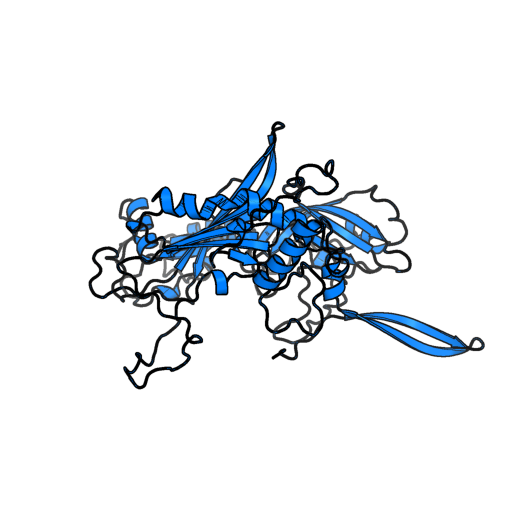 THR A O 1
ATOM 3014 N N . TYR A 1 369 ? -19.826 7.840 25.489 1.00 75.31 369 TYR A N 1
ATOM 3015 C CA . TYR A 1 369 ? -18.780 6.808 25.539 1.00 75.31 369 TYR A CA 1
ATOM 3016 C C . TYR A 1 369 ? -18.574 6.260 26.964 1.00 75.31 369 TYR A C 1
ATOM 3018 O O . TYR A 1 369 ? -17.537 6.503 27.590 1.00 75.31 369 TYR A O 1
ATOM 3026 N N . PRO A 1 370 ? -19.533 5.485 27.506 1.00 66.75 370 PRO A N 1
ATOM 3027 C CA . PRO A 1 370 ? -19.546 5.079 28.918 1.00 66.75 370 PRO A CA 1
ATOM 3028 C C . PRO A 1 370 ? -18.377 4.162 29.326 1.00 66.75 370 PRO A C 1
ATOM 3030 O O . PRO A 1 370 ? -18.064 4.031 30.513 1.00 66.75 370 PRO A O 1
ATOM 3033 N N . HIS A 1 371 ? -17.716 3.522 28.358 1.00 67.31 371 HIS A N 1
ATOM 3034 C CA . HIS A 1 371 ? -16.598 2.601 28.588 1.00 67.31 371 HIS A CA 1
ATOM 3035 C C . HIS A 1 371 ? -15.218 3.291 28.633 1.00 67.31 371 HIS A C 1
ATOM 3037 O O . HIS A 1 371 ? -14.237 2.704 29.105 1.00 67.31 371 HIS A O 1
ATOM 3043 N N . ALA A 1 372 ? -15.124 4.564 28.244 1.00 69.75 372 ALA A N 1
ATOM 3044 C CA . ALA A 1 372 ? -13.873 5.321 28.213 1.00 69.75 372 ALA A CA 1
ATOM 3045 C C . ALA A 1 372 ? -13.608 6.087 29.526 1.00 69.75 372 ALA A C 1
ATOM 3047 O O . ALA A 1 372 ? -13.510 7.312 29.563 1.00 69.75 372 ALA A O 1
ATOM 3048 N N . LYS A 1 373 ? -13.509 5.346 30.637 1.00 65.69 373 LYS A N 1
ATOM 3049 C CA . LYS A 1 373 ? -13.408 5.913 31.999 1.00 65.69 373 LYS A CA 1
ATOM 3050 C C . LYS A 1 373 ? -12.135 6.723 32.283 1.00 65.69 373 LYS A C 1
ATOM 3052 O O . LYS A 1 373 ? -12.127 7.520 33.212 1.00 65.69 373 LYS A O 1
ATOM 3057 N N . ASP A 1 374 ? -11.073 6.512 31.515 1.00 70.62 374 ASP A N 1
ATOM 3058 C CA . ASP A 1 374 ? -9.803 7.249 31.582 1.00 70.62 374 ASP A CA 1
ATOM 3059 C C . ASP A 1 374 ? -9.817 8.557 30.771 1.00 70.62 374 ASP A C 1
ATOM 3061 O O . ASP A 1 374 ? -8.799 9.248 30.705 1.00 70.62 374 ASP A O 1
ATOM 3065 N N . GLY A 1 375 ? -10.948 8.896 30.137 1.00 75.81 375 GLY A N 1
ATOM 3066 C CA . GLY A 1 375 ? -11.097 10.102 29.323 1.00 75.81 375 GLY A CA 1
ATOM 3067 C C . GLY A 1 375 ? -10.265 10.082 28.039 1.00 75.81 375 GLY A C 1
ATOM 3068 O O . GLY A 1 375 ? -10.008 11.139 27.461 1.00 75.81 375 GLY A O 1
ATOM 3069 N N . ARG A 1 376 ? -9.805 8.906 27.595 1.00 80.00 376 ARG A N 1
ATOM 3070 C CA . ARG A 1 376 ? -8.961 8.738 26.406 1.00 80.00 376 ARG A CA 1
ATOM 3071 C C . ARG A 1 376 ? -9.484 7.592 25.546 1.00 80.00 376 ARG A C 1
ATOM 3073 O O . ARG A 1 376 ? -10.004 6.600 26.043 1.00 80.00 376 ARG A O 1
ATOM 3080 N N . SER A 1 377 ? -9.309 7.716 24.239 1.00 86.25 377 SER A N 1
ATOM 3081 C CA . SER A 1 377 ? -9.566 6.655 23.274 1.00 86.25 377 SER A CA 1
ATOM 3082 C C . SER A 1 377 ? -8.416 6.582 22.284 1.00 86.25 377 SER A C 1
ATOM 3084 O O . SER A 1 377 ? -7.950 7.599 21.783 1.00 86.25 377 SER A O 1
ATOM 3086 N N . ILE A 1 378 ? -7.992 5.367 21.958 1.00 88.00 378 ILE A N 1
ATOM 3087 C CA . ILE A 1 378 ? -7.129 5.119 20.800 1.00 88.00 378 ILE A CA 1
ATOM 3088 C C . ILE A 1 378 ? -7.980 5.037 19.525 1.00 88.00 378 ILE A C 1
ATOM 3090 O O . ILE A 1 378 ? -9.212 5.147 19.583 1.00 88.00 378 ILE A O 1
ATOM 3094 N N . ILE A 1 379 ? -7.326 4.832 18.383 1.00 90.31 379 ILE A N 1
ATOM 3095 C CA . ILE A 1 379 ? -7.975 4.829 17.069 1.00 90.31 379 ILE A CA 1
ATOM 3096 C C . ILE A 1 379 ? -8.033 3.418 16.505 1.00 90.31 379 ILE A C 1
ATOM 3098 O O . ILE A 1 379 ? -7.025 2.708 16.470 1.00 90.31 379 ILE A O 1
ATOM 3102 N N . VAL A 1 380 ? -9.210 3.050 16.012 1.00 93.12 380 VAL A N 1
ATOM 3103 C CA . VAL A 1 380 ? -9.421 1.878 15.163 1.00 93.12 380 VAL A CA 1
ATOM 3104 C C . VAL A 1 380 ? -9.622 2.359 13.739 1.00 93.12 380 VAL A C 1
ATOM 3106 O O . VAL A 1 380 ? -10.385 3.293 13.493 1.00 93.12 380 VAL A O 1
ATOM 3109 N N . THR A 1 381 ? -8.949 1.704 12.803 1.00 94.12 381 THR A N 1
ATOM 3110 C CA . THR A 1 381 ? -9.141 1.931 11.372 1.00 94.12 381 THR A CA 1
ATOM 3111 C C . THR A 1 381 ? -9.772 0.704 10.740 1.00 94.12 381 THR A C 1
ATOM 3113 O O . THR A 1 381 ? -9.360 -0.419 11.036 1.00 94.12 381 THR A O 1
ATOM 3116 N N . GLY A 1 382 ? -10.772 0.915 9.890 1.00 94.69 382 GLY A N 1
ATOM 3117 C CA . GLY A 1 382 ? -11.361 -0.119 9.043 1.00 94.69 382 GLY A CA 1
ATOM 3118 C C . GLY A 1 382 ? -11.130 0.240 7.583 1.00 94.69 382 GLY A C 1
ATOM 3119 O O . GLY A 1 382 ? -11.437 1.359 7.181 1.00 94.69 382 GLY A O 1
ATOM 3120 N N . ASN A 1 383 ? -10.586 -0.685 6.795 1.00 95.31 383 ASN A N 1
ATOM 3121 C CA . ASN A 1 383 ? -10.204 -0.449 5.400 1.00 95.31 383 ASN A CA 1
ATOM 3122 C C . ASN A 1 383 ? -10.785 -1.521 4.488 1.00 95.31 383 ASN A C 1
ATOM 3124 O O . ASN A 1 383 ? -10.788 -2.692 4.852 1.00 95.31 383 ASN A O 1
ATOM 3128 N N . ARG A 1 384 ? -11.225 -1.141 3.292 1.00 94.81 384 ARG A N 1
ATOM 3129 C CA . ARG A 1 384 ? -11.798 -2.057 2.305 1.00 94.81 384 ARG A CA 1
ATOM 3130 C C . ARG A 1 384 ? -11.405 -1.638 0.892 1.00 94.81 384 ARG A C 1
ATOM 3132 O O . ARG A 1 384 ? -11.460 -0.455 0.553 1.00 94.81 384 ARG A O 1
ATOM 3139 N N . ALA A 1 385 ? -11.056 -2.613 0.057 1.00 93.81 385 ALA A N 1
ATOM 3140 C CA . ALA A 1 385 ? -10.837 -2.389 -1.367 1.00 93.81 385 ALA A CA 1
ATOM 3141 C C . ALA A 1 385 ? -12.160 -2.156 -2.117 1.00 93.81 385 ALA A C 1
ATOM 3143 O O . ALA A 1 385 ? -13.172 -2.820 -1.873 1.00 93.81 385 ALA A O 1
ATOM 3144 N N . ILE A 1 386 ? -12.135 -1.216 -3.057 1.00 92.25 386 ILE A N 1
ATOM 3145 C CA . ILE A 1 386 ? -13.182 -1.002 -4.052 1.00 92.25 386 ILE A CA 1
ATOM 3146 C C .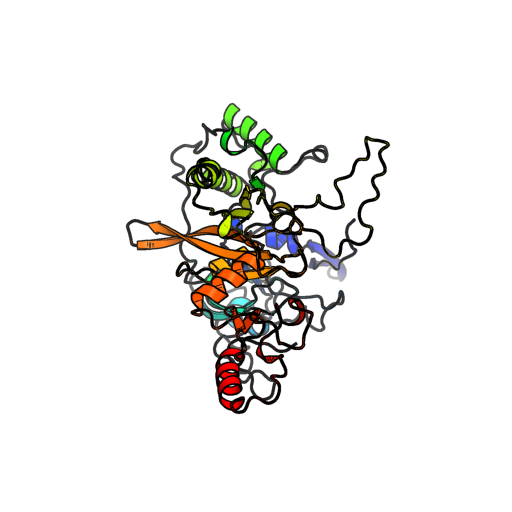 ILE A 1 386 ? -12.745 -1.672 -5.346 1.00 92.25 386 ILE A C 1
ATOM 3148 O O . ILE A 1 386 ? -11.702 -1.341 -5.916 1.00 92.25 386 ILE A O 1
ATOM 3152 N N . LEU A 1 387 ? -13.592 -2.577 -5.823 1.00 89.69 387 LEU A N 1
ATOM 3153 C CA . LEU A 1 387 ? -13.473 -3.214 -7.122 1.00 89.69 387 LEU A CA 1
ATOM 3154 C C . LEU A 1 387 ? -14.532 -2.656 -8.062 1.00 89.69 387 LEU A C 1
ATOM 3156 O O . LEU A 1 387 ? -15.676 -2.432 -7.663 1.00 89.69 387 LEU A O 1
ATOM 3160 N N . VAL A 1 388 ? -14.143 -2.456 -9.313 1.00 89.25 388 VAL A N 1
ATOM 3161 C CA . VAL A 1 388 ? -15.058 -2.122 -10.402 1.00 89.25 388 VAL A CA 1
ATOM 3162 C C . VAL A 1 388 ? -15.167 -3.342 -11.299 1.00 89.25 388 VAL A C 1
ATOM 3164 O O . VAL A 1 388 ? -14.155 -3.953 -11.643 1.00 89.25 388 VAL A O 1
ATOM 3167 N N . ARG A 1 389 ? -16.399 -3.690 -11.662 1.00 89.81 389 ARG A N 1
ATOM 3168 C CA . ARG A 1 389 ? -16.717 -4.820 -12.529 1.00 89.81 389 ARG A CA 1
ATOM 3169 C C . ARG A 1 389 ? -17.185 -4.305 -13.886 1.00 89.81 389 ARG A C 1
ATOM 3171 O O . ARG A 1 389 ? -17.989 -3.376 -13.928 1.00 89.81 389 ARG A O 1
ATOM 3178 N N . ASP A 1 390 ? -16.675 -4.888 -14.965 1.00 89.00 390 ASP A N 1
ATOM 3179 C CA . ASP A 1 390 ? -17.143 -4.601 -16.324 1.00 89.00 390 ASP A CA 1
ATOM 3180 C C . ASP A 1 390 ? -18.378 -5.443 -16.704 1.00 89.00 390 ASP A C 1
ATOM 3182 O O . ASP A 1 390 ? -18.800 -6.345 -15.975 1.00 89.00 390 ASP A O 1
ATOM 3186 N N . ASP A 1 391 ? -18.946 -5.167 -17.879 1.00 89.56 391 ASP A N 1
ATOM 3187 C CA . ASP A 1 391 ? -20.121 -5.880 -18.400 1.00 89.56 391 ASP A CA 1
ATOM 3188 C C . ASP A 1 391 ? -19.855 -7.374 -18.678 1.00 89.56 391 ASP A C 1
ATOM 3190 O O . ASP A 1 391 ? -20.789 -8.171 -18.774 1.00 89.56 391 ASP A O 1
ATOM 3194 N N . TYR A 1 392 ? -18.584 -7.773 -18.786 1.00 89.38 392 TYR A N 1
ATOM 3195 C CA . TYR A 1 392 ? -18.152 -9.156 -19.000 1.00 89.38 392 TYR A CA 1
ATOM 3196 C C . TYR A 1 392 ? -17.888 -9.902 -17.683 1.00 89.38 392 TYR A C 1
ATOM 3198 O O . TYR A 1 392 ? -17.551 -11.088 -17.702 1.00 89.38 392 TYR A O 1
ATOM 3206 N N . GLY A 1 393 ? -18.057 -9.236 -16.539 1.00 87.44 393 GLY A N 1
ATOM 3207 C CA . GLY A 1 393 ? -17.829 -9.800 -15.214 1.00 87.44 393 GLY A CA 1
ATOM 3208 C C . GLY A 1 393 ? -16.368 -9.798 -14.762 1.00 87.44 393 GLY A C 1
ATOM 3209 O O . GLY A 1 393 ? -16.079 -10.388 -13.721 1.00 87.44 393 GLY A O 1
ATOM 3210 N N . ASN A 1 394 ? -15.462 -9.144 -15.493 1.00 88.50 394 ASN A N 1
ATOM 3211 C CA . ASN A 1 394 ? -14.081 -8.946 -15.064 1.00 88.50 394 ASN A CA 1
ATOM 3212 C C . ASN A 1 394 ? -14.028 -7.868 -13.980 1.00 88.50 394 ASN A C 1
ATOM 3214 O O . ASN A 1 394 ? -14.619 -6.800 -14.130 1.00 88.50 394 ASN A O 1
ATOM 3218 N N . GLU A 1 395 ? -13.282 -8.128 -12.909 1.00 87.94 395 GLU A N 1
ATOM 3219 C CA . GLU A 1 395 ? -13.093 -7.181 -11.811 1.00 87.94 395 GLU A CA 1
ATOM 3220 C C . GLU A 1 395 ? -11.689 -6.588 -11.833 1.00 87.94 395 GLU A C 1
ATOM 3222 O O . GLU A 1 395 ? -10.703 -7.293 -12.055 1.00 87.94 395 GLU A O 1
ATOM 3227 N N . ALA A 1 396 ? -11.603 -5.282 -11.591 1.00 88.62 396 ALA A N 1
ATOM 3228 C CA . ALA A 1 396 ? -10.351 -4.556 -11.463 1.00 88.62 396 ALA A CA 1
ATOM 3229 C C . ALA A 1 396 ? -10.365 -3.701 -10.188 1.00 88.62 396 ALA A C 1
ATOM 3231 O O . ALA A 1 396 ? -11.362 -3.023 -9.910 1.00 88.62 396 ALA A O 1
ATOM 3232 N N . PRO A 1 397 ? -9.268 -3.678 -9.416 1.00 88.19 397 PRO A N 1
ATOM 3233 C CA . PRO A 1 397 ? -9.182 -2.815 -8.253 1.00 88.19 397 PRO A CA 1
ATOM 3234 C C . PRO A 1 397 ? -9.107 -1.341 -8.652 1.00 88.19 397 PRO A C 1
ATOM 3236 O O . PRO A 1 397 ? -8.366 -0.956 -9.560 1.00 88.19 397 PRO A O 1
ATOM 3239 N N . ALA A 1 398 ? -9.867 -0.511 -7.942 1.00 89.25 398 ALA A N 1
ATOM 3240 C CA . ALA A 1 398 ? -9.982 0.919 -8.208 1.00 89.25 398 ALA A CA 1
ATOM 3241 C C . ALA A 1 398 ? -9.270 1.767 -7.150 1.00 89.25 398 ALA A C 1
ATOM 3243 O O . ALA A 1 398 ? -8.445 2.624 -7.472 1.00 89.25 398 ALA A O 1
ATOM 3244 N N . SER A 1 399 ? -9.617 1.541 -5.886 1.00 92.75 399 SER A N 1
ATOM 3245 C CA . SER A 1 399 ? -9.220 2.378 -4.754 1.00 92.75 399 SER A CA 1
ATOM 3246 C C . SER A 1 399 ? -9.441 1.637 -3.436 1.00 92.75 399 SER A C 1
ATOM 3248 O O . SER A 1 399 ? -10.017 0.549 -3.408 1.00 92.75 399 SER A O 1
ATOM 3250 N N . VAL A 1 400 ? -8.992 2.223 -2.331 1.00 95.00 400 VAL A N 1
ATOM 3251 C CA . VAL A 1 400 ? -9.266 1.736 -0.975 1.00 95.00 400 VAL A CA 1
ATOM 3252 C C . VAL A 1 400 ? -10.024 2.815 -0.222 1.00 95.00 400 VAL A C 1
ATOM 3254 O O . VAL A 1 400 ? -9.569 3.957 -0.154 1.00 95.00 400 VAL A O 1
ATOM 3257 N N . VAL A 1 401 ? -11.160 2.446 0.362 1.00 94.88 401 VAL A N 1
ATOM 3258 C CA . VAL A 1 401 ? -11.897 3.296 1.302 1.00 94.88 401 VAL A CA 1
ATOM 3259 C C . VAL A 1 401 ? -11.654 2.846 2.723 1.00 94.88 401 VAL A C 1
ATOM 3261 O O . VAL A 1 401 ? -11.457 1.660 2.994 1.00 94.88 401 VAL A O 1
ATOM 3264 N N . GLY A 1 402 ? -11.709 3.791 3.645 1.00 94.69 402 GLY A N 1
ATOM 3265 C CA . GLY A 1 402 ? -11.625 3.477 5.053 1.00 94.69 402 GLY A CA 1
ATOM 3266 C C . GLY A 1 402 ? -12.208 4.555 5.938 1.00 94.69 402 GLY A C 1
ATOM 3267 O O . GLY A 1 402 ? -12.681 5.599 5.482 1.00 94.69 402 GLY A O 1
ATOM 3268 N N . PHE A 1 403 ? -12.198 4.258 7.227 1.00 93.56 403 PHE A N 1
ATOM 3269 C CA . PHE A 1 403 ? -12.650 5.163 8.265 1.00 93.56 403 PHE A CA 1
ATOM 3270 C C . PHE A 1 403 ? -11.776 5.030 9.508 1.00 93.56 403 PHE A C 1
ATOM 3272 O O . PHE A 1 403 ? -11.227 3.960 9.781 1.00 93.56 403 PHE A O 1
ATOM 3279 N N . GLU A 1 404 ? -11.691 6.112 10.278 1.00 93.12 404 GLU A N 1
ATOM 3280 C CA . GLU A 1 404 ? -11.164 6.099 11.640 1.00 93.12 404 GLU A CA 1
ATOM 3281 C C . GLU A 1 404 ? -12.308 6.282 12.630 1.00 93.12 404 GLU A C 1
ATOM 3283 O O . GLU A 1 404 ? -13.169 7.157 12.473 1.00 93.12 404 GLU A O 1
ATOM 3288 N N . MET A 1 405 ? -12.311 5.440 13.658 1.00 91.81 405 MET A N 1
ATOM 3289 C CA . MET A 1 405 ? -13.245 5.539 14.764 1.00 91.81 405 MET A CA 1
ATOM 3290 C C . MET A 1 405 ? -12.553 5.432 16.113 1.00 91.81 405 MET A C 1
ATOM 3292 O O . MET A 1 405 ? -11.468 4.858 16.254 1.00 91.81 405 MET A O 1
ATOM 3296 N N . LEU A 1 406 ? -13.229 5.962 17.123 1.00 89.94 406 LEU A N 1
ATOM 3297 C CA . LEU A 1 406 ? -12.830 5.808 18.508 1.00 89.94 406 LEU A CA 1
ATOM 3298 C C . LEU A 1 406 ? -12.894 4.332 18.905 1.00 89.94 406 LEU A C 1
ATOM 3300 O O . LEU A 1 406 ? -13.931 3.680 18.774 1.00 89.94 406 LEU A O 1
ATOM 3304 N N . TYR A 1 407 ? -11.803 3.820 19.471 1.00 89.06 407 TYR A N 1
ATOM 3305 C CA . TYR A 1 407 ? -11.781 2.497 20.086 1.00 89.06 407 TYR A CA 1
ATOM 3306 C C . TYR A 1 407 ? -12.874 2.337 21.146 1.00 89.06 407 TYR A C 1
ATOM 3308 O O . TYR A 1 407 ? -13.486 1.283 21.211 1.00 89.06 407 TYR A O 1
ATOM 3316 N N . ALA A 1 408 ? -13.202 3.388 21.906 1.00 86.38 408 ALA A N 1
ATOM 3317 C CA . ALA A 1 408 ? -14.311 3.358 22.864 1.00 86.38 408 ALA A CA 1
ATOM 3318 C C . ALA A 1 408 ? -15.661 2.962 22.225 1.00 86.38 408 ALA A C 1
ATOM 3320 O O . ALA A 1 408 ? -16.406 2.164 22.791 1.00 86.38 408 ALA A O 1
ATOM 3321 N N . SER A 1 409 ? -15.957 3.478 21.030 1.00 88.62 409 SER A N 1
ATOM 3322 C CA . SER A 1 409 ? -17.155 3.106 20.265 1.00 88.62 409 SER A CA 1
ATOM 3323 C C . SER A 1 409 ? -17.040 1.711 19.663 1.00 88.62 409 SER A C 1
ATOM 3325 O O . SER A 1 409 ? -18.024 0.976 19.592 1.00 88.62 409 SER A O 1
ATOM 3327 N N . PHE A 1 410 ? -15.832 1.317 19.261 1.00 89.62 410 PHE A N 1
ATOM 3328 C CA . PHE A 1 410 ? -15.563 -0.043 18.809 1.00 89.62 410 PHE A CA 1
ATOM 3329 C C . PHE A 1 410 ? -15.801 -1.071 19.927 1.00 89.62 410 PHE A C 1
ATOM 3331 O O . PHE A 1 410 ? -16.426 -2.100 19.685 1.00 89.62 410 PHE A O 1
ATOM 3338 N N . GLU A 1 411 ? -15.400 -0.785 21.170 1.00 86.00 411 GLU A N 1
ATOM 3339 C CA . GLU A 1 411 ? -15.682 -1.646 22.326 1.00 86.00 411 GLU A CA 1
ATOM 3340 C C . GLU A 1 411 ? -17.186 -1.822 22.551 1.00 86.00 411 GLU A C 1
ATOM 3342 O O . GLU A 1 411 ? -17.641 -2.939 22.790 1.00 86.00 411 GLU A O 1
ATOM 3347 N N . GLU A 1 412 ? -17.965 -0.745 22.438 1.00 84.94 412 GLU A N 1
ATOM 3348 C CA . GLU A 1 412 ? -19.425 -0.810 22.545 1.00 84.94 412 GLU A CA 1
ATOM 3349 C C . GLU A 1 412 ? -20.040 -1.652 21.416 1.00 84.94 412 GLU A C 1
ATOM 3351 O O . GLU A 1 412 ? -20.947 -2.456 21.649 1.00 84.94 412 GLU A O 1
ATOM 3356 N N . MET A 1 413 ? -19.509 -1.533 20.197 1.00 87.94 413 MET A N 1
ATOM 3357 C CA . MET A 1 413 ? -19.917 -2.370 19.071 1.00 87.94 413 MET A CA 1
ATOM 3358 C C . MET A 1 413 ? -19.654 -3.854 19.352 1.00 87.94 413 MET A C 1
ATOM 3360 O O . MET A 1 413 ? -20.551 -4.675 19.156 1.00 87.94 413 MET A O 1
ATOM 3364 N N . ILE A 1 414 ? -18.469 -4.206 19.861 1.00 88.75 414 ILE A N 1
ATOM 3365 C CA . ILE A 1 414 ? -18.119 -5.588 20.225 1.00 88.75 414 ILE A CA 1
ATOM 3366 C C . ILE A 1 414 ? -18.960 -6.088 21.403 1.00 88.75 414 ILE A C 1
ATOM 3368 O O . ILE A 1 414 ? -19.429 -7.230 21.394 1.00 88.75 414 ILE A O 1
ATOM 3372 N N . TYR A 1 415 ? -19.218 -5.243 22.399 1.00 86.56 415 TYR A N 1
ATOM 3373 C CA . TYR A 1 415 ? -20.108 -5.563 23.510 1.00 86.56 415 TYR A CA 1
ATOM 3374 C C . TYR A 1 415 ? -21.511 -5.931 23.013 1.00 86.56 415 TYR A C 1
ATOM 3376 O O . TYR A 1 415 ? -22.045 -6.980 23.376 1.00 86.56 415 TYR A O 1
ATOM 3384 N N . ASN A 1 416 ? -22.083 -5.122 22.123 1.00 88.31 416 ASN A N 1
ATOM 3385 C CA . ASN A 1 416 ? -23.403 -5.380 21.555 1.00 88.31 416 ASN A CA 1
ATOM 3386 C C . ASN A 1 416 ? -23.408 -6.619 20.643 1.00 88.31 416 ASN A C 1
ATOM 3388 O O . ASN A 1 416 ? -24.280 -7.476 20.787 1.00 88.31 416 ASN A O 1
ATOM 3392 N N . ALA A 1 417 ? -22.413 -6.765 19.761 1.00 89.88 417 ALA A N 1
ATOM 3393 C CA . ALA A 1 417 ? -22.294 -7.905 18.847 1.00 89.88 417 ALA A CA 1
ATOM 3394 C C . ALA A 1 417 ? -22.090 -9.241 19.584 1.00 89.88 417 ALA A C 1
ATOM 3396 O O . ALA A 1 417 ? -22.607 -10.279 19.173 1.00 89.88 417 ALA A O 1
ATOM 3397 N N . SER A 1 418 ? -21.391 -9.216 20.720 1.00 88.75 418 SER A N 1
ATOM 3398 C CA . SER A 1 418 ? -21.179 -10.383 21.583 1.00 88.75 418 SER A CA 1
ATOM 3399 C C . SER A 1 418 ? -22.370 -10.709 22.490 1.00 88.75 418 SER A C 1
ATOM 3401 O O . SER A 1 418 ? -22.207 -11.449 23.457 1.00 88.75 418 SER A O 1
ATOM 3403 N N . HIS A 1 419 ? -23.558 -10.147 22.238 1.00 88.75 419 HIS A N 1
ATOM 3404 C CA . HIS A 1 419 ? -24.733 -10.302 23.106 1.00 88.75 419 HIS A CA 1
ATOM 3405 C C . HIS A 1 419 ? -24.426 -9.951 24.570 1.00 88.75 419 HIS A C 1
ATOM 3407 O O . HIS A 1 419 ? -24.894 -10.611 25.499 1.00 88.75 419 HIS A O 1
ATOM 3413 N N . LYS A 1 420 ? -23.630 -8.894 24.775 1.00 86.69 420 LYS A N 1
ATOM 3414 C CA . LYS A 1 420 ? -23.207 -8.375 26.083 1.00 86.69 420 LYS A CA 1
ATOM 3415 C C . LYS A 1 420 ? -22.250 -9.283 26.862 1.00 86.69 420 LYS A C 1
ATOM 3417 O O . LYS A 1 420 ? -22.008 -9.044 28.046 1.00 86.69 420 LYS A O 1
ATOM 3422 N N . MET A 1 421 ? -21.670 -10.301 26.225 1.00 84.75 421 MET A N 1
ATOM 3423 C CA . MET A 1 421 ? -20.705 -11.190 26.878 1.00 84.75 421 MET A CA 1
ATOM 3424 C C . MET A 1 421 ? -19.334 -10.528 27.047 1.00 84.75 421 MET A C 1
ATOM 3426 O O . MET A 1 421 ? -18.717 -10.656 28.108 1.00 84.75 421 MET A O 1
ATOM 3430 N N . CYS A 1 422 ? -18.869 -9.785 26.044 1.00 83.31 422 CYS A N 1
ATOM 3431 C CA . CYS A 1 422 ? -17.540 -9.179 26.034 1.00 83.31 422 CYS A CA 1
ATOM 3432 C C . CYS A 1 422 ? -17.577 -7.765 26.618 1.00 83.31 422 CYS A C 1
ATOM 3434 O O . CYS A 1 422 ? -17.808 -6.791 25.907 1.00 83.31 422 CYS A O 1
ATOM 3436 N N . HIS A 1 423 ? -17.374 -7.656 27.932 1.00 76.38 423 HIS A N 1
ATOM 3437 C CA . HIS A 1 423 ? -17.313 -6.382 28.650 1.00 76.38 423 HIS A CA 1
ATOM 3438 C C . HIS A 1 423 ? -16.192 -6.363 29.689 1.00 76.38 423 HIS A C 1
ATOM 3440 O O . HIS A 1 423 ? -15.621 -7.398 30.040 1.00 76.38 423 HIS A O 1
ATOM 3446 N N . PHE A 1 424 ? -15.904 -5.164 30.198 1.00 67.25 424 PHE A N 1
ATOM 3447 C CA . PHE A 1 424 ? -15.062 -4.977 31.375 1.00 67.25 424 PHE A CA 1
ATOM 3448 C C . PHE A 1 424 ? -15.584 -5.841 32.527 1.00 67.25 424 PHE A C 1
ATOM 3450 O O . PHE A 1 424 ? -16.771 -5.754 32.830 1.00 67.25 424 PHE A O 1
ATOM 3457 N N . ASN A 1 425 ? -14.722 -6.625 33.181 1.00 66.88 425 ASN A N 1
ATOM 3458 C CA . ASN A 1 425 ? -15.104 -7.540 34.267 1.00 66.88 425 ASN A CA 1
ATOM 3459 C C . ASN A 1 425 ? -15.994 -8.733 33.853 1.00 66.88 425 ASN A C 1
ATOM 3461 O O . ASN A 1 425 ? -16.688 -9.313 34.692 1.00 66.88 425 ASN A O 1
ATOM 3465 N N . SER A 1 426 ? -15.981 -9.129 32.577 1.00 70.31 426 SER A N 1
ATOM 3466 C CA . SER A 1 426 ? -16.602 -10.392 32.174 1.00 70.31 426 SER A CA 1
ATOM 3467 C C . SER A 1 426 ? -15.859 -11.590 32.772 1.00 70.31 426 SER A C 1
ATOM 3469 O O . SER A 1 426 ? -14.630 -11.613 32.837 1.00 70.31 426 SER A O 1
ATOM 3471 N N . LYS A 1 427 ? -16.612 -12.633 33.149 1.00 71.56 427 LYS A N 1
ATOM 3472 C CA . LYS A 1 427 ? -16.046 -13.935 33.553 1.00 71.56 427 LYS A CA 1
ATOM 3473 C C . LYS A 1 427 ? -15.309 -14.634 32.406 1.00 71.56 427 LYS A C 1
ATOM 3475 O O . LYS A 1 427 ? -14.516 -15.534 32.655 1.00 71.56 427 LYS A O 1
ATOM 3480 N N . VAL A 1 428 ? -15.603 -14.249 31.164 1.00 76.31 428 VAL A N 1
ATOM 3481 C CA . VAL A 1 428 ? -14.999 -14.802 29.952 1.00 76.31 428 VAL A CA 1
ATOM 3482 C C . VAL A 1 428 ? -14.070 -13.753 29.358 1.00 76.31 428 VAL A C 1
ATOM 3484 O O . VAL A 1 428 ? -14.468 -12.600 29.190 1.00 76.31 428 VAL A O 1
ATOM 3487 N N . ARG A 1 429 ? -12.839 -14.146 29.014 1.00 79.44 429 ARG A N 1
ATOM 3488 C CA . ARG A 1 429 ? -11.947 -13.276 28.245 1.00 79.44 429 ARG A CA 1
ATOM 3489 C C . ARG A 1 429 ? -12.309 -13.337 26.768 1.00 79.44 429 ARG A C 1
ATOM 3491 O O . ARG A 1 429 ? -12.354 -14.415 26.184 1.00 79.44 429 ARG A O 1
ATOM 3498 N N . CYS A 1 430 ? -12.537 -12.175 26.176 1.00 85.44 430 CYS A N 1
ATOM 3499 C CA . CYS A 1 430 ? -12.815 -12.025 24.759 1.00 85.44 430 CYS A CA 1
ATOM 3500 C C . CYS A 1 430 ? -11.636 -11.381 24.040 1.00 85.44 430 CYS A C 1
ATOM 3502 O O . CYS A 1 430 ? -11.079 -10.390 24.516 1.00 85.44 430 CYS A O 1
ATOM 3504 N N . TYR A 1 431 ? -11.337 -11.895 22.853 1.00 85.69 431 TYR A N 1
ATOM 3505 C CA . TYR A 1 431 ? -10.352 -11.333 21.942 1.00 85.69 431 TYR A CA 1
ATOM 3506 C C . TYR A 1 431 ? -10.952 -11.248 20.539 1.00 85.69 431 TYR A C 1
ATOM 3508 O O . TYR A 1 431 ? -11.661 -12.159 20.114 1.00 85.69 431 TYR A O 1
ATOM 3516 N N . LEU A 1 432 ? -10.656 -10.166 19.824 1.00 88.38 432 LEU A N 1
ATOM 3517 C CA . LEU A 1 432 ? -10.828 -10.085 18.377 1.00 88.38 432 LEU A CA 1
ATOM 3518 C C . LEU A 1 432 ? -9.443 -10.057 17.753 1.00 88.38 432 LEU A C 1
ATOM 3520 O O . LEU A 1 432 ? -8.610 -9.227 18.131 1.00 88.38 432 LEU A O 1
ATOM 3524 N N . LEU A 1 433 ? -9.215 -10.960 16.812 1.00 88.25 433 LEU A N 1
ATOM 3525 C CA . LEU A 1 433 ? -7.945 -11.105 16.124 1.00 88.25 433 LEU A CA 1
ATOM 3526 C C . LEU A 1 433 ? -8.081 -10.605 14.689 1.00 88.25 433 LEU A C 1
ATOM 3528 O O . LEU A 1 433 ? -9.138 -10.764 14.077 1.00 88.25 433 LEU A O 1
ATOM 3532 N N . ASP A 1 434 ? -7.016 -10.005 14.169 1.00 87.56 434 ASP A N 1
ATOM 3533 C CA . ASP A 1 434 ? -6.887 -9.775 12.736 1.00 87.56 434 ASP A CA 1
ATOM 3534 C C . ASP A 1 434 ? -6.595 -11.089 11.994 1.00 87.56 434 ASP A C 1
ATOM 3536 O O . ASP A 1 434 ? -6.430 -12.157 12.595 1.00 87.56 434 ASP A O 1
ATOM 3540 N N . GLU A 1 435 ? -6.522 -11.012 10.670 1.00 84.88 435 GLU A N 1
ATOM 3541 C CA . GLU A 1 435 ? -6.317 -12.158 9.784 1.00 84.88 435 GLU A CA 1
ATOM 3542 C C . GLU A 1 435 ? -4.976 -12.892 10.006 1.00 84.88 435 GLU A C 1
ATOM 3544 O O . GLU A 1 435 ? -4.796 -13.999 9.508 1.00 84.88 435 GLU A O 1
ATOM 3549 N N . HIS A 1 436 ? -4.051 -12.298 10.770 1.00 80.50 436 HIS A N 1
ATOM 3550 C CA . HIS A 1 436 ? -2.744 -12.857 11.124 1.00 80.50 436 HIS A CA 1
ATOM 3551 C C . HIS A 1 436 ? -2.609 -13.168 12.622 1.00 80.50 436 HIS A C 1
ATOM 3553 O O . HIS A 1 436 ? -1.513 -13.458 13.102 1.00 80.50 436 HIS A O 1
ATOM 3559 N N . GLY A 1 437 ? -3.700 -13.112 13.391 1.00 82.06 437 GLY A N 1
ATOM 3560 C CA . GLY A 1 437 ? -3.683 -13.444 14.815 1.00 82.06 437 GLY A CA 1
ATOM 3561 C C . GLY A 1 437 ? -3.138 -12.336 15.723 1.00 82.06 437 GLY A C 1
ATOM 3562 O O . GLY A 1 437 ? -2.793 -12.614 16.877 1.00 82.06 437 GLY A O 1
ATOM 3563 N N . TYR A 1 438 ? -3.048 -11.089 15.252 1.00 85.38 438 TYR A N 1
ATOM 3564 C CA . TYR A 1 438 ? -2.767 -9.941 16.117 1.00 85.38 438 TYR A CA 1
ATOM 3565 C C . TYR A 1 438 ? -4.043 -9.424 16.762 1.00 85.38 438 TYR A C 1
ATOM 3567 O O . TYR A 1 438 ? -5.103 -9.358 16.147 1.00 85.38 438 TYR A O 1
ATOM 3575 N N . ILE A 1 439 ? -3.934 -9.021 18.022 1.00 87.25 439 ILE A N 1
ATOM 3576 C CA . ILE A 1 439 ? -5.088 -8.616 18.818 1.00 87.25 439 ILE A CA 1
ATOM 3577 C C . ILE A 1 439 ? -5.541 -7.207 18.417 1.00 87.25 439 ILE A C 1
ATOM 3579 O O . ILE A 1 439 ? -4.819 -6.227 18.624 1.00 87.25 439 ILE A O 1
ATOM 3583 N N . VAL A 1 440 ? -6.761 -7.115 17.891 1.00 90.88 440 VAL A N 1
ATOM 3584 C CA . VAL A 1 440 ? -7.467 -5.867 17.554 1.00 90.88 440 VAL A CA 1
ATOM 3585 C C . VAL A 1 440 ? -8.373 -5.430 18.702 1.00 90.88 440 VAL A C 1
ATOM 3587 O O . VAL A 1 440 ? -8.493 -4.242 18.962 1.00 90.88 440 VAL A O 1
ATOM 3590 N N . TYR A 1 441 ? -8.977 -6.367 19.431 1.00 89.44 441 TYR A N 1
ATOM 3591 C CA . TYR A 1 441 ? -9.726 -6.070 20.654 1.00 89.44 441 TYR A CA 1
ATOM 3592 C C . TYR A 1 441 ? -9.412 -7.101 21.729 1.00 89.44 441 TYR A C 1
ATOM 3594 O O . TYR A 1 441 ? -9.251 -8.285 21.434 1.00 89.44 441 TYR A O 1
ATOM 3602 N N . ALA A 1 442 ? -9.357 -6.651 22.978 1.00 85.25 442 ALA A N 1
ATOM 3603 C CA . ALA A 1 442 ? -9.256 -7.511 24.145 1.00 85.25 442 ALA A CA 1
ATOM 3604 C C . ALA A 1 442 ? -10.157 -6.980 25.260 1.00 85.25 442 ALA A C 1
ATOM 3606 O O . ALA A 1 442 ? -10.101 -5.797 25.599 1.00 85.25 442 ALA A O 1
ATOM 3607 N N . SER A 1 443 ? -10.949 -7.860 25.871 1.00 81.06 443 SER A N 1
ATOM 3608 C CA . SER A 1 443 ? -11.654 -7.532 27.109 1.00 81.06 443 SER A CA 1
ATOM 3609 C C . SER A 1 443 ? -10.640 -7.342 28.239 1.00 81.06 443 SER A C 1
ATOM 3611 O O . SER A 1 443 ? -9.788 -8.206 28.457 1.00 81.06 443 SER A O 1
ATOM 3613 N N . LEU A 1 444 ? -10.757 -6.247 28.985 1.00 69.06 444 LEU A N 1
ATOM 3614 C CA . LEU A 1 444 ? -9.905 -5.956 30.138 1.00 69.06 444 LEU A CA 1
ATOM 3615 C C . LEU A 1 444 ? -10.024 -7.027 31.243 1.00 69.06 444 LEU A C 1
ATOM 3617 O O . LEU A 1 444 ? -11.134 -7.272 31.727 1.00 69.06 444 LEU A O 1
ATOM 3621 N N . PRO A 1 445 ? -8.901 -7.618 31.695 1.00 60.88 445 PRO A N 1
ATOM 3622 C CA . PRO A 1 445 ? -8.858 -8.408 32.920 1.00 60.88 445 PRO A CA 1
ATOM 3623 C C . PRO A 1 445 ? -9.290 -7.590 34.143 1.00 60.88 445 PRO A C 1
ATOM 3625 O O . PRO A 1 445 ? -8.929 -6.421 34.272 1.00 60.88 445 PRO A O 1
ATOM 3628 N N . HIS A 1 446 ? -9.966 -8.242 35.094 1.00 50.72 446 HIS A N 1
ATOM 3629 C CA . HIS A 1 446 ? -10.363 -7.652 36.382 1.00 50.72 446 HIS A CA 1
ATOM 3630 C C . HIS A 1 446 ? -9.208 -6.998 37.167 1.00 50.72 446 HIS A C 1
ATOM 3632 O O . HIS A 1 446 ? -9.446 -6.126 37.999 1.00 50.72 446 HIS A O 1
ATOM 3638 N N . THR A 1 447 ? -7.970 -7.444 36.943 1.00 46.34 447 THR A N 1
ATOM 3639 C CA . THR A 1 447 ? -6.779 -7.089 37.730 1.00 46.34 447 THR A CA 1
ATOM 3640 C C . THR A 1 447 ? -5.845 -6.093 37.043 1.00 46.34 447 THR A C 1
ATOM 3642 O O . THR A 1 447 ? -4.926 -5.592 37.686 1.00 46.34 447 THR A O 1
ATOM 3645 N N . SER A 1 448 ? -6.045 -5.789 35.758 1.00 53.19 448 SER A N 1
ATOM 3646 C CA . SER A 1 448 ? -5.115 -4.963 34.978 1.00 53.19 448 SER A CA 1
ATOM 3647 C C . SER A 1 448 ? -5.675 -3.572 34.699 1.00 53.19 448 SER A C 1
ATOM 3649 O O . SER A 1 448 ? -6.817 -3.440 34.260 1.00 53.19 448 SER A O 1
ATOM 3651 N N . GLN A 1 449 ? -4.846 -2.543 34.873 1.00 52.53 449 GLN A N 1
ATOM 3652 C CA . GLN A 1 449 ? -5.206 -1.153 34.573 1.00 52.53 449 GLN A CA 1
ATOM 3653 C C . GLN A 1 449 ? -4.852 -0.725 33.136 1.00 52.53 449 GLN A C 1
ATOM 3655 O O . GLN A 1 449 ? -5.359 0.288 32.663 1.00 52.53 449 GLN A O 1
ATOM 3660 N N . GLU A 1 450 ? -4.037 -1.496 32.403 1.00 59.94 450 GLU A N 1
ATOM 3661 C CA . GLU A 1 450 ? -3.507 -1.076 31.099 1.00 59.94 450 GLU A CA 1
ATOM 3662 C C . GLU A 1 450 ? -4.132 -1.831 29.913 1.00 59.94 450 GLU A C 1
ATOM 3664 O O . GLU A 1 450 ? -3.660 -2.889 29.497 1.00 59.94 450 GLU A O 1
ATOM 3669 N N . ARG A 1 451 ? -5.165 -1.230 29.299 1.00 60.72 451 ARG A N 1
ATOM 3670 C CA . ARG A 1 451 ? -5.793 -1.702 28.040 1.00 60.72 451 ARG A CA 1
ATOM 3671 C C . ARG A 1 451 ? -4.800 -1.940 26.913 1.00 60.72 451 ARG A C 1
ATOM 3673 O O . ARG A 1 451 ? -4.912 -2.900 26.158 1.00 60.72 451 ARG A O 1
ATOM 3680 N N . VAL A 1 452 ? -3.844 -1.024 26.793 1.00 61.94 452 VAL A N 1
ATOM 3681 C CA . VAL A 1 452 ? -2.919 -0.943 25.661 1.00 61.94 452 VAL A CA 1
ATOM 3682 C C . VAL A 1 452 ? -1.932 -2.107 25.652 1.00 61.94 452 VAL A C 1
ATOM 3684 O O . VAL A 1 452 ? -1.391 -2.420 24.596 1.00 61.94 452 VAL A O 1
ATOM 3687 N N . HIS A 1 453 ? -1.735 -2.780 26.790 1.00 70.38 453 HIS A N 1
ATOM 3688 C CA . HIS A 1 453 ? -0.760 -3.855 26.899 1.00 70.38 453 HIS A CA 1
ATOM 3689 C C . HIS A 1 453 ? -1.009 -4.963 25.868 1.00 70.38 453 HIS A C 1
ATOM 3691 O O . HIS A 1 453 ? -0.077 -5.369 25.187 1.00 70.38 453 HIS A O 1
ATOM 3697 N N . TYR A 1 454 ? -2.254 -5.415 25.701 1.00 77.00 454 TYR A N 1
ATOM 3698 C CA . TYR A 1 454 ? -2.571 -6.568 24.849 1.00 77.00 454 TYR A CA 1
ATOM 3699 C C . TYR A 1 454 ? -2.700 -6.226 23.361 1.00 77.00 454 TYR A C 1
ATOM 3701 O O . TYR A 1 454 ? -2.498 -7.083 22.504 1.00 77.00 454 TYR A O 1
ATOM 3709 N N . LEU A 1 455 ? -3.047 -4.985 23.029 1.00 84.94 455 LEU A N 1
ATOM 3710 C CA . LEU A 1 455 ? -3.377 -4.607 21.657 1.00 84.94 455 LEU A CA 1
ATOM 3711 C C . LEU A 1 455 ? -2.147 -4.649 20.747 1.00 84.94 455 LEU A C 1
ATOM 3713 O O . LEU A 1 455 ? -1.048 -4.250 21.131 1.00 84.94 455 LEU A O 1
ATOM 3717 N N . ARG A 1 456 ? -2.343 -5.118 19.510 1.00 83.75 456 ARG A N 1
ATOM 3718 C CA . ARG A 1 456 ? -1.297 -5.349 18.495 1.00 83.75 456 ARG A CA 1
ATOM 3719 C C . ARG A 1 456 ? -0.229 -6.375 18.883 1.00 83.75 456 ARG A C 1
ATOM 3721 O O . ARG A 1 456 ? 0.734 -6.540 18.128 1.00 83.75 456 ARG A O 1
ATOM 3728 N N . GLN A 1 457 ? -0.359 -7.051 20.024 1.00 82.69 457 GLN A N 1
ATOM 3729 C CA . GLN A 1 457 ? 0.472 -8.210 20.319 1.00 82.69 457 GLN A CA 1
ATOM 3730 C C . GLN A 1 457 ? -0.008 -9.406 19.501 1.00 82.69 457 GLN A C 1
ATOM 3732 O O . GLN A 1 457 ? -1.194 -9.533 19.188 1.00 82.69 457 GLN A O 1
ATOM 3737 N N . PHE A 1 458 ? 0.931 -10.279 19.147 1.00 80.06 458 PHE A N 1
ATOM 3738 C CA . PHE A 1 458 ? 0.589 -11.565 18.563 1.00 80.06 458 PHE A CA 1
ATOM 3739 C C . PHE A 1 458 ? -0.082 -12.423 19.635 1.00 80.06 458 PHE A C 1
ATOM 3741 O O . PHE A 1 458 ? 0.503 -12.632 20.700 1.00 80.06 458 PHE A O 1
ATOM 3748 N N . PHE A 1 459 ? -1.289 -12.919 19.367 1.00 79.88 459 PHE A N 1
ATOM 3749 C CA . PHE A 1 459 ? -2.090 -13.626 20.367 1.00 79.88 459 PHE A CA 1
ATOM 3750 C C . PHE A 1 459 ? -1.364 -14.853 20.936 1.00 79.88 459 PHE A C 1
ATOM 3752 O O . PHE A 1 459 ? -1.413 -15.088 22.140 1.00 79.88 459 PHE A O 1
ATOM 3759 N N . GLY A 1 460 ? -0.587 -15.564 20.112 1.00 70.94 460 GLY A N 1
ATOM 3760 C CA . GLY A 1 460 ? 0.209 -16.715 20.554 1.00 70.94 460 GLY A CA 1
ATOM 3761 C C . GLY A 1 460 ? 1.384 -16.390 21.486 1.00 70.94 460 GLY A C 1
ATOM 3762 O O . GLY A 1 460 ? 1.969 -17.309 22.050 1.00 70.94 460 GLY A O 1
ATOM 3763 N N . HIS A 1 461 ? 1.749 -15.114 21.664 1.00 69.44 461 HIS A N 1
ATOM 3764 C CA . HIS A 1 461 ? 2.765 -14.702 22.642 1.00 69.44 461 HIS A CA 1
ATOM 3765 C C . HIS A 1 461 ? 2.178 -14.445 24.032 1.00 69.44 461 HIS A C 1
ATOM 3767 O O . HIS A 1 461 ? 2.924 -14.394 25.012 1.00 69.44 461 HIS A O 1
ATOM 3773 N N . LEU A 1 462 ? 0.855 -14.285 24.142 1.00 67.81 462 LEU A N 1
ATOM 3774 C CA . LEU A 1 462 ? 0.235 -14.167 25.449 1.00 67.81 462 LEU A CA 1
ATOM 3775 C C . LEU A 1 462 ? 0.441 -15.486 26.188 1.00 67.81 462 LEU A C 1
ATOM 3777 O O . LEU A 1 462 ? -0.054 -16.532 25.773 1.00 67.81 462 LEU A O 1
ATOM 3781 N N . SER A 1 463 ? 1.175 -15.429 27.300 1.00 55.88 463 SER A N 1
ATOM 3782 C CA . SER A 1 463 ? 1.169 -16.496 28.293 1.00 55.88 463 SER A CA 1
ATOM 3783 C C . SER A 1 463 ? -0.244 -16.559 28.861 1.00 55.88 463 SER A C 1
ATOM 3785 O O . SER A 1 463 ? -0.552 -15.879 29.839 1.00 55.88 463 SER A O 1
ATOM 3787 N N . LEU A 1 464 ? -1.129 -17.301 28.198 1.00 54.22 464 LEU A N 1
ATOM 3788 C CA . LEU A 1 464 ? -2.466 -17.588 28.690 1.00 54.22 464 LEU A CA 1
ATOM 3789 C C . LEU A 1 464 ? -2.282 -18.283 30.042 1.00 54.22 464 LEU A C 1
ATOM 3791 O O . LEU A 1 464 ? -1.808 -19.417 30.105 1.00 54.22 464 LEU A O 1
ATOM 3795 N N . GLU A 1 465 ? -2.555 -17.557 31.128 1.00 47.81 465 GLU A N 1
ATOM 3796 C CA . GLU A 1 465 ? -2.580 -18.103 32.483 1.00 47.81 465 GLU A CA 1
ATOM 3797 C C . GLU A 1 465 ? -3.396 -19.397 32.463 1.00 47.81 465 GLU A C 1
ATOM 3799 O O . GLU A 1 465 ? -4.536 -19.363 32.010 1.00 47.81 465 GLU A O 1
ATOM 3804 N N . ASN A 1 466 ? -2.783 -20.507 32.899 1.00 40.84 466 ASN A N 1
ATOM 3805 C CA . ASN A 1 466 ? -3.331 -21.864 33.035 1.00 40.84 466 ASN A CA 1
ATOM 3806 C C . ASN A 1 466 ? -4.805 -22.022 32.612 1.00 40.84 466 ASN A C 1
ATOM 3808 O O . ASN A 1 466 ? -5.690 -22.161 33.456 1.00 40.84 466 ASN A O 1
ATOM 3812 N N . THR A 1 467 ? -5.082 -22.017 31.306 1.00 42.38 467 THR A N 1
ATOM 3813 C CA . THR A 1 467 ? -6.417 -22.331 30.802 1.00 42.38 467 THR A CA 1
ATOM 3814 C C . THR A 1 467 ? -6.583 -23.850 30.802 1.00 42.38 467 THR A C 1
ATOM 3816 O O . THR A 1 467 ? -5.769 -24.572 30.222 1.00 42.38 467 THR A O 1
ATOM 3819 N N . GLU A 1 468 ? -7.651 -24.354 31.434 1.00 46.59 468 GLU A N 1
ATOM 3820 C CA . GLU A 1 468 ? -7.974 -25.794 31.532 1.00 46.59 468 GLU A CA 1
ATOM 3821 C C . GLU A 1 468 ? -8.051 -26.501 30.158 1.00 46.59 468 GLU A C 1
ATOM 3823 O O . GLU A 1 468 ? -7.925 -27.718 30.085 1.00 46.59 468 GLU A O 1
ATOM 3828 N N . ASN A 1 469 ? -8.181 -25.741 29.060 1.00 42.16 469 ASN A N 1
ATOM 3829 C CA . ASN A 1 469 ? -8.266 -26.224 27.676 1.00 42.16 469 ASN A CA 1
ATOM 3830 C C . ASN A 1 469 ? -7.205 -25.632 26.723 1.00 42.16 469 ASN A C 1
ATOM 3832 O O . ASN A 1 469 ? -7.405 -25.597 25.505 1.00 42.16 469 ASN A O 1
ATOM 3836 N N . GLY A 1 470 ? -6.039 -25.221 27.231 1.00 39.97 470 GLY A N 1
ATOM 3837 C CA . GLY A 1 470 ? -4.967 -24.632 26.414 1.00 39.97 470 GLY A CA 1
ATOM 3838 C C . GLY A 1 470 ? -4.400 -25.531 25.296 1.00 39.97 470 GLY A C 1
ATOM 3839 O O . GLY A 1 470 ? -3.549 -25.081 24.535 1.00 39.97 470 GLY A O 1
ATOM 3840 N N . ALA A 1 471 ? -4.818 -26.796 25.176 1.00 38.78 471 ALA A N 1
ATOM 3841 C CA . ALA A 1 471 ? -4.432 -27.696 24.084 1.00 38.78 471 ALA A CA 1
ATOM 3842 C C . ALA A 1 471 ? -5.195 -27.420 22.772 1.00 38.78 471 ALA A C 1
ATOM 3844 O O . ALA A 1 471 ? -4.594 -27.471 21.702 1.00 38.78 471 ALA A O 1
ATOM 3845 N N . ILE A 1 472 ? -6.488 -27.081 22.842 1.00 41.03 472 ILE A N 1
ATOM 3846 C CA . ILE A 1 472 ? -7.312 -26.760 21.659 1.00 41.03 472 ILE A CA 1
ATOM 3847 C C . ILE A 1 472 ? -6.921 -25.388 21.108 1.00 41.03 472 ILE A C 1
ATOM 3849 O O . ILE A 1 472 ? -6.785 -25.215 19.900 1.00 41.03 472 ILE A O 1
ATOM 3853 N N . GLU A 1 473 ? -6.657 -24.436 22.000 1.00 40.47 473 GLU A N 1
ATOM 3854 C CA . GLU A 1 473 ? -6.178 -23.097 21.654 1.00 40.47 473 GLU A CA 1
ATOM 3855 C C . GLU A 1 473 ? -4.791 -23.165 20.997 1.00 40.47 473 GLU A C 1
ATOM 3857 O O . GLU A 1 473 ? -4.598 -22.611 19.920 1.00 40.47 473 GLU A O 1
ATOM 3862 N N . ARG A 1 474 ? -3.862 -23.967 21.546 1.00 43.88 474 ARG A N 1
ATOM 3863 C CA . ARG A 1 474 ? -2.559 -24.256 20.917 1.00 43.88 474 ARG A CA 1
ATOM 3864 C C . ARG A 1 474 ? -2.674 -25.015 19.591 1.00 43.88 474 ARG A C 1
ATOM 3866 O O . ARG A 1 474 ? -1.858 -24.783 18.707 1.00 43.88 474 ARG A O 1
ATOM 3873 N N . TYR A 1 475 ? -3.666 -25.890 19.422 1.00 42.69 475 TYR A N 1
ATOM 3874 C CA . TYR A 1 475 ? -3.923 -26.608 18.166 1.00 42.69 475 TYR A CA 1
ATOM 3875 C C . TYR A 1 475 ? -4.471 -25.683 17.065 1.00 42.69 475 TYR A C 1
ATOM 3877 O O . TYR A 1 475 ? -3.978 -25.712 15.936 1.00 42.69 475 TYR A O 1
ATOM 3885 N N . LEU A 1 476 ? -5.438 -24.820 17.398 1.00 41.50 476 LEU A N 1
ATOM 3886 C CA . LEU A 1 476 ? -5.960 -23.785 16.498 1.00 41.50 476 LEU A CA 1
ATOM 3887 C C . LEU A 1 476 ? -4.874 -22.756 16.155 1.00 41.50 476 LEU A C 1
ATOM 3889 O O . LEU A 1 476 ? -4.721 -22.395 14.991 1.00 41.50 476 LEU A O 1
ATOM 3893 N N . MET A 1 477 ? -4.062 -22.359 17.142 1.00 47.44 477 MET A N 1
ATOM 3894 C CA . MET A 1 477 ? -2.889 -21.508 16.940 1.00 47.44 477 MET A CA 1
ATOM 3895 C C . MET A 1 477 ? -1.845 -22.173 16.050 1.00 47.44 477 MET A C 1
ATOM 3897 O O . MET A 1 477 ? -1.378 -21.522 15.133 1.00 47.44 477 MET A O 1
ATOM 3901 N N . LYS A 1 478 ? -1.499 -23.452 16.245 1.00 41.69 478 LYS A N 1
ATOM 3902 C CA . LYS A 1 478 ? -0.538 -24.162 15.385 1.00 41.69 478 LYS A CA 1
ATOM 3903 C C . LYS A 1 478 ? -1.016 -24.209 13.930 1.00 41.69 478 LYS A C 1
ATOM 3905 O O . LYS A 1 478 ? -0.237 -23.922 13.033 1.00 41.69 478 LYS A O 1
ATOM 3910 N N . LYS A 1 479 ? -2.312 -24.441 13.688 1.00 42.38 479 LYS A N 1
ATOM 3911 C CA . LYS A 1 479 ? -2.887 -24.352 12.334 1.00 42.38 479 LYS A CA 1
ATOM 3912 C C . LYS A 1 479 ? -2.856 -22.944 11.722 1.00 42.38 479 LYS A C 1
ATOM 3914 O O . LYS A 1 479 ? -2.778 -22.847 10.505 1.00 42.38 479 LYS A O 1
ATOM 3919 N N . LEU A 1 480 ? -2.943 -21.883 12.528 1.00 42.91 480 LEU A N 1
ATOM 3920 C CA . LEU A 1 480 ? -2.874 -20.485 12.070 1.00 42.91 480 LEU A CA 1
ATOM 3921 C C . LEU A 1 480 ? -1.423 -19.974 11.925 1.00 42.91 480 LEU A C 1
ATOM 3923 O O . LEU A 1 480 ? -1.145 -19.161 11.051 1.00 42.91 480 LEU A O 1
ATOM 3927 N N . VAL A 1 481 ? -0.504 -20.462 12.766 1.00 44.62 481 VAL A N 1
ATOM 3928 C CA . VAL A 1 481 ? 0.921 -20.086 12.854 1.00 44.62 481 VAL A CA 1
ATOM 3929 C C . VAL A 1 481 ? 1.768 -20.811 11.810 1.00 44.62 481 VAL A C 1
ATOM 3931 O O . VAL A 1 481 ? 2.604 -20.163 11.182 1.00 44.62 481 VAL A O 1
ATOM 3934 N N . ASP A 1 482 ? 1.538 -22.113 11.593 1.00 45.00 482 ASP A N 1
ATOM 3935 C CA . ASP A 1 482 ? 2.312 -22.931 10.641 1.00 45.00 482 ASP A CA 1
ATOM 3936 C C . ASP A 1 482 ? 2.118 -22.474 9.180 1.00 45.00 482 ASP A C 1
ATOM 3938 O O . ASP A 1 482 ? 2.879 -22.882 8.309 1.00 45.00 482 ASP A O 1
ATOM 3942 N N . LEU A 1 483 ? 1.140 -21.602 8.904 1.00 43.88 483 LEU A N 1
ATOM 3943 C CA . LEU A 1 483 ? 0.945 -21.000 7.585 1.00 43.88 483 LEU A CA 1
ATOM 3944 C C . LEU A 1 483 ? 1.727 -19.688 7.369 1.00 43.88 483 LEU A C 1
ATOM 3946 O O . LEU A 1 483 ? 2.013 -19.371 6.218 1.00 43.88 483 LEU A O 1
ATOM 3950 N N . PHE A 1 484 ? 2.051 -18.899 8.411 1.00 42.38 484 PHE A N 1
ATOM 3951 C CA . PHE A 1 484 ? 2.345 -17.466 8.193 1.00 42.38 484 PHE A CA 1
ATOM 3952 C C . PHE A 1 484 ? 3.380 -16.779 9.106 1.00 42.38 484 PHE A C 1
ATOM 3954 O O . PHE A 1 484 ? 3.615 -15.584 8.926 1.00 42.38 484 PHE A O 1
ATOM 3961 N N . VAL A 1 485 ? 4.045 -17.451 10.057 1.00 36.53 485 VAL A N 1
ATOM 3962 C CA . VAL A 1 485 ? 5.029 -16.767 10.930 1.00 36.53 485 VAL A CA 1
ATOM 3963 C C . VAL A 1 485 ? 6.459 -17.254 10.699 1.00 36.53 485 VAL A C 1
ATOM 3965 O O . VAL A 1 485 ? 6.881 -18.272 11.242 1.00 36.53 485 VAL A O 1
ATOM 3968 N N . TYR A 1 486 ? 7.250 -16.450 9.984 1.00 40.62 486 TYR A N 1
ATOM 3969 C CA . TYR A 1 486 ? 8.713 -16.512 10.045 1.00 40.62 486 TYR A CA 1
ATOM 3970 C C . TYR A 1 486 ? 9.172 -15.910 11.375 1.00 40.62 486 TYR A C 1
ATOM 3972 O O . TYR A 1 486 ? 8.999 -14.714 11.628 1.00 40.62 486 TYR A O 1
ATOM 3980 N N . GLN A 1 487 ? 9.718 -16.736 12.266 1.00 31.31 487 GLN A N 1
ATOM 3981 C CA . GLN A 1 487 ? 10.286 -16.243 13.517 1.00 31.31 487 GLN A CA 1
ATOM 3982 C C . GLN A 1 487 ? 11.629 -15.538 13.264 1.00 31.31 487 GLN A C 1
ATOM 3984 O O . GLN A 1 487 ? 12.534 -16.133 12.697 1.00 31.31 487 GLN A O 1
ATOM 3989 N N . LYS A 1 488 ? 11.671 -14.275 13.717 1.00 29.53 488 LYS A N 1
ATOM 3990 C CA . LYS A 1 488 ? 12.796 -13.360 14.015 1.00 29.53 488 LYS A CA 1
ATOM 3991 C C . LYS A 1 488 ? 14.104 -13.467 13.232 1.00 29.53 488 LYS A C 1
ATOM 3993 O O . LYS A 1 488 ? 14.885 -14.404 13.487 1.00 29.53 488 LYS A O 1
#

Radius of gyration: 26.01 Å; chains: 1; bounding box: 74×65×67 Å

Sequence (488 aa):
LFSQGAVLVATVAFPVVANDSFRGVVGASALITELQQMAPLYMLGTHSYTFIVDNNGYVVHHPQLRPLYMGKAKPHYNSMDIMEMEVLADNYLENGSLANPVDYDSDLRRHLADGVSSKDFLRKFSQKIIWACDGSNNLRRVYLQNNVYYYRGINNTLMSLALAVPEDSRYRIALPSTYSPYPFKNIDFKWFSGTNWRLHPDWHYCRINDSDYSMTKEEAFVINMRHYSETGRIARNCALYTYLIERLLFDAEVTSQMDSAWIQESRLDERKGVHLVYLATHAGLTRFVSMDLKDVQYQPDVQTWQSDDNRTEELPVTLDKPYFHFSKRHTRALDEVFYKRAMQFLNGEFVFDVNITNNIYLKNGSQTYPHAKDGRSIIVTGNRAILVRDDYGNEAPASVVGFEMLYASFEEMIYNASHKMCHFNSKVRCYLLDEHGYIVYASLPHTSQERVHYLRQFFGHLSLENTENGAIERYLMKKLVDLFVYQK

Organism: NCBI:txid268475